Protein AF-A0A813DKL0-F1 (afdb_monomer_lite)

Radius of gyration: 34.04 Å; chains: 1; bounding box: 105×94×103 Å

Secondary structure (DSSP, 8-state):
-------B-GGGHHHHHHTT-SSGGGG-B-TT--HHHHHHHHHHHTT--SSEEETTEEESSS-TTSEETTTTEESS--TTTS--STT-SSPPEEEE-TTS-EEE-S-SBTTTTBPP---TTSEEEEEETTEEEEEEEEE--SSTTTT-SS--PEEPTTSEEEPPPHHHHHHT-TTSSSS--EEEE-SS-EEEE-TT-----TTS-SSS-PPPGGGTTT---EEE-----------PPPPPPPPPP-----------------PPPPPP-PPPP-PPPPPPPEEEEEEEEEEEES-HHHHHH-HHHHHHHHHHHHHHHTS-GGGEEEEEEE-------SSSHHHHTTT--EEEEEEEEEEEPTT-SS-HHHHHHHHHHHHH-HHHHHHHHHHHHHHHHHHHHHTTPPPP-EEEEEEPPPPPPEEE--PPP----------------------------------------------

Structure (mmCIF, N/CA/C/O backbone):
data_AF-A0A813DKL0-F1
#
_entry.id   AF-A0A813DKL0-F1
#
loop_
_atom_site.group_PDB
_atom_site.id
_atom_site.type_symbol
_atom_site.label_atom_id
_atom_site.label_alt_id
_atom_site.label_comp_id
_atom_site.label_asym_id
_atom_site.label_entity_id
_atom_site.label_seq_id
_atom_site.pdbx_PDB_ins_code
_atom_site.Cartn_x
_atom_site.Cartn_y
_atom_site.Cartn_z
_atom_site.occupancy
_atom_site.B_iso_or_equiv
_atom_site.auth_seq_id
_atom_site.auth_comp_id
_atom_site.auth_asym_id
_atom_site.auth_atom_id
_atom_site.pdbx_PDB_model_num
ATOM 1 N N . MET A 1 1 ? -4.202 -4.590 5.186 1.00 38.09 1 MET A N 1
ATOM 2 C CA . MET A 1 1 ? -3.802 -3.559 4.206 1.00 38.09 1 MET A CA 1
ATOM 3 C C . MET A 1 1 ? -2.656 -4.130 3.398 1.00 38.09 1 MET A C 1
ATOM 5 O O . MET A 1 1 ? -1.808 -4.784 3.990 1.00 38.09 1 MET A O 1
ATOM 9 N N . GLY A 1 2 ? -2.649 -3.984 2.074 1.00 36.31 2 GLY A N 1
ATOM 10 C CA . GLY A 1 2 ? -1.476 -4.376 1.297 1.00 36.31 2 GLY A CA 1
ATOM 11 C C . GLY A 1 2 ? -0.382 -3.350 1.550 1.00 36.31 2 GLY A C 1
ATOM 12 O O . GLY A 1 2 ? -0.537 -2.213 1.121 1.00 36.31 2 GLY A O 1
ATOM 13 N N . LEU A 1 3 ? 0.679 -3.725 2.267 1.00 43.81 3 LEU A N 1
ATOM 14 C CA . LEU A 1 3 ? 1.922 -2.956 2.283 1.00 43.81 3 LEU A CA 1
ATOM 15 C C . LEU A 1 3 ? 2.283 -2.654 0.829 1.00 43.81 3 LEU A C 1
ATOM 17 O O . LEU A 1 3 ? 2.377 -3.582 0.018 1.00 43.81 3 LEU A O 1
ATOM 21 N N . SER A 1 4 ? 2.395 -1.368 0.489 1.00 46.81 4 SER A N 1
ATOM 22 C CA . SER A 1 4 ? 2.801 -0.944 -0.845 1.00 46.81 4 SER A CA 1
ATOM 23 C C . SER A 1 4 ? 4.122 -1.632 -1.164 1.00 46.81 4 SER A C 1
ATOM 25 O O . SER A 1 4 ? 5.139 -1.364 -0.530 1.00 46.81 4 SER A O 1
ATOM 27 N N . ARG A 1 5 ? 4.092 -2.580 -2.104 1.00 54.91 5 ARG A N 1
ATOM 28 C CA . ARG A 1 5 ? 5.261 -3.358 -2.516 1.00 54.91 5 ARG A CA 1
ATOM 29 C C . ARG A 1 5 ? 6.119 -2.489 -3.426 1.00 54.91 5 ARG A C 1
ATOM 31 O O . ARG A 1 5 ? 6.184 -2.750 -4.625 1.00 54.91 5 ARG A O 1
ATOM 38 N N . LEU A 1 6 ? 6.720 -1.428 -2.890 1.00 66.31 6 LEU A N 1
ATOM 39 C CA . LEU A 1 6 ? 7.733 -0.705 -3.641 1.00 66.31 6 LEU A CA 1
ATOM 40 C C . LEU A 1 6 ? 8.944 -1.636 -3.748 1.00 66.31 6 LEU A C 1
ATOM 42 O O . LEU A 1 6 ? 9.596 -1.939 -2.755 1.00 66.31 6 LEU A O 1
ATOM 46 N N . VAL A 1 7 ? 9.165 -2.167 -4.948 1.00 83.69 7 VAL A N 1
ATOM 47 C CA . VAL A 1 7 ? 10.303 -3.025 -5.274 1.00 83.69 7 VAL A CA 1
ATOM 48 C C . VAL A 1 7 ? 10.951 -2.451 -6.518 1.00 83.69 7 VAL A C 1
ATOM 50 O O . VAL A 1 7 ? 10.281 -2.272 -7.538 1.00 83.69 7 VAL A O 1
ATOM 53 N N . PHE A 1 8 ? 12.252 -2.205 -6.445 1.00 90.12 8 PHE A N 1
ATOM 54 C CA . PHE A 1 8 ? 13.050 -1.834 -7.601 1.00 90.12 8 PHE A CA 1
ATOM 55 C C . PHE A 1 8 ? 13.880 -3.035 -8.031 1.00 90.12 8 PHE A C 1
ATOM 57 O O . PHE A 1 8 ? 14.792 -3.465 -7.330 1.00 90.12 8 PHE A O 1
ATOM 64 N N . THR A 1 9 ? 13.515 -3.590 -9.182 1.00 91.12 9 THR A N 1
ATOM 65 C CA . THR A 1 9 ? 14.208 -4.691 -9.859 1.00 91.12 9 THR A CA 1
ATOM 66 C C . THR A 1 9 ? 14.658 -4.228 -11.240 1.00 91.12 9 THR A C 1
ATOM 68 O O . THR A 1 9 ? 14.407 -3.086 -11.624 1.00 91.12 9 THR A O 1
ATOM 71 N N . SER A 1 10 ? 15.214 -5.131 -12.050 1.00 92.44 10 SER A N 1
ATOM 72 C CA . SER A 1 10 ? 15.553 -4.836 -13.450 1.00 92.44 10 SER A CA 1
ATOM 73 C C . SER A 1 10 ? 14.370 -4.318 -14.279 1.00 92.44 10 SER A C 1
ATOM 75 O O . SER A 1 10 ? 14.552 -3.593 -15.252 1.00 92.44 10 SER A O 1
ATOM 77 N N . THR A 1 11 ? 13.131 -4.620 -13.871 1.00 90.81 11 THR A N 1
ATOM 78 C CA . THR A 1 11 ? 11.919 -4.077 -14.513 1.00 90.81 11 THR A CA 1
ATOM 79 C C . THR A 1 11 ? 11.851 -2.545 -14.424 1.00 90.81 11 THR A C 1
ATOM 81 O O . THR A 1 11 ? 11.211 -1.906 -15.257 1.00 90.81 11 THR A O 1
ATOM 84 N N . GLN A 1 12 ? 12.506 -1.948 -13.426 1.00 93.50 12 GLN A N 1
ATOM 85 C CA . GLN A 1 12 ? 12.511 -0.513 -13.157 1.00 93.50 12 GLN A CA 1
ATOM 86 C C . GLN A 1 12 ? 13.826 0.177 -13.552 1.00 93.50 12 GLN A C 1
ATOM 88 O O . GLN A 1 12 ? 13.962 1.366 -13.277 1.00 93.50 12 GLN A O 1
ATOM 93 N N . ASP A 1 13 ? 14.759 -0.497 -14.236 1.00 93.25 13 ASP A N 1
ATOM 94 C CA . ASP A 1 13 ? 16.064 0.092 -14.585 1.00 93.25 13 ASP A CA 1
ATOM 95 C C . ASP A 1 13 ? 15.918 1.418 -15.342 1.00 93.25 13 ASP A C 1
ATOM 97 O O . ASP A 1 13 ? 16.519 2.409 -14.946 1.00 93.25 13 ASP A O 1
ATOM 101 N N . ASN A 1 14 ? 15.023 1.489 -16.334 1.00 93.56 14 ASN A N 1
ATOM 102 C CA . ASN A 1 14 ? 14.764 2.731 -17.077 1.00 93.56 14 ASN A CA 1
ATOM 103 C C . ASN A 1 14 ? 14.270 3.882 -16.176 1.00 93.56 14 ASN A C 1
ATOM 105 O O . ASN A 1 14 ? 14.549 5.048 -16.447 1.00 93.56 14 ASN A O 1
ATOM 109 N N . ILE A 1 15 ? 13.514 3.572 -15.117 1.00 91.62 15 ILE A N 1
ATOM 110 C CA . ILE A 1 15 ? 13.008 4.571 -14.163 1.00 91.62 15 ILE A CA 1
ATOM 111 C C . ILE A 1 15 ? 14.154 5.041 -13.264 1.00 91.62 15 ILE A C 1
ATOM 113 O O . ILE A 1 15 ? 14.327 6.240 -13.062 1.00 91.62 15 ILE A O 1
ATOM 117 N N . LEU A 1 16 ? 14.968 4.111 -12.763 1.00 95.56 16 LEU A N 1
ATOM 118 C CA . LEU A 1 16 ? 16.135 4.421 -11.936 1.00 95.56 16 LEU A CA 1
ATOM 119 C C . LEU A 1 16 ? 17.170 5.239 -12.720 1.00 95.56 16 LEU A C 1
ATOM 121 O O . LEU A 1 16 ? 17.726 6.202 -12.193 1.00 95.56 16 LEU A O 1
ATOM 125 N N . GLU A 1 17 ? 17.371 4.923 -13.997 1.00 96.31 17 GLU A N 1
ATOM 126 C CA . GLU A 1 17 ? 18.219 5.695 -14.908 1.00 96.31 17 GLU A CA 1
ATOM 127 C C . GLU A 1 17 ? 17.673 7.099 -15.151 1.00 96.31 17 GLU A C 1
ATOM 129 O O . GLU A 1 17 ? 18.427 8.071 -15.080 1.00 96.31 17 GLU A O 1
ATOM 134 N N . ALA A 1 18 ? 16.356 7.245 -15.325 1.00 92.38 18 ALA A N 1
ATOM 135 C CA . ALA A 1 18 ? 15.717 8.557 -15.429 1.00 92.38 18 ALA A CA 1
ATOM 136 C C . ALA A 1 18 ? 15.884 9.407 -14.152 1.00 92.38 18 ALA A C 1
ATOM 138 O O . ALA A 1 18 ? 15.972 10.633 -14.234 1.00 92.38 18 ALA A O 1
ATOM 139 N N . LEU A 1 19 ? 15.993 8.778 -12.977 1.00 94.06 19 LEU A N 1
ATOM 140 C CA . LEU A 1 19 ? 16.306 9.458 -11.713 1.00 94.06 19 LEU A CA 1
ATOM 141 C C . LEU A 1 19 ? 17.786 9.854 -11.588 1.00 94.06 19 LEU A C 1
ATOM 143 O O . LEU A 1 19 ? 18.129 10.655 -10.710 1.00 94.06 19 LEU A O 1
ATOM 147 N N . GLY A 1 20 ? 18.651 9.360 -12.477 1.00 95.00 20 GLY A N 1
ATOM 148 C CA . GLY A 1 20 ? 20.088 9.636 -12.519 1.00 95.00 20 GLY A CA 1
ATOM 149 C C . GLY A 1 20 ? 20.973 8.483 -12.043 1.00 95.00 20 GLY A C 1
ATOM 150 O O . GLY A 1 20 ? 22.170 8.688 -11.856 1.00 95.00 20 GLY A O 1
ATOM 151 N N . CYS A 1 21 ? 20.418 7.290 -11.829 1.00 96.44 21 CYS A N 1
ATOM 152 C CA . CYS A 1 21 ? 21.198 6.105 -11.493 1.00 96.44 21 CYS A CA 1
ATOM 153 C C . CYS A 1 21 ? 21.918 5.547 -12.730 1.00 96.44 21 CYS A C 1
ATOM 155 O O . CYS A 1 21 ? 21.318 5.448 -13.790 1.00 96.44 21 CYS A O 1
ATOM 157 N N . SER A 1 22 ? 23.193 5.168 -12.632 1.00 96.00 22 SER A N 1
ATOM 158 C CA . SER A 1 22 ? 23.937 4.649 -13.789 1.00 96.00 22 SER A CA 1
ATOM 159 C C . SER A 1 22 ? 24.939 3.561 -13.382 1.00 96.00 22 SER A C 1
ATOM 161 O O . SER A 1 22 ? 25.971 3.897 -12.796 1.00 96.00 22 SER A O 1
ATOM 163 N N . PRO A 1 23 ? 24.708 2.282 -13.740 1.00 96.06 23 PRO A N 1
ATOM 164 C CA . PRO A 1 23 ? 23.497 1.750 -14.384 1.00 96.06 23 PRO A CA 1
ATOM 165 C C . PRO A 1 23 ? 22.281 1.775 -13.443 1.00 96.06 23 PRO A C 1
ATOM 167 O O . PRO A 1 23 ? 22.450 1.828 -12.223 1.00 96.06 23 PRO A O 1
ATOM 170 N N . GLY A 1 24 ? 21.063 1.669 -13.991 1.00 95.31 24 GLY A N 1
ATOM 171 C CA . GLY A 1 24 ? 19.828 1.605 -13.194 1.00 95.31 24 GLY A CA 1
ATOM 172 C C . GLY A 1 24 ? 19.851 0.512 -12.127 1.00 95.31 24 GLY A C 1
ATOM 173 O O . GLY A 1 24 ? 19.371 0.718 -11.015 1.00 95.31 24 GLY A O 1
ATOM 174 N N . SER A 1 25 ? 20.536 -0.595 -12.415 1.00 96.50 25 SER A N 1
ATOM 175 C CA . SER A 1 25 ? 20.668 -1.738 -11.514 1.00 96.50 25 SER A CA 1
ATOM 176 C C . SER A 1 25 ? 21.319 -1.441 -10.161 1.00 96.50 25 SER A C 1
ATOM 178 O O . SER A 1 25 ? 21.223 -2.263 -9.253 1.00 96.50 25 SER A O 1
ATOM 180 N N . LEU A 1 26 ? 22.001 -0.302 -9.998 1.00 97.25 26 LEU A N 1
ATOM 181 C CA . LEU A 1 26 ? 22.527 0.102 -8.691 1.00 97.25 26 LEU A CA 1
ATOM 182 C C . LEU A 1 26 ? 21.401 0.460 -7.712 1.00 97.25 26 LEU A C 1
ATOM 184 O O . LEU A 1 26 ? 21.539 0.193 -6.525 1.00 97.25 26 LEU A O 1
ATOM 188 N N . GLY A 1 27 ? 20.288 1.016 -8.196 1.00 96.25 27 GLY A N 1
ATOM 189 C CA . GLY A 1 27 ? 19.169 1.490 -7.376 1.00 96.25 27 GLY A CA 1
ATOM 190 C C . GLY A 1 27 ? 18.146 0.412 -7.021 1.00 96.25 27 GLY A C 1
ATOM 191 O O . GLY A 1 27 ? 16.981 0.726 -6.787 1.00 96.25 27 GLY A O 1
ATOM 192 N N . HIS A 1 28 ? 18.518 -0.868 -7.065 1.00 95.75 28 HIS A N 1
ATOM 193 C CA . HIS A 1 28 ? 17.597 -1.944 -6.705 1.00 95.75 28 HIS A CA 1
ATOM 194 C C . HIS A 1 28 ? 17.362 -1.968 -5.195 1.00 95.75 28 HIS A C 1
ATOM 196 O O . HIS A 1 28 ? 18.292 -1.945 -4.384 1.00 95.75 28 HIS A O 1
ATOM 202 N N . VAL A 1 29 ? 16.088 -2.059 -4.824 1.00 94.31 29 VAL A N 1
ATOM 203 C CA . VAL A 1 29 ? 15.614 -2.082 -3.440 1.00 94.31 29 VAL A CA 1
ATOM 204 C C . VAL A 1 29 ? 14.590 -3.201 -3.318 1.00 94.31 29 VAL A C 1
ATOM 206 O O . VAL A 1 29 ? 13.672 -3.316 -4.136 1.00 94.31 29 VAL A O 1
ATOM 209 N N . ALA A 1 30 ? 14.772 -4.049 -2.308 1.00 91.31 30 ALA A N 1
ATOM 210 C CA . ALA A 1 30 ? 13.855 -5.140 -2.012 1.00 91.31 30 ALA A CA 1
ATOM 211 C C . ALA A 1 30 ? 12.488 -4.614 -1.545 1.00 91.31 30 ALA A C 1
ATOM 213 O O . ALA A 1 30 ? 12.376 -3.515 -1.006 1.00 91.31 30 ALA A O 1
ATOM 214 N N . GLY A 1 31 ? 11.446 -5.425 -1.732 1.00 90.38 31 GLY A N 1
ATOM 215 C CA . GLY A 1 31 ? 10.129 -5.121 -1.178 1.00 90.38 31 GLY A CA 1
ATOM 216 C C . GLY A 1 31 ? 10.106 -5.177 0.341 1.00 90.38 31 GLY A C 1
ATOM 217 O O . GLY A 1 31 ? 10.978 -5.782 0.954 1.00 90.38 31 GLY A O 1
ATOM 218 N N . GLY A 1 32 ? 9.077 -4.570 0.930 1.00 91.00 32 GLY A N 1
ATOM 219 C CA . GLY A 1 32 ? 8.925 -4.499 2.382 1.00 91.00 32 GLY A CA 1
ATOM 220 C C . GLY A 1 32 ? 9.620 -3.296 3.017 1.00 91.00 32 GLY A C 1
ATOM 221 O O . GLY A 1 32 ? 9.615 -3.210 4.237 1.00 91.00 32 GLY A O 1
ATOM 222 N N . ILE A 1 33 ? 10.171 -2.378 2.214 1.00 93.25 33 ILE A N 1
ATOM 223 C CA . ILE A 1 33 ? 10.737 -1.098 2.660 1.00 93.25 33 ILE A CA 1
ATOM 224 C C . ILE A 1 33 ? 9.760 0.036 2.327 1.00 93.25 33 ILE A C 1
ATOM 226 O O . ILE A 1 33 ? 9.179 0.080 1.240 1.00 93.25 33 ILE A O 1
ATOM 230 N N . ASP A 1 34 ? 9.578 0.954 3.271 1.00 93.75 34 ASP A N 1
ATOM 231 C CA . ASP A 1 34 ? 8.775 2.162 3.108 1.00 93.75 34 ASP A CA 1
ATOM 232 C C . ASP A 1 34 ? 9.359 3.099 2.040 1.00 93.75 34 ASP A C 1
ATOM 234 O O . ASP A 1 34 ? 10.563 3.122 1.783 1.00 93.75 34 ASP A O 1
ATOM 238 N N . THR A 1 35 ? 8.498 3.888 1.405 1.00 93.12 35 THR A N 1
ATOM 239 C CA . THR A 1 35 ? 8.859 4.681 0.224 1.00 93.12 35 THR A CA 1
ATOM 240 C C . THR A 1 35 ? 9.950 5.717 0.492 1.00 93.12 35 THR A C 1
ATOM 242 O O . THR A 1 35 ? 10.817 5.905 -0.363 1.00 93.12 35 THR A O 1
ATOM 245 N N . HIS A 1 36 ? 9.985 6.312 1.686 1.00 93.25 36 HIS A N 1
ATOM 246 C CA . HIS A 1 36 ? 11.015 7.277 2.052 1.00 93.25 36 HIS A CA 1
ATOM 247 C C . HIS A 1 36 ? 12.373 6.600 2.252 1.00 93.25 36 HIS A C 1
ATOM 249 O O . HIS A 1 36 ? 13.370 7.024 1.667 1.00 93.25 36 HIS A O 1
ATOM 255 N N . THR A 1 37 ? 12.427 5.520 3.038 1.00 95.12 37 THR A N 1
ATOM 256 C CA . THR A 1 37 ? 13.669 4.757 3.238 1.00 95.12 37 THR A CA 1
ATOM 257 C C . THR A 1 37 ? 14.176 4.199 1.904 1.00 95.12 37 THR A C 1
ATOM 259 O O . THR A 1 37 ? 15.370 4.299 1.618 1.00 95.12 37 THR A O 1
ATOM 262 N N . ALA A 1 38 ? 13.287 3.684 1.048 1.00 95.38 38 ALA A N 1
ATOM 263 C CA . ALA A 1 38 ? 13.641 3.185 -0.279 1.00 95.38 38 ALA A CA 1
ATOM 264 C C . ALA A 1 38 ? 14.240 4.284 -1.170 1.00 95.38 38 ALA A C 1
ATOM 266 O O . ALA A 1 38 ? 15.281 4.065 -1.787 1.00 95.38 38 ALA A O 1
ATOM 267 N N . GLU A 1 39 ? 13.647 5.481 -1.200 1.00 95.31 39 GLU A N 1
ATOM 268 C CA . GLU A 1 39 ? 14.201 6.627 -1.930 1.00 95.31 39 GLU A CA 1
ATOM 269 C C . GLU A 1 39 ? 15.617 6.974 -1.466 1.00 95.31 39 GLU A C 1
ATOM 271 O O . GLU A 1 39 ? 16.517 7.177 -2.285 1.00 95.31 39 GLU A O 1
ATOM 276 N N . GLN A 1 40 ? 15.833 7.013 -0.152 1.00 96.94 40 GLN A N 1
ATOM 277 C CA . GLN A 1 40 ? 17.142 7.324 0.410 1.00 96.94 40 GLN A CA 1
ATOM 278 C C . GLN A 1 40 ? 18.166 6.223 0.102 1.00 96.94 40 GLN A C 1
ATOM 280 O O . GLN A 1 40 ? 19.321 6.524 -0.208 1.00 96.94 40 GLN A O 1
ATOM 285 N N . MET A 1 41 ? 17.762 4.952 0.105 1.00 97.25 41 MET A N 1
ATOM 286 C CA . MET A 1 41 ? 18.621 3.852 -0.340 1.00 97.25 41 MET A CA 1
ATOM 287 C C . MET A 1 41 ? 19.022 4.006 -1.809 1.00 97.25 41 MET A C 1
ATOM 289 O O . MET A 1 41 ? 20.214 3.939 -2.105 1.00 97.25 41 MET A O 1
ATOM 293 N N . VAL A 1 42 ? 18.076 4.308 -2.707 1.00 97.56 42 VAL A N 1
ATOM 294 C CA . VAL A 1 42 ? 18.372 4.580 -4.126 1.00 97.56 42 VAL A CA 1
ATOM 295 C C . VAL A 1 42 ? 19.351 5.746 -4.253 1.00 97.56 42 VAL A C 1
ATOM 297 O O . VAL A 1 42 ? 20.364 5.632 -4.944 1.00 97.56 42 VAL A O 1
ATOM 300 N N . ALA A 1 43 ? 19.106 6.851 -3.543 1.00 97.75 43 ALA A N 1
ATOM 301 C CA . ALA A 1 43 ? 19.994 8.011 -3.541 1.00 97.75 43 ALA A CA 1
ATOM 302 C C . ALA A 1 43 ? 21.430 7.623 -3.151 1.00 97.75 43 ALA A C 1
ATOM 304 O O . ALA A 1 43 ? 22.393 7.980 -3.836 1.00 97.75 43 ALA A O 1
ATOM 305 N N . LYS A 1 44 ? 21.574 6.820 -2.091 1.00 97.94 44 LYS A N 1
ATOM 306 C CA . LYS A 1 44 ? 22.866 6.320 -1.618 1.00 97.94 44 LYS A CA 1
ATOM 307 C C . LYS A 1 44 ? 23.540 5.397 -2.630 1.00 97.94 44 LYS A C 1
ATOM 309 O O . LYS A 1 44 ? 24.709 5.610 -2.945 1.00 97.94 44 LYS A O 1
ATOM 314 N N . GLN A 1 45 ? 22.835 4.378 -3.112 1.00 97.69 45 GLN A N 1
ATOM 315 C CA . GLN A 1 45 ? 23.382 3.354 -4.005 1.00 97.69 45 GLN A CA 1
ATOM 316 C C . GLN A 1 45 ? 23.825 3.947 -5.346 1.00 97.69 45 GLN A C 1
ATOM 318 O O . GLN A 1 45 ? 24.892 3.618 -5.859 1.00 97.69 45 GLN A O 1
ATOM 323 N N . CYS A 1 46 ? 23.031 4.871 -5.884 1.00 97.69 46 CYS A N 1
ATOM 324 C CA . CYS A 1 46 ? 23.292 5.537 -7.154 1.00 97.69 46 CYS A CA 1
ATOM 325 C C . CYS A 1 46 ? 24.232 6.746 -7.023 1.00 97.69 46 CYS A C 1
ATOM 327 O O . CYS A 1 46 ? 24.586 7.346 -8.033 1.00 97.69 46 CYS A O 1
ATOM 329 N N . SER A 1 47 ? 24.640 7.120 -5.802 1.00 97.38 47 SER A N 1
ATOM 330 C CA . SER A 1 47 ? 25.435 8.329 -5.528 1.00 97.38 47 SER A CA 1
ATOM 331 C C . SER A 1 47 ? 24.800 9.614 -6.085 1.00 97.38 47 SER A C 1
ATOM 333 O O . SER A 1 47 ? 25.477 10.469 -6.657 1.00 97.38 47 SER A O 1
ATOM 335 N N . ILE A 1 48 ? 23.487 9.754 -5.902 1.00 96.44 48 ILE A N 1
ATOM 336 C CA . ILE A 1 48 ? 22.687 10.920 -6.299 1.00 96.44 48 ILE A CA 1
ATOM 337 C C . ILE A 1 48 ? 21.987 11.532 -5.079 1.00 96.44 48 ILE A C 1
ATOM 339 O O . ILE A 1 48 ? 21.992 10.974 -3.985 1.00 96.44 48 ILE A O 1
ATOM 343 N N . THR A 1 49 ? 21.348 12.685 -5.266 1.00 96.62 49 THR A N 1
ATOM 344 C CA . THR A 1 49 ? 20.468 13.289 -4.257 1.00 96.62 49 THR A CA 1
ATOM 345 C C . THR A 1 49 ? 19.011 13.095 -4.659 1.00 96.62 49 THR A C 1
ATOM 347 O O . THR A 1 49 ? 18.637 13.426 -5.789 1.00 96.62 49 THR A O 1
ATOM 350 N N . LEU A 1 50 ? 18.199 12.581 -3.737 1.00 94.88 50 LEU A N 1
ATOM 351 C CA . LEU A 1 50 ? 16.744 12.518 -3.848 1.00 94.88 50 LEU A CA 1
ATOM 352 C C . LEU A 1 50 ? 16.104 12.845 -2.483 1.00 94.88 50 LEU A C 1
ATOM 354 O O . LEU A 1 50 ? 16.666 12.455 -1.454 1.00 94.88 50 LEU A O 1
ATOM 358 N N . PRO A 1 51 ? 14.964 13.556 -2.467 1.00 94.38 51 PRO A N 1
ATOM 359 C CA . PRO A 1 51 ? 14.421 14.309 -3.600 1.00 94.38 51 PRO A CA 1
ATOM 360 C C . PRO A 1 51 ? 15.333 15.507 -3.945 1.00 94.38 51 PRO A C 1
ATOM 362 O O . PRO A 1 51 ? 16.105 15.975 -3.106 1.00 94.38 51 PRO A O 1
ATOM 365 N N . ARG A 1 52 ? 15.283 16.022 -5.180 1.00 95.06 52 ARG A N 1
ATOM 366 C CA . ARG A 1 52 ? 16.059 17.209 -5.599 1.00 95.06 52 ARG A CA 1
ATOM 367 C C . ARG A 1 52 ? 15.320 18.078 -6.613 1.00 95.06 52 ARG A C 1
ATOM 369 O O . ARG A 1 52 ? 14.445 17.602 -7.326 1.00 95.06 52 ARG A O 1
ATOM 376 N N . ILE A 1 53 ? 15.748 19.334 -6.736 1.00 93.12 53 ILE A N 1
ATOM 377 C CA . ILE A 1 53 ? 15.350 20.221 -7.836 1.00 93.12 53 ILE A CA 1
ATOM 378 C C . ILE A 1 53 ? 16.443 20.207 -8.906 1.00 93.12 53 ILE A C 1
ATOM 380 O O . ILE A 1 53 ? 17.594 20.546 -8.631 1.00 93.12 53 ILE A O 1
ATOM 384 N N . ALA A 1 54 ? 16.087 19.818 -10.129 1.00 90.50 54 ALA A N 1
ATOM 385 C CA . ALA A 1 54 ? 16.965 19.842 -11.294 1.00 90.50 54 ALA A CA 1
ATOM 386 C C . ALA A 1 54 ? 16.396 20.814 -12.338 1.00 90.50 54 ALA A C 1
ATOM 388 O O . ALA A 1 54 ? 15.468 20.492 -13.082 1.00 90.50 54 ALA A O 1
ATOM 389 N N . GLY A 1 55 ? 16.930 22.037 -12.373 1.00 90.81 55 GLY A N 1
ATOM 390 C CA . GLY A 1 55 ? 16.329 23.123 -13.148 1.00 90.81 55 GLY A CA 1
ATOM 391 C C . GLY A 1 55 ? 14.961 23.498 -12.573 1.00 90.81 55 GLY A C 1
ATOM 392 O O . GLY A 1 55 ? 14.884 23.915 -11.424 1.00 90.81 55 GLY A O 1
ATOM 393 N N . ASN A 1 56 ? 13.897 23.318 -13.359 1.00 89.12 56 ASN A N 1
ATOM 394 C CA . ASN A 1 56 ? 12.513 23.575 -12.937 1.00 89.12 56 ASN A CA 1
ATOM 395 C C . ASN A 1 56 ? 11.746 22.296 -12.557 1.00 89.12 56 ASN A C 1
ATOM 397 O O . ASN A 1 56 ? 10.534 22.351 -12.377 1.00 89.12 56 ASN A O 1
ATOM 401 N N . TYR A 1 57 ? 12.424 21.148 -12.489 1.00 89.12 57 TYR A N 1
ATOM 402 C CA . TYR A 1 57 ? 11.788 19.860 -12.226 1.00 89.12 57 TYR A CA 1
ATOM 403 C C . TYR A 1 57 ? 12.090 19.379 -10.812 1.00 89.12 57 TYR A C 1
ATOM 405 O O . TYR A 1 57 ? 13.250 19.367 -10.390 1.00 89.12 57 TYR A O 1
ATOM 413 N N . TYR A 1 58 ? 11.050 18.934 -10.112 1.00 91.38 58 TYR A N 1
ATOM 414 C CA . TYR A 1 58 ? 11.182 18.117 -8.915 1.00 91.38 58 TYR A CA 1
ATOM 415 C C . TYR A 1 58 ? 11.456 16.670 -9.327 1.00 91.38 58 TYR A C 1
ATOM 417 O O . TYR A 1 58 ? 10.698 16.070 -10.086 1.00 91.38 58 TYR A O 1
ATOM 425 N N . VAL A 1 59 ? 12.591 16.136 -8.880 1.00 94.19 59 VAL A N 1
ATOM 426 C CA . VAL A 1 59 ? 13.056 14.786 -9.205 1.00 94.19 59 VAL A CA 1
ATOM 427 C C . VAL A 1 59 ? 13.122 13.982 -7.920 1.00 94.19 59 VAL A C 1
ATOM 429 O O . VAL A 1 59 ? 13.892 14.301 -7.012 1.00 94.19 59 VAL A O 1
ATOM 432 N N . SER A 1 60 ? 12.289 12.955 -7.852 1.00 94.50 60 SER A N 1
ATOM 433 C CA . SER A 1 60 ? 11.976 12.199 -6.645 1.00 94.50 60 SER A CA 1
ATOM 434 C C . SER A 1 60 ? 11.263 10.905 -7.050 1.00 94.50 60 SER A C 1
ATOM 436 O O . SER A 1 60 ? 10.777 10.807 -8.182 1.00 94.50 60 SER A O 1
ATOM 438 N N . LEU A 1 61 ? 11.207 9.908 -6.164 1.00 92.38 61 LEU A N 1
ATOM 439 C CA . LEU A 1 61 ? 10.362 8.730 -6.377 1.00 92.38 61 LEU A CA 1
ATOM 440 C C . LEU A 1 61 ? 8.885 9.117 -6.364 1.00 92.38 61 LEU A C 1
ATOM 442 O O . LEU A 1 61 ? 8.125 8.683 -7.224 1.00 92.38 61 LEU A O 1
ATOM 446 N N . LEU A 1 62 ? 8.502 9.945 -5.397 1.00 92.50 62 LEU A N 1
ATOM 447 C CA . LEU A 1 62 ? 7.157 10.492 -5.254 1.00 92.50 62 LEU A CA 1
ATOM 448 C C . LEU A 1 62 ? 7.164 11.963 -5.643 1.00 92.50 62 LEU A C 1
ATOM 450 O O . LEU A 1 62 ? 8.148 12.650 -5.402 1.00 92.50 62 LEU A O 1
ATOM 454 N N . ASP A 1 63 ? 6.080 12.465 -6.208 1.00 91.69 63 ASP A N 1
ATOM 455 C CA . ASP A 1 63 ? 5.915 13.889 -6.465 1.00 91.69 63 ASP A CA 1
ATOM 456 C C . ASP A 1 63 ? 5.723 14.697 -5.165 1.00 91.69 63 ASP A C 1
ATOM 458 O O . ASP A 1 63 ? 5.679 14.170 -4.049 1.00 91.69 63 ASP A O 1
ATOM 462 N N . GLU A 1 64 ? 5.590 16.011 -5.304 1.00 91.12 64 GLU A N 1
ATOM 463 C CA . GLU A 1 64 ? 5.447 16.960 -4.198 1.00 91.12 64 GLU A CA 1
ATOM 464 C C . GLU A 1 64 ? 4.185 16.718 -3.351 1.00 91.12 64 GLU A C 1
ATOM 466 O O . GLU A 1 64 ? 4.098 17.147 -2.195 1.00 91.12 64 GLU A O 1
ATOM 471 N N . CYS A 1 65 ? 3.205 16.018 -3.915 1.00 91.38 65 CYS A N 1
ATOM 472 C CA . CYS A 1 65 ? 1.954 15.663 -3.270 1.00 91.38 65 CYS A CA 1
ATOM 473 C C . CYS A 1 65 ? 2.045 14.338 -2.484 1.00 91.38 65 CYS A C 1
ATOM 475 O O . CYS A 1 65 ? 1.135 14.044 -1.701 1.00 91.38 65 CYS A O 1
ATOM 477 N N . GLY A 1 66 ? 3.139 13.577 -2.626 1.00 91.38 66 GLY A N 1
ATOM 478 C CA . GLY A 1 66 ? 3.366 12.285 -1.966 1.00 91.38 66 GLY A CA 1
ATOM 479 C C . GLY A 1 66 ? 2.826 11.084 -2.749 1.00 91.38 66 GLY A C 1
ATOM 480 O O . GLY A 1 66 ? 2.585 10.021 -2.167 1.00 91.38 66 GLY A O 1
ATOM 481 N N . GLY A 1 67 ? 2.597 11.241 -4.053 1.00 91.50 67 GLY A N 1
ATOM 482 C CA . GLY A 1 67 ? 2.105 10.192 -4.944 1.00 91.50 67 GLY A CA 1
ATOM 483 C C . GLY A 1 67 ? 2.888 10.120 -6.249 1.00 91.50 67 GLY A C 1
ATOM 484 O O . GLY A 1 67 ? 3.830 10.870 -6.468 1.00 91.50 67 GLY A O 1
ATOM 485 N N . HIS A 1 68 ? 2.537 9.189 -7.128 1.00 87.38 68 HIS A N 1
ATOM 486 C CA . HIS A 1 68 ? 3.151 9.108 -8.458 1.00 87.38 68 HIS A CA 1
ATOM 487 C C . HIS A 1 68 ? 2.273 8.331 -9.449 1.00 87.38 68 HIS A C 1
ATOM 489 O O . HIS A 1 68 ? 1.197 7.846 -9.091 1.00 87.38 68 HIS A O 1
ATOM 495 N N . THR A 1 69 ? 2.804 8.124 -10.664 1.00 81.50 69 THR A N 1
ATOM 496 C CA . THR A 1 69 ? 2.241 7.387 -11.820 1.00 81.50 69 THR A CA 1
ATOM 497 C C . THR A 1 69 ? 1.104 8.092 -12.562 1.00 81.50 69 THR A C 1
ATOM 499 O O . THR A 1 69 ? 0.541 9.080 -12.099 1.00 81.50 69 THR A O 1
ATOM 502 N N . LYS A 1 70 ? 0.800 7.594 -13.771 1.00 74.00 70 LYS A N 1
ATOM 503 C CA . LYS A 1 70 ? -0.293 8.096 -14.614 1.00 74.00 70 LYS A CA 1
ATOM 504 C C . LYS A 1 70 ? -1.651 7.821 -13.966 1.00 74.00 70 LYS A C 1
ATOM 506 O O . LYS A 1 70 ? -2.511 8.697 -13.948 1.00 74.00 70 LYS A O 1
ATOM 511 N N . GLU A 1 71 ? -1.823 6.634 -13.394 1.00 82.06 71 GLU A N 1
ATOM 512 C CA . GLU A 1 71 ? -2.917 6.305 -12.483 1.00 82.06 71 GLU A CA 1
ATOM 513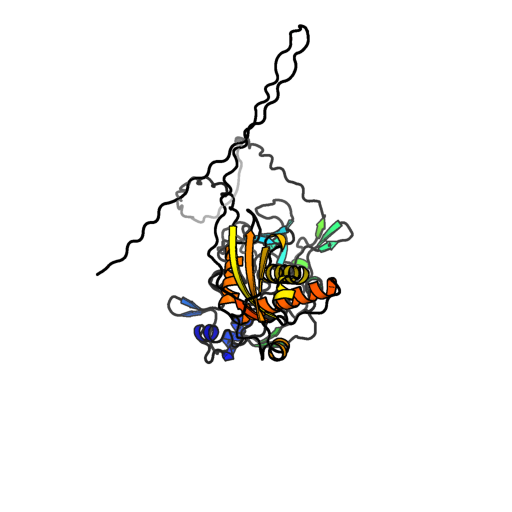 C C . GLU A 1 71 ? -2.556 6.731 -11.074 1.00 82.06 71 GLU A C 1
ATOM 515 O O . GLU A 1 71 ? -2.211 5.930 -10.203 1.00 82.06 71 GLU A O 1
ATOM 520 N N . TYR A 1 72 ? -2.611 8.046 -10.914 1.00 82.69 72 TYR A N 1
ATOM 521 C CA . TYR A 1 72 ? -2.130 8.743 -9.748 1.00 82.69 72 TYR A CA 1
ATOM 522 C C . TYR A 1 72 ? -2.660 8.137 -8.447 1.00 82.69 72 TYR A C 1
ATOM 524 O O . TYR A 1 72 ? -3.871 8.057 -8.224 1.00 82.69 72 TYR A O 1
ATOM 532 N N . HIS A 1 73 ? -1.742 7.730 -7.580 1.00 88.88 73 HIS A N 1
ATOM 533 C CA . HIS A 1 73 ? -2.051 7.256 -6.241 1.00 88.88 73 HIS A CA 1
ATOM 534 C C . HIS A 1 73 ? -1.001 7.747 -5.252 1.00 88.88 73 HIS A C 1
ATOM 536 O O . HIS A 1 73 ? 0.164 7.947 -5.597 1.00 88.88 73 HIS A O 1
ATOM 542 N N . PHE A 1 74 ? -1.448 7.949 -4.016 1.00 91.31 74 PHE A N 1
ATOM 543 C CA . PHE A 1 74 ? -0.613 8.412 -2.918 1.00 91.31 74 PHE A CA 1
ATOM 544 C C . PHE A 1 74 ? 0.056 7.231 -2.216 1.00 91.31 74 PHE A C 1
ATOM 546 O O . PHE A 1 74 ? -0.586 6.210 -1.965 1.00 91.31 74 PHE A O 1
ATOM 553 N N . HIS A 1 75 ? 1.322 7.407 -1.856 1.00 90.12 75 HIS A N 1
ATOM 554 C CA . HIS A 1 75 ? 2.062 6.498 -0.979 1.00 90.12 75 HIS A CA 1
ATOM 555 C C . HIS A 1 75 ? 2.330 7.133 0.386 1.00 90.12 75 HIS A C 1
ATOM 557 O O . HIS A 1 75 ? 2.305 6.447 1.405 1.00 90.12 75 HIS A O 1
ATOM 563 N N . GLU A 1 76 ? 2.541 8.450 0.406 1.00 89.81 76 GLU A N 1
ATOM 564 C CA . GLU A 1 76 ? 2.854 9.233 1.599 1.00 89.81 76 GLU A CA 1
ATOM 565 C C . GLU A 1 76 ? 2.044 10.533 1.636 1.00 89.81 76 GLU A C 1
ATOM 567 O O . GLU A 1 76 ? 1.367 10.846 0.666 1.00 89.81 76 GLU A O 1
ATOM 572 N N . ARG A 1 77 ? 2.208 11.312 2.719 1.00 86.75 77 ARG A N 1
ATOM 573 C CA . ARG A 1 77 ? 1.964 12.759 2.944 1.00 86.75 77 ARG A CA 1
ATOM 574 C C . ARG A 1 77 ? 0.647 13.407 2.517 1.00 86.75 77 ARG A C 1
ATOM 576 O O . ARG A 1 77 ? 0.262 14.355 3.194 1.00 86.75 77 ARG A O 1
ATOM 583 N N . LEU A 1 78 ? -0.010 12.986 1.436 1.00 92.44 78 LEU A N 1
ATOM 584 C CA . LEU A 1 78 ? -1.270 13.502 0.886 1.00 92.44 78 LEU A CA 1
ATOM 585 C C . LEU A 1 78 ? -1.298 15.042 0.842 1.00 92.44 78 LEU A C 1
ATOM 587 O O . LEU A 1 78 ? -2.351 15.654 1.019 1.00 92.44 78 LEU A O 1
ATOM 591 N N . SER A 1 79 ? -0.140 15.682 0.640 1.00 89.12 79 SER A N 1
ATOM 592 C CA . SER A 1 79 ? 0.074 17.111 0.924 1.00 89.12 79 SER A CA 1
ATOM 593 C C . SER A 1 79 ? -0.811 18.029 0.088 1.00 89.12 79 SER A C 1
ATOM 595 O O . SER A 1 79 ? -1.017 19.182 0.444 1.00 89.12 79 SER A O 1
ATOM 597 N N . CYS A 1 80 ? -1.327 17.523 -1.031 1.00 90.38 80 CYS A N 1
ATOM 598 C CA . CYS A 1 80 ? -2.196 18.257 -1.944 1.00 90.38 80 CYS A CA 1
ATOM 599 C C . CYS A 1 80 ? -3.693 18.060 -1.663 1.00 90.38 80 CYS A C 1
ATOM 601 O O . CYS A 1 80 ? -4.521 18.644 -2.359 1.00 90.38 80 CYS A O 1
ATOM 603 N N . LEU A 1 81 ? -4.057 17.257 -0.656 1.00 90.69 81 LEU A N 1
ATOM 604 C CA . LEU A 1 81 ? -5.447 17.031 -0.241 1.00 90.69 81 LEU A CA 1
ATOM 605 C C . LEU A 1 81 ? -5.855 17.853 0.988 1.00 90.69 81 LEU A C 1
ATOM 607 O O . LEU A 1 81 ? -7.039 17.934 1.302 1.00 90.69 81 LEU A O 1
ATOM 611 N N . TYR A 1 82 ? -4.900 18.466 1.685 1.00 87.62 82 TYR A N 1
ATOM 612 C CA . TYR A 1 82 ? -5.158 19.323 2.839 1.00 87.62 82 TYR A CA 1
ATOM 613 C C . TYR A 1 82 ? -4.172 20.487 2.881 1.00 87.62 82 TYR A C 1
ATOM 615 O O . TYR A 1 82 ? -3.102 20.450 2.281 1.00 87.62 82 TYR A O 1
ATOM 623 N N . THR A 1 83 ? -4.525 21.541 3.614 1.00 80.38 83 THR A N 1
ATOM 624 C CA . THR A 1 83 ? -3.614 22.667 3.818 1.00 80.38 83 THR A CA 1
ATOM 625 C C . THR A 1 83 ? -2.445 22.265 4.707 1.00 80.38 83 THR A C 1
ATOM 627 O O . THR A 1 83 ? -2.605 21.909 5.875 1.00 80.38 83 THR A O 1
ATOM 630 N N . THR A 1 84 ? -1.243 22.359 4.152 1.00 71.19 84 THR A N 1
ATOM 631 C CA . THR A 1 84 ? 0.005 22.190 4.898 1.00 71.19 84 THR A CA 1
ATOM 632 C C . THR A 1 84 ? 0.443 23.483 5.587 1.00 71.19 84 THR A C 1
ATOM 634 O O . THR A 1 84 ? 1.271 23.420 6.495 1.00 71.19 84 THR A O 1
ATOM 637 N N . ALA A 1 85 ? -0.131 24.631 5.203 1.00 64.69 85 ALA A N 1
ATOM 638 C CA . ALA A 1 85 ? 0.179 25.940 5.765 1.00 64.69 85 ALA A CA 1
ATOM 639 C C . ALA A 1 85 ? -0.388 26.110 7.184 1.00 64.69 85 ALA A C 1
ATOM 641 O O . ALA A 1 85 ? -1.529 25.728 7.457 1.00 64.69 85 ALA A O 1
ATOM 642 N N . ALA A 1 86 ? 0.408 26.733 8.056 1.00 53.34 86 ALA A N 1
ATOM 643 C CA . ALA A 1 86 ? -0.015 27.170 9.381 1.00 53.34 86 ALA A CA 1
ATOM 644 C C . ALA A 1 86 ? -1.123 28.234 9.260 1.00 53.34 86 ALA A C 1
ATOM 646 O O . ALA A 1 86 ? -0.970 29.197 8.506 1.00 53.34 86 ALA A O 1
ATOM 647 N N . GLY A 1 87 ? -2.239 28.062 9.975 1.00 50.44 87 GLY A N 1
ATOM 648 C CA . GLY A 1 87 ? -3.374 29.002 9.952 1.00 50.44 87 GLY A CA 1
ATOM 649 C C . GLY A 1 87 ? -4.762 28.373 9.769 1.00 50.44 87 GLY A C 1
ATOM 650 O O . GLY A 1 87 ? -5.768 29.054 9.941 1.00 50.44 87 GLY A O 1
ATOM 651 N N . SER A 1 88 ? -4.837 27.084 9.447 1.00 51.81 88 SER A N 1
ATOM 652 C CA . SER A 1 88 ? -6.062 26.281 9.510 1.00 51.81 88 SER A CA 1
ATOM 653 C C . SER A 1 88 ? -6.353 25.829 10.945 1.00 51.81 88 SER A C 1
ATOM 655 O O . SER A 1 88 ? -5.457 25.379 11.662 1.00 51.81 88 SER A O 1
ATOM 657 N N . THR A 1 89 ? -7.619 25.834 11.355 1.00 77.56 89 THR A N 1
ATOM 658 C CA . THR A 1 89 ? -8.077 24.950 12.444 1.00 77.56 89 THR A CA 1
ATOM 659 C C . THR A 1 89 ? -7.795 23.482 12.070 1.00 77.56 89 THR A C 1
ATOM 661 O O . THR A 1 89 ? -7.428 23.236 10.918 1.00 77.56 89 THR A O 1
ATOM 664 N N . HIS A 1 90 ? -7.921 22.530 13.006 1.00 88.31 90 HIS A N 1
ATOM 665 C CA . HIS A 1 90 ? -7.700 21.082 12.802 1.00 88.31 90 HIS A CA 1
ATOM 666 C C . HIS A 1 90 ? -7.910 20.624 11.353 1.00 88.31 90 HIS A C 1
ATOM 668 O O . HIS A 1 90 ? -8.920 20.973 10.732 1.00 88.31 90 HIS A O 1
ATOM 674 N N . SER A 1 91 ? -6.958 19.856 10.810 1.00 90.69 91 SER A N 1
ATOM 675 C CA . SER A 1 91 ? -6.971 19.482 9.391 1.00 90.69 91 SER A CA 1
ATOM 676 C C . SER A 1 91 ? -8.314 18.899 8.982 1.00 90.69 91 SER A C 1
ATOM 678 O O . SER A 1 91 ? -8.926 18.175 9.762 1.00 90.69 91 SER A O 1
ATOM 680 N N . GLY A 1 92 ? -8.753 19.199 7.759 1.00 89.94 92 GLY A N 1
ATOM 681 C CA . GLY A 1 92 ? -9.963 18.614 7.188 1.00 89.94 92 GLY A CA 1
ATOM 682 C C . GLY A 1 92 ? -9.805 17.124 6.879 1.00 89.94 92 GLY A C 1
ATOM 683 O O . GLY A 1 92 ? -8.686 16.606 6.780 1.00 89.94 92 GLY A O 1
ATOM 684 N N . GLN A 1 93 ? -10.939 16.439 6.734 1.00 93.31 93 GLN A N 1
ATOM 685 C CA . GLN A 1 93 ? -10.989 15.037 6.334 1.00 93.31 93 GLN A CA 1
ATOM 686 C C . GLN A 1 93 ? -10.460 14.876 4.900 1.00 93.31 93 GLN A C 1
ATOM 688 O O . GLN A 1 93 ? -10.920 15.548 3.980 1.00 93.31 93 GLN A O 1
ATOM 693 N N . VAL A 1 94 ? -9.537 13.934 4.702 1.00 93.62 94 VAL A N 1
ATOM 694 C CA . VAL A 1 94 ? -8.942 13.593 3.396 1.00 93.62 94 VAL A CA 1
ATOM 695 C C . VAL A 1 94 ? -9.252 12.167 2.946 1.00 93.62 94 VAL A C 1
ATOM 697 O O . VAL A 1 94 ? -9.007 11.814 1.796 1.00 93.62 94 VAL A O 1
ATOM 700 N N . GLY A 1 95 ? -9.816 11.333 3.824 1.00 93.69 95 GLY A N 1
ATOM 701 C CA . GLY A 1 95 ? -10.189 9.967 3.473 1.00 93.69 95 GLY A CA 1
ATOM 702 C C . GLY A 1 95 ? -11.055 9.267 4.515 1.00 93.69 95 GLY A C 1
ATOM 703 O O . GLY A 1 95 ? -11.265 9.760 5.623 1.00 93.69 95 GLY A O 1
ATOM 704 N N . LYS A 1 96 ? -11.556 8.085 4.146 1.00 94.94 96 LYS A N 1
ATOM 705 C CA . LYS A 1 96 ? -12.237 7.142 5.039 1.00 94.94 96 LYS A CA 1
ATOM 706 C C . LYS A 1 96 ? -11.572 5.778 4.917 1.00 94.94 96 LYS A C 1
ATOM 708 O O . LYS A 1 96 ? -11.362 5.292 3.810 1.00 94.94 96 LYS A O 1
ATOM 713 N N . MET A 1 97 ? -11.254 5.188 6.056 1.00 93.44 97 MET A N 1
ATOM 714 C CA . MET A 1 97 ? -10.551 3.922 6.184 1.00 93.44 97 MET A CA 1
ATOM 715 C C . MET A 1 97 ? -11.520 2.735 6.183 1.00 93.44 97 MET A C 1
ATOM 717 O O . MET A 1 97 ? -12.723 2.897 6.404 1.00 93.44 97 MET A O 1
ATOM 721 N N . ASN A 1 98 ? -11.014 1.527 5.901 1.00 91.88 98 ASN A N 1
ATOM 722 C CA . ASN A 1 98 ? -11.866 0.333 5.759 1.00 91.88 98 ASN A CA 1
ATOM 723 C C . ASN A 1 98 ? -12.531 -0.105 7.075 1.00 91.88 98 ASN A C 1
ATOM 725 O O . ASN A 1 98 ? -13.543 -0.799 7.042 1.00 91.88 98 ASN A O 1
ATOM 729 N N . ASP A 1 99 ? -11.998 0.315 8.220 1.00 92.81 99 ASP A N 1
ATOM 730 C CA . ASP A 1 99 ? -12.606 0.172 9.552 1.00 92.81 99 ASP A CA 1
ATOM 731 C C . ASP A 1 99 ? -13.717 1.213 9.831 1.00 92.81 99 ASP A C 1
ATOM 733 O O . ASP A 1 99 ? -14.280 1.294 10.930 1.00 92.81 99 ASP A O 1
ATOM 737 N N . GLY A 1 100 ? -14.022 2.043 8.833 1.00 93.94 100 GLY A N 1
ATOM 738 C CA . GLY A 1 100 ? -15.046 3.072 8.865 1.00 93.94 100 GLY A CA 1
ATOM 739 C C . GLY A 1 100 ? -14.628 4.383 9.528 1.00 93.94 100 GLY A C 1
ATOM 740 O O . GLY A 1 100 ? -15.464 5.287 9.568 1.00 93.94 100 GLY A O 1
ATOM 741 N N . LYS A 1 101 ? -13.395 4.514 10.033 1.00 95.31 101 LYS A N 1
ATOM 742 C CA . LYS A 1 101 ? -12.89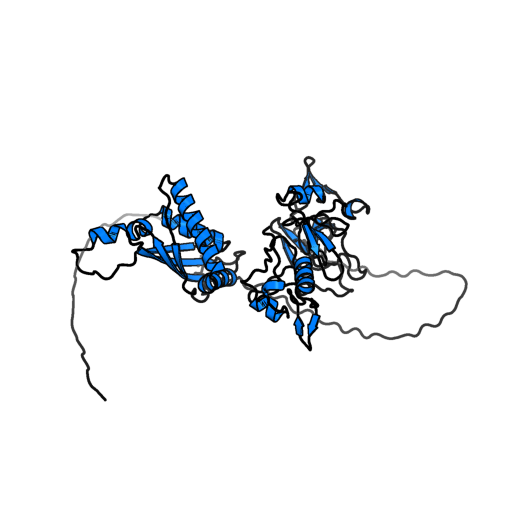7 5.751 10.656 1.00 95.31 101 LYS A CA 1
ATOM 743 C C . LYS A 1 101 ? -12.353 6.715 9.602 1.00 95.31 101 LYS A C 1
ATOM 745 O O . LYS A 1 101 ? -12.037 6.321 8.480 1.00 95.31 101 LYS A O 1
ATOM 750 N N . TYR A 1 102 ? -12.278 7.994 9.943 1.00 96.62 102 TYR A N 1
ATOM 751 C CA . TYR A 1 102 ? -11.826 9.032 9.019 1.00 96.62 102 TYR A CA 1
ATOM 752 C C . TYR A 1 102 ? -10.330 9.310 9.163 1.00 96.62 102 TYR A C 1
ATOM 754 O O . TYR A 1 102 ? -9.765 9.169 10.247 1.00 96.62 102 TYR A O 1
ATOM 762 N N . LEU A 1 103 ? -9.711 9.691 8.047 1.00 97.00 103 LEU A N 1
ATOM 763 C CA . LEU A 1 103 ? -8.338 10.175 7.962 1.00 97.00 103 LEU A CA 1
ATOM 764 C C . LEU A 1 103 ? -8.370 11.675 7.700 1.00 97.00 103 LEU A C 1
ATOM 766 O O . LEU A 1 103 ? -9.011 12.125 6.748 1.00 97.00 103 LEU A O 1
ATOM 770 N N . TYR A 1 104 ? -7.650 12.419 8.524 1.00 95.25 104 TYR A N 1
ATOM 771 C CA . TYR A 1 104 ? -7.492 13.863 8.452 1.00 95.25 104 TYR A CA 1
ATOM 772 C C . TYR A 1 104 ? -6.067 14.221 8.019 1.00 95.25 104 TYR A C 1
ATOM 774 O O . TYR A 1 104 ? -5.153 13.399 8.097 1.00 95.25 104 TYR A O 1
ATOM 782 N N . GLY A 1 105 ? -5.863 15.449 7.538 1.00 94.38 105 GLY A N 1
ATOM 783 C CA . GLY A 1 105 ? -4.513 15.975 7.290 1.00 94.38 105 GLY A CA 1
ATOM 784 C C . GLY A 1 105 ? -3.647 16.035 8.561 1.00 94.38 105 GLY A C 1
ATOM 785 O O . GLY A 1 105 ? -4.104 15.728 9.658 1.00 94.38 105 GLY A O 1
ATOM 786 N N . LYS A 1 106 ? -2.383 16.449 8.440 1.00 92.31 106 LYS A N 1
ATOM 787 C CA . LYS A 1 106 ? -1.386 16.260 9.515 1.00 92.31 106 LYS A CA 1
ATOM 788 C C . LYS A 1 106 ? -1.601 17.054 10.807 1.00 92.31 106 LYS A C 1
ATOM 790 O O . LYS A 1 106 ? -1.041 16.706 11.839 1.00 92.31 106 LYS A O 1
ATOM 795 N N . TRP A 1 107 ? -2.341 18.153 10.745 1.00 92.56 107 TRP A N 1
ATOM 796 C CA . TRP A 1 107 ? -2.459 19.095 11.857 1.00 92.56 107 TRP A CA 1
ATOM 797 C C . TRP A 1 107 ? -3.613 18.759 12.796 1.00 92.56 107 TRP A C 1
ATOM 799 O O . TRP A 1 107 ? -4.752 18.680 12.329 1.00 92.56 107 TRP A O 1
ATOM 809 N N . GLU A 1 108 ? -3.306 18.693 14.093 1.00 91.19 108 GLU A N 1
ATOM 810 C CA . GLU A 1 108 ? -4.276 18.793 15.195 1.00 91.19 108 GLU A CA 1
ATOM 811 C C . GLU A 1 108 ? -4.714 20.256 15.357 1.00 91.19 108 GLU A C 1
ATOM 813 O O . GLU A 1 108 ? -5.898 20.575 15.392 1.00 91.19 108 GLU A O 1
ATOM 818 N N . ASP A 1 109 ? -3.739 21.170 15.350 1.00 88.12 109 ASP A N 1
ATOM 819 C CA . ASP A 1 109 ? -3.955 22.613 15.297 1.00 88.12 109 ASP A CA 1
ATOM 820 C C . ASP A 1 109 ? -2.804 23.265 14.525 1.00 88.12 109 ASP A C 1
ATOM 822 O O . ASP A 1 109 ? -1.686 23.401 15.023 1.00 88.12 109 ASP A O 1
ATOM 826 N N . SER A 1 110 ? -3.059 23.687 13.286 1.00 84.44 110 SER A N 1
ATOM 827 C CA . SER A 1 110 ? -2.002 24.292 12.472 1.00 84.44 110 SER A CA 1
ATOM 828 C C . SER A 1 110 ? -1.696 25.739 12.875 1.00 84.44 110 SER A C 1
ATOM 830 O O . SER A 1 110 ? -0.642 26.254 12.515 1.00 84.44 110 SER A O 1
ATOM 832 N N . THR A 1 111 ? -2.578 26.409 13.626 1.00 84.06 111 THR A N 1
ATOM 833 C CA . THR A 1 111 ? -2.311 27.756 14.158 1.00 84.06 111 THR A CA 1
ATOM 834 C C . THR A 1 111 ? -1.292 27.703 15.294 1.00 84.06 111 THR A C 1
ATOM 836 O O . THR A 1 111 ? -0.425 28.570 15.390 1.00 84.06 111 THR A O 1
ATOM 839 N N . ALA A 1 112 ? -1.341 26.634 16.091 1.00 86.50 112 ALA A N 1
ATOM 840 C CA . ALA A 1 112 ? -0.385 26.338 17.151 1.00 86.50 112 ALA A CA 1
ATOM 841 C C . ALA A 1 112 ? 0.837 25.528 16.672 1.00 86.50 112 ALA A C 1
ATOM 843 O O . ALA A 1 112 ? 1.710 25.212 17.478 1.00 86.50 112 ALA A O 1
ATOM 844 N N . ASN A 1 113 ? 0.919 25.185 15.377 1.00 86.06 113 ASN A N 1
ATOM 845 C CA . ASN A 1 113 ? 1.880 24.214 14.831 1.00 86.06 113 ASN A CA 1
ATOM 846 C C . ASN A 1 113 ? 1.885 22.882 15.605 1.00 86.06 113 ASN A C 1
ATOM 848 O O . ASN A 1 113 ? 2.928 22.257 15.799 1.00 86.06 113 ASN A O 1
ATOM 852 N N . GLN A 1 114 ? 0.714 22.454 16.063 1.00 89.62 114 GLN A N 1
ATOM 853 C CA . GLN A 1 114 ? 0.538 21.259 16.865 1.00 89.62 114 GLN A CA 1
ATOM 854 C C . GLN A 1 114 ? 0.207 20.064 15.969 1.00 89.62 114 GLN A C 1
ATOM 856 O O . GLN A 1 114 ? -0.805 20.034 15.260 1.00 89.62 114 GLN A O 1
ATOM 861 N N . LEU A 1 115 ? 1.075 19.059 16.031 1.00 92.38 115 LEU A N 1
ATOM 862 C CA . LEU A 1 115 ? 0.814 17.727 15.499 1.00 92.38 115 LEU A CA 1
ATOM 863 C C . LEU A 1 115 ? 0.086 16.880 16.556 1.00 92.38 115 LEU A C 1
ATOM 865 O O . LEU A 1 115 ? 0.309 17.081 17.756 1.00 92.38 115 LEU A O 1
ATOM 869 N N . PRO A 1 116 ? -0.762 15.933 16.133 1.00 93.81 116 PRO A N 1
ATOM 870 C CA . PRO A 1 116 ? -1.415 15.006 17.045 1.00 93.81 116 PRO A CA 1
ATOM 871 C C . PRO A 1 116 ? -0.397 14.041 17.663 1.00 93.81 116 PRO A C 1
ATOM 873 O O . PRO A 1 116 ? 0.616 13.687 17.052 1.00 93.81 116 PRO A O 1
ATOM 876 N N . LEU A 1 117 ? -0.691 13.576 18.876 1.00 95.62 117 LEU A N 1
ATOM 877 C CA . LEU A 1 117 ? 0.027 12.457 19.481 1.00 95.62 117 LEU A CA 1
ATOM 878 C C . LEU A 1 117 ? -0.679 11.167 19.078 1.00 95.62 117 LEU A C 1
ATOM 880 O O . LEU A 1 117 ? -1.770 10.880 19.561 1.00 95.62 117 LEU A O 1
ATOM 884 N N . LEU A 1 118 ? -0.057 10.420 18.173 1.00 97.31 118 LEU A N 1
ATOM 885 C CA . LEU A 1 118 ? -0.660 9.253 17.540 1.00 97.31 118 LEU A CA 1
ATOM 886 C C . LEU A 1 118 ? -0.246 7.951 18.228 1.00 97.31 118 LEU A C 1
ATOM 888 O O . LEU A 1 118 ? 0.812 7.864 18.854 1.00 97.31 118 LEU A O 1
ATOM 892 N N . ASP A 1 119 ? -1.104 6.948 18.092 1.00 98.19 119 ASP A N 1
ATOM 893 C CA . ASP A 1 119 ? -0.841 5.552 18.410 1.00 98.19 119 ASP A CA 1
ATOM 894 C C . ASP A 1 119 ? -0.100 4.838 17.265 1.00 98.19 119 ASP A C 1
ATOM 896 O O . ASP A 1 119 ? 0.184 5.430 16.220 1.00 98.19 119 ASP A O 1
ATOM 900 N N . ALA A 1 120 ? 0.216 3.552 17.442 1.00 97.62 120 ALA A N 1
ATOM 901 C CA . ALA A 1 120 ? 1.036 2.807 16.484 1.00 97.62 120 ALA A CA 1
ATOM 902 C C . ALA A 1 120 ? 0.357 2.587 15.120 1.00 97.62 120 ALA A C 1
ATOM 904 O O . ALA A 1 120 ? 1.032 2.284 14.135 1.00 97.62 120 ALA A O 1
ATOM 905 N N . CYS A 1 121 ? -0.965 2.764 15.035 1.00 97.62 121 CYS A N 1
ATOM 906 C CA . CYS A 1 121 ? -1.694 2.715 13.773 1.00 97.62 121 CYS A CA 1
ATOM 907 C C . CYS A 1 121 ? -1.743 4.071 13.057 1.00 97.62 121 CYS A C 1
ATOM 909 O O . CYS A 1 121 ? -2.129 4.099 11.888 1.00 97.62 121 CYS A O 1
ATOM 911 N N . GLY A 1 122 ? -1.344 5.169 13.709 1.00 97.06 122 GLY A N 1
ATOM 912 C CA . GLY A 1 122 ? -1.437 6.529 13.176 1.00 97.06 122 GLY A CA 1
ATOM 913 C C . GLY A 1 122 ? -2.733 7.257 13.546 1.00 97.06 122 GLY A C 1
ATOM 914 O O . GLY A 1 122 ? -3.110 8.212 12.862 1.00 97.06 122 GLY A O 1
ATOM 915 N N . GLY A 1 123 ? -3.448 6.801 14.579 1.00 97.25 123 GLY A N 1
ATOM 916 C CA . GLY A 1 123 ? -4.683 7.426 15.054 1.00 97.25 123 GLY A CA 1
ATOM 917 C C . GLY A 1 123 ? -4.614 7.883 16.505 1.00 97.25 123 GLY A C 1
ATOM 918 O O . GLY A 1 123 ? -3.691 7.550 17.241 1.00 97.25 123 GLY A O 1
ATOM 919 N N . HIS A 1 124 ? -5.593 8.679 16.927 1.00 97.38 124 HIS A N 1
ATOM 920 C CA . HIS A 1 124 ? -5.730 9.117 18.318 1.00 97.38 124 HIS A CA 1
ATOM 921 C C . HIS A 1 124 ? -7.190 9.387 18.684 1.00 97.38 124 HIS A C 1
ATOM 923 O O . HIS A 1 124 ? -8.071 9.396 17.820 1.00 97.38 124 HIS A O 1
ATOM 929 N N . PHE A 1 125 ? -7.448 9.586 19.977 1.00 96.81 125 PHE A N 1
ATOM 930 C CA . PHE A 1 125 ? -8.740 10.050 20.471 1.00 96.81 125 PHE A CA 1
ATOM 931 C C . PHE A 1 125 ? -8.716 11.566 20.649 1.00 96.81 125 PHE A C 1
ATOM 933 O O . PHE A 1 125 ? -8.032 12.085 21.529 1.00 96.81 125 PHE A O 1
ATOM 940 N N . GLY A 1 126 ? -9.549 12.260 19.881 1.00 93.38 126 GLY A N 1
ATOM 941 C CA . GLY A 1 126 ? -9.677 13.710 19.956 1.00 93.38 126 GLY A CA 1
ATOM 942 C C . GLY A 1 126 ? -10.990 14.194 19.359 1.00 93.38 126 GLY A C 1
ATOM 943 O O . GLY A 1 126 ? -11.751 13.423 18.768 1.00 93.38 126 GLY A O 1
ATOM 944 N N . THR A 1 127 ? -11.281 15.475 19.545 1.00 92.31 127 THR A N 1
ATOM 945 C CA . THR A 1 127 ? -12.317 16.158 18.761 1.00 92.31 127 THR A CA 1
ATOM 946 C C . THR A 1 127 ? -11.792 16.448 17.365 1.00 92.31 127 THR A C 1
ATOM 948 O O . THR A 1 127 ? -10.591 16.598 17.189 1.00 92.31 127 THR A O 1
ATOM 951 N N . ASN A 1 128 ? -12.677 16.600 16.388 1.00 90.50 128 ASN A N 1
ATOM 952 C CA . ASN A 1 128 ? -12.290 16.968 15.030 1.00 90.50 128 ASN A CA 1
ATOM 953 C C . ASN A 1 128 ? -13.342 17.911 14.410 1.00 90.50 128 ASN A C 1
ATOM 955 O O . ASN A 1 128 ? -14.384 18.154 15.028 1.00 90.50 128 ASN A O 1
ATOM 959 N N . PRO A 1 129 ? -13.106 18.464 13.206 1.00 89.56 129 PRO A N 1
ATOM 960 C CA . PRO A 1 129 ? -14.032 19.403 12.573 1.00 89.56 129 PRO A CA 1
ATOM 961 C C . PRO A 1 129 ? -15.448 18.852 12.362 1.00 89.56 129 PRO A C 1
ATOM 963 O O . PRO A 1 129 ? -16.404 19.625 12.325 1.00 89.56 129 PRO A O 1
ATOM 966 N N . ASP A 1 130 ? -15.591 17.530 12.256 1.00 88.38 130 ASP A N 1
ATOM 967 C CA . ASP A 1 130 ? -16.864 16.855 11.990 1.00 88.38 130 ASP A CA 1
ATOM 968 C C . ASP A 1 130 ? -17.560 16.365 13.275 1.00 88.38 130 ASP A C 1
ATOM 970 O O . ASP A 1 130 ? -18.719 15.947 13.245 1.00 88.38 130 ASP A O 1
ATOM 974 N N . SER A 1 131 ? -16.870 16.412 14.418 1.00 86.44 131 SER A N 1
ATOM 975 C CA . SER A 1 131 ? -17.350 15.930 15.709 1.00 86.44 131 SER A CA 1
ATOM 976 C C . SER A 1 131 ? -16.765 16.741 16.863 1.00 86.44 131 SER A C 1
ATOM 978 O O . SER A 1 131 ? -15.595 16.610 17.225 1.00 86.44 131 SER A O 1
ATOM 980 N N . ALA A 1 132 ? -17.643 17.472 17.555 1.00 87.44 132 ALA A N 1
ATOM 981 C CA . ALA A 1 132 ? -17.328 18.110 18.834 1.00 87.44 132 ALA A CA 1
ATOM 982 C C . ALA A 1 132 ? -17.151 17.103 19.993 1.00 87.44 132 ALA A C 1
ATOM 984 O O . ALA A 1 132 ? -16.779 17.492 21.098 1.00 87.44 132 ALA A O 1
ATOM 985 N N . THR A 1 133 ? -17.440 15.817 19.767 1.00 90.88 133 THR A N 1
ATOM 986 C CA . THR A 1 133 ? -17.182 14.737 20.730 1.00 90.88 133 THR A CA 1
ATOM 987 C C . THR A 1 133 ? -15.846 14.058 20.454 1.00 90.88 133 THR A C 1
ATOM 989 O O . THR A 1 133 ? -15.420 13.984 19.301 1.00 90.88 133 THR A O 1
ATOM 992 N N . VAL A 1 134 ? -15.211 13.534 21.506 1.00 92.75 134 VAL A N 1
ATOM 993 C CA . VAL A 1 134 ? -13.967 12.763 21.390 1.00 92.75 134 VAL A CA 1
ATOM 994 C C . VAL A 1 134 ? -14.244 11.461 20.646 1.00 92.75 134 VAL A C 1
ATOM 996 O O . VAL A 1 134 ? -15.026 10.627 21.103 1.00 92.75 134 VAL A O 1
ATOM 999 N N . VAL A 1 135 ? -13.587 11.286 19.505 1.00 94.56 135 VAL A N 1
ATOM 1000 C CA . VAL A 1 135 ? -13.701 10.109 18.643 1.00 94.56 135 VAL A CA 1
ATOM 1001 C C . VAL A 1 135 ? -12.321 9.668 18.173 1.00 94.56 135 VAL A C 1
ATOM 1003 O O . VAL A 1 135 ? -11.393 10.471 18.077 1.00 94.56 135 VAL A O 1
ATOM 1006 N N . TYR A 1 136 ? -12.190 8.384 17.849 1.00 96.94 136 TYR A N 1
ATOM 1007 C CA . TYR A 1 136 ? -10.970 7.886 17.224 1.00 96.94 136 TYR A CA 1
ATOM 1008 C C . TYR A 1 136 ? -10.916 8.286 15.751 1.00 96.94 136 TYR A C 1
ATOM 1010 O O . TYR A 1 136 ? -11.872 8.036 15.008 1.00 96.94 136 TYR A O 1
ATOM 1018 N N . HIS A 1 137 ? -9.801 8.862 15.323 1.00 97.44 137 HIS A N 1
ATOM 1019 C CA . HIS A 1 137 ? -9.551 9.203 13.928 1.00 97.44 137 HIS A CA 1
ATOM 1020 C C . HIS A 1 137 ? -8.053 9.181 13.611 1.00 97.44 137 HIS A C 1
ATOM 1022 O O . HIS A 1 137 ? -7.213 9.255 14.508 1.00 97.44 137 HIS A O 1
ATOM 1028 N N . TYR A 1 138 ? -7.729 9.042 12.327 1.00 98.00 138 TYR A N 1
ATOM 1029 C CA . TYR A 1 138 ? -6.356 8.965 11.834 1.00 98.00 138 TYR A CA 1
ATOM 1030 C C . TYR A 1 138 ? -5.861 10.318 11.345 1.00 98.00 138 TYR A C 1
ATOM 1032 O O . TYR A 1 138 ? -6.653 11.133 10.864 1.00 98.00 138 TYR A O 1
ATOM 1040 N N . HIS A 1 139 ? -4.544 10.503 11.365 1.00 96.94 139 HIS A N 1
ATOM 1041 C CA . HIS A 1 139 ? -3.892 11.631 10.712 1.00 96.94 139 HIS A CA 1
ATOM 1042 C C . HIS A 1 139 ? -2.829 11.181 9.722 1.00 96.94 139 HIS A C 1
ATOM 1044 O O . HIS A 1 139 ? -2.111 10.201 9.923 1.00 96.94 139 HIS A O 1
ATOM 1050 N N . VAL A 1 140 ? -2.703 11.962 8.654 1.00 95.94 140 VAL A N 1
ATOM 1051 C CA . VAL A 1 140 ? -1.549 11.897 7.765 1.00 95.94 140 VAL A CA 1
ATOM 1052 C C . VAL A 1 140 ? -0.298 12.364 8.514 1.00 95.94 140 VAL A C 1
ATOM 1054 O O . VAL A 1 140 ? -0.344 13.274 9.334 1.00 95.94 140 VAL A O 1
ATOM 1057 N N . GLN A 1 141 ? 0.835 11.740 8.231 1.00 94.00 141 GLN A N 1
ATOM 1058 C CA . GLN A 1 141 ? 2.101 11.908 8.927 1.00 94.00 141 GLN A CA 1
ATOM 1059 C C . GLN A 1 141 ? 3.210 12.185 7.909 1.00 94.00 141 GLN A C 1
ATOM 1061 O O . GLN A 1 141 ? 3.200 11.680 6.787 1.00 94.00 141 GLN A O 1
ATOM 1066 N N . GLU A 1 142 ? 4.197 12.985 8.304 1.00 90.06 142 GLU A N 1
ATOM 1067 C CA . GLU A 1 142 ? 5.393 13.224 7.480 1.00 90.06 142 GLU A CA 1
ATOM 1068 C C . GLU A 1 142 ? 6.432 12.111 7.619 1.00 90.06 142 GLU A C 1
ATOM 1070 O O . GLU A 1 142 ? 7.314 11.970 6.776 1.00 90.06 142 GLU A O 1
ATOM 1075 N N . LYS A 1 143 ? 6.326 11.328 8.692 1.00 91.56 143 LYS A N 1
ATOM 1076 C CA . LYS A 1 143 ? 7.165 10.167 8.966 1.00 91.56 143 LYS A CA 1
ATOM 1077 C C . LYS A 1 143 ? 6.333 8.904 8.818 1.00 91.56 143 LYS A C 1
ATOM 1079 O O . LYS A 1 143 ? 5.109 8.943 8.963 1.00 91.56 143 LYS A O 1
ATOM 1084 N N . ALA A 1 144 ? 7.008 7.795 8.540 1.00 92.62 144 ALA A N 1
ATOM 1085 C CA . ALA A 1 144 ? 6.371 6.492 8.490 1.00 92.62 144 ALA A CA 1
ATOM 1086 C C . ALA A 1 144 ? 5.588 6.230 9.801 1.00 92.62 144 ALA A C 1
ATOM 1088 O O . ALA A 1 144 ? 6.075 6.601 10.873 1.00 92.62 144 ALA A O 1
ATOM 1089 N N . PRO A 1 145 ? 4.371 5.655 9.721 1.00 93.81 145 PRO A N 1
ATOM 1090 C CA . PRO A 1 145 ? 3.781 4.978 8.559 1.00 93.81 145 PRO A CA 1
ATOM 1091 C C . PRO A 1 145 ? 3.075 5.886 7.525 1.00 93.81 145 PRO A C 1
ATOM 1093 O O . PRO A 1 145 ? 2.389 5.373 6.643 1.00 93.81 145 PRO A O 1
ATOM 1096 N N . PHE A 1 146 ? 3.238 7.215 7.598 1.00 94.81 146 PHE A N 1
ATOM 1097 C CA . PHE A 1 146 ? 2.703 8.258 6.697 1.00 94.81 146 PHE A CA 1
ATOM 1098 C C . PHE A 1 146 ? 1.186 8.416 6.663 1.00 94.81 146 PHE A C 1
ATOM 1100 O O . PHE A 1 146 ? 0.682 9.531 6.622 1.00 94.81 146 PHE A O 1
ATOM 1107 N N . THR A 1 147 ? 0.438 7.326 6.639 1.00 93.12 147 THR A N 1
ATOM 1108 C CA . THR A 1 147 ? -1.021 7.344 6.675 1.00 93.12 147 THR A CA 1
ATOM 1109 C C . THR A 1 147 ? -1.493 6.410 7.770 1.00 93.12 147 THR A C 1
ATOM 1111 O O . THR A 1 147 ? -2.002 6.883 8.780 1.00 93.12 147 THR A O 1
ATOM 1114 N N . LEU A 1 148 ? -1.299 5.101 7.597 1.00 92.44 148 LEU A N 1
ATOM 1115 C CA . LEU A 1 148 ? -1.721 4.096 8.561 1.00 92.44 148 LEU A CA 1
ATOM 1116 C C . LEU A 1 148 ? -0.717 2.953 8.675 1.00 92.44 148 LEU A C 1
ATOM 1118 O O . LEU A 1 148 ? -0.258 2.411 7.671 1.00 92.44 148 LEU A O 1
ATOM 1122 N N . GLY A 1 149 ? -0.453 2.546 9.916 1.00 93.19 149 GLY A N 1
ATOM 1123 C CA . GLY A 1 149 ? 0.285 1.322 10.229 1.00 93.19 149 GLY A CA 1
ATOM 1124 C C . GLY A 1 149 ? -0.629 0.106 10.398 1.00 93.19 149 GLY A C 1
ATOM 1125 O O . GLY A 1 149 ? -0.246 -1.009 10.067 1.00 93.19 149 GLY A O 1
ATOM 1126 N N . CYS A 1 150 ? -1.854 0.306 10.887 1.00 96.69 150 CYS A N 1
ATOM 1127 C CA . CYS A 1 150 ? -2.859 -0.725 11.164 1.00 96.69 150 CYS A CA 1
ATOM 1128 C C . CYS A 1 150 ? -4.245 -0.085 11.346 1.00 96.69 150 CYS A C 1
ATOM 1130 O O . CYS A 1 150 ? -4.404 1.106 11.094 1.00 96.69 150 CYS A O 1
ATOM 1132 N N . PHE A 1 151 ? -5.253 -0.865 11.755 1.00 96.56 151 PHE A N 1
ATOM 1133 C CA . PHE A 1 151 ? -6.546 -0.320 12.170 1.00 96.56 151 PHE A CA 1
ATOM 1134 C C . PHE A 1 151 ? -6.680 -0.325 13.695 1.00 96.56 151 PHE A C 1
ATOM 1136 O O . PHE A 1 151 ? -6.530 -1.372 14.325 1.00 96.56 151 PHE A O 1
ATOM 1143 N N . GLY A 1 152 ? -7.012 0.833 14.258 1.00 94.81 152 GLY A N 1
ATOM 1144 C CA . GLY A 1 152 ? -7.437 1.025 15.637 1.00 94.81 152 GLY A CA 1
ATOM 1145 C C . GLY A 1 152 ? -8.848 1.631 15.730 1.00 94.81 152 GLY A C 1
ATOM 1146 O O . GLY A 1 152 ? -9.517 1.854 14.718 1.00 94.81 152 GLY A O 1
ATOM 1147 N N . PRO A 1 153 ? -9.343 1.906 16.947 1.00 96.50 153 PRO A N 1
ATOM 1148 C CA . PRO A 1 153 ? -8.756 1.537 18.236 1.00 96.50 153 PRO A CA 1
ATOM 1149 C C . PRO A 1 153 ? -8.963 0.042 18.553 1.00 96.50 153 PRO A C 1
ATOM 1151 O O . PRO A 1 153 ? -9.737 -0.645 17.882 1.00 96.50 153 PRO A O 1
ATOM 1154 N N . VAL A 1 154 ? -8.326 -0.469 19.613 1.00 95.19 154 VAL A N 1
ATOM 1155 C CA . VAL A 1 154 ? -8.591 -1.826 20.131 1.00 95.19 154 VAL A CA 1
ATOM 1156 C C . VAL A 1 154 ? -9.862 -1.817 20.978 1.00 95.19 154 VAL A C 1
ATOM 1158 O O . VAL A 1 154 ? -10.029 -0.956 21.841 1.00 95.19 154 VAL A O 1
ATOM 1161 N N . THR A 1 155 ? -10.753 -2.786 20.752 1.00 94.06 155 THR A N 1
ATOM 1162 C CA . THR A 1 155 ? -11.933 -3.005 21.607 1.00 94.06 155 THR A CA 1
ATOM 1163 C C . THR A 1 155 ? -11.557 -3.856 22.813 1.00 94.06 155 THR A C 1
ATOM 1165 O O . THR A 1 155 ? -10.997 -4.939 22.657 1.00 94.06 155 THR A O 1
ATOM 1168 N N . GLN A 1 156 ? -11.902 -3.385 24.004 1.00 92.75 156 GLN A N 1
ATOM 1169 C CA . GLN A 1 156 ? -11.638 -4.048 25.275 1.00 92.75 156 GLN A CA 1
ATOM 1170 C C . GLN A 1 156 ? -12.852 -4.867 25.736 1.00 92.75 156 GLN A C 1
ATOM 1172 O O . GLN A 1 156 ? -13.992 -4.617 25.339 1.00 92.75 156 GLN A O 1
ATOM 1177 N N . SER A 1 157 ? -12.621 -5.850 26.608 1.00 92.88 157 SER A N 1
ATOM 1178 C CA . SER A 1 157 ? -13.671 -6.741 27.128 1.00 92.88 157 SER A CA 1
ATOM 1179 C C . SER A 1 157 ? -14.704 -6.042 28.018 1.00 92.88 157 SER A C 1
ATOM 1181 O O . SER A 1 157 ? -15.820 -6.533 28.160 1.00 92.88 157 SER A O 1
ATOM 1183 N N . ASP A 1 158 ? -14.350 -4.897 28.598 1.00 91.94 158 ASP A N 1
ATOM 1184 C CA . ASP A 1 158 ? -15.223 -4.057 29.422 1.00 91.94 158 ASP A CA 1
ATOM 1185 C C . ASP A 1 158 ? -16.095 -3.092 28.597 1.00 91.94 158 ASP A C 1
ATOM 1187 O O . ASP A 1 158 ? -16.812 -2.267 29.163 1.00 91.94 158 ASP A O 1
ATOM 1191 N N . GLY A 1 159 ? -16.053 -3.191 27.264 1.00 89.38 159 GLY A N 1
ATOM 1192 C CA . GLY A 1 159 ? -16.791 -2.297 26.379 1.00 89.38 159 GLY A CA 1
ATOM 1193 C C . GLY A 1 159 ? -16.174 -0.902 26.291 1.00 89.38 159 GLY A C 1
ATOM 1194 O O . GLY A 1 159 ? -16.891 0.065 26.050 1.00 89.38 159 GLY A O 1
ATOM 1195 N N . THR A 1 160 ? -14.864 -0.767 26.495 1.00 94.25 160 THR A N 1
ATOM 1196 C CA . THR A 1 160 ? -14.107 0.450 26.173 1.00 94.25 160 THR A CA 1
ATOM 1197 C C . THR A 1 160 ? -13.285 0.275 24.894 1.00 94.25 160 THR A C 1
ATOM 1199 O O . THR A 1 160 ? -13.066 -0.836 24.408 1.00 94.25 160 THR A O 1
ATOM 1202 N N . TYR A 1 161 ? -12.840 1.388 24.318 1.00 95.50 161 TYR A N 1
ATOM 1203 C CA . TYR A 1 161 ? -11.826 1.427 23.272 1.00 95.50 161 TYR A CA 1
ATOM 1204 C C . TYR A 1 161 ? -10.518 1.958 23.845 1.00 95.50 161 TYR A C 1
ATOM 1206 O O . TYR A 1 161 ? -10.542 2.884 24.657 1.00 95.50 161 TYR A O 1
ATOM 1214 N N . LYS A 1 162 ? -9.383 1.436 23.375 1.00 97.06 162 LYS A N 1
ATOM 1215 C CA . LYS A 1 162 ? -8.050 1.953 23.706 1.00 97.06 162 LYS A CA 1
ATOM 1216 C C . LYS A 1 162 ? -7.162 2.153 22.482 1.00 97.06 162 LYS A C 1
ATOM 1218 O O . LYS A 1 162 ? -7.373 1.517 21.449 1.00 97.06 162 LYS A O 1
ATOM 1223 N N . LEU A 1 163 ? -6.157 3.012 22.623 1.00 97.88 163 LEU A N 1
ATOM 1224 C CA . LEU A 1 163 ? -5.125 3.217 21.604 1.00 97.88 163 LEU A CA 1
ATOM 1225 C C . LEU A 1 163 ? -4.279 1.956 21.385 1.00 97.88 163 LEU A C 1
ATOM 1227 O O . LEU A 1 163 ? -4.131 1.126 22.290 1.00 97.88 163 LEU A O 1
ATOM 1231 N N . VAL A 1 164 ? -3.728 1.826 20.179 1.00 98.12 164 VAL A N 1
ATOM 1232 C CA . VAL A 1 164 ? -2.915 0.673 19.772 1.00 98.12 164 VAL A CA 1
ATOM 1233 C C . VAL A 1 164 ? -1.445 0.898 20.136 1.00 98.12 164 VAL A C 1
ATOM 1235 O O . VAL A 1 164 ? -0.823 1.853 19.675 1.00 98.12 164 VAL A O 1
ATOM 1238 N N . THR A 1 165 ? -0.882 0.017 20.962 1.00 98.00 165 THR A N 1
ATOM 1239 C CA . THR A 1 165 ? 0.551 0.043 21.325 1.00 98.00 165 THR A CA 1
ATOM 1240 C C . THR A 1 165 ? 1.439 -0.453 20.180 1.00 98.00 165 THR A C 1
ATOM 1242 O O . THR A 1 165 ? 0.966 -1.162 19.285 1.00 98.00 165 THR A O 1
ATOM 1245 N N . VAL A 1 166 ? 2.744 -0.155 20.214 1.00 97.75 166 VAL A N 1
ATOM 1246 C CA . VAL A 1 166 ? 3.705 -0.670 19.211 1.00 97.75 166 VAL A CA 1
ATOM 1247 C C . VAL A 1 166 ? 3.693 -2.200 19.182 1.00 97.75 166 VAL A C 1
ATOM 1249 O O . VAL A 1 166 ? 3.641 -2.803 18.110 1.00 97.75 166 VAL A O 1
ATOM 1252 N N . ALA A 1 167 ? 3.677 -2.838 20.355 1.00 97.69 167 ALA A N 1
ATOM 1253 C CA . ALA A 1 167 ? 3.639 -4.295 20.466 1.00 97.69 167 ALA A CA 1
ATOM 1254 C C . ALA A 1 167 ? 2.359 -4.897 19.859 1.00 97.69 167 ALA A C 1
ATOM 1256 O O . ALA A 1 167 ? 2.424 -5.905 19.157 1.00 97.69 167 ALA A O 1
ATOM 1257 N N . GLU A 1 168 ? 1.202 -4.271 20.085 1.00 97.69 168 GLU A N 1
ATOM 1258 C CA . GLU A 1 168 ? -0.065 -4.730 19.506 1.00 97.69 168 GLU A CA 1
ATOM 1259 C C . GLU A 1 168 ? -0.118 -4.541 17.999 1.00 97.69 168 GLU A C 1
ATOM 1261 O O . GLU A 1 168 ? -0.581 -5.444 17.310 1.00 97.69 168 GLU A O 1
ATOM 1266 N N . CYS A 1 169 ? 0.392 -3.419 17.482 1.00 98.00 169 CYS A N 1
ATOM 1267 C CA . CYS A 1 169 ? 0.526 -3.214 16.042 1.00 98.00 169 CYS A CA 1
ATOM 1268 C C . CYS A 1 169 ? 1.344 -4.348 15.419 1.00 98.00 169 CYS A C 1
ATOM 1270 O O . CYS A 1 169 ? 0.897 -4.978 14.463 1.00 98.00 169 CYS A O 1
ATOM 1272 N N . ARG A 1 170 ? 2.516 -4.656 15.988 1.00 96.88 170 ARG A N 1
ATOM 1273 C CA . ARG A 1 170 ? 3.408 -5.698 15.460 1.00 96.88 170 ARG A CA 1
ATOM 1274 C C . ARG A 1 170 ? 2.792 -7.081 15.489 1.00 96.88 170 ARG A C 1
ATOM 1276 O O . ARG A 1 170 ? 2.940 -7.824 14.530 1.00 96.88 170 ARG A O 1
ATOM 1283 N N . ALA A 1 171 ? 2.028 -7.398 16.531 1.00 96.56 171 ALA A N 1
ATOM 1284 C CA . ALA A 1 171 ? 1.320 -8.670 16.621 1.00 96.56 171 ALA A CA 1
ATOM 1285 C C . ALA A 1 171 ? 0.299 -8.892 15.482 1.00 96.56 171 ALA A C 1
ATOM 1287 O O . ALA A 1 171 ? -0.105 -10.031 15.248 1.00 96.56 171 ALA A O 1
ATOM 1288 N N . LEU A 1 172 ? -0.116 -7.841 14.760 1.00 95.44 172 LEU A N 1
ATOM 1289 C CA . LEU A 1 172 ? -0.997 -7.955 13.590 1.00 95.44 172 LEU A CA 1
ATOM 1290 C C . LEU A 1 172 ? -0.270 -8.431 12.325 1.00 95.44 172 LEU A C 1
ATOM 1292 O O . LEU A 1 172 ? -0.931 -8.853 11.373 1.00 95.44 172 LEU A O 1
ATOM 1296 N N . TYR A 1 173 ? 1.061 -8.348 12.288 1.00 94.62 173 TYR A N 1
ATOM 1297 C CA . TYR A 1 173 ? 1.860 -8.584 11.092 1.00 94.62 173 TYR A CA 1
ATOM 1298 C C . TYR A 1 173 ? 2.877 -9.690 11.338 1.00 94.62 173 TYR A C 1
ATOM 1300 O O . TYR A 1 173 ? 3.787 -9.553 12.144 1.00 94.62 173 TYR A O 1
ATOM 1308 N N . SER A 1 174 ? 2.756 -10.784 10.585 1.00 93.94 174 SER A N 1
ATOM 1309 C CA . SER A 1 174 ? 3.690 -11.910 10.683 1.00 93.94 174 SER A CA 1
ATOM 1310 C C . SER A 1 174 ? 5.115 -11.574 10.248 1.00 93.94 174 SER A C 1
ATOM 1312 O O . SER A 1 174 ? 5.997 -12.363 10.538 1.00 93.94 174 SER A O 1
ATOM 1314 N N . GLY A 1 175 ? 5.306 -10.466 9.523 1.00 92.44 175 GLY A N 1
ATOM 1315 C CA . GLY A 1 175 ? 6.618 -9.946 9.131 1.00 92.44 175 GLY A CA 1
ATOM 1316 C C . GLY A 1 175 ? 7.147 -8.866 10.073 1.00 92.44 175 GLY A C 1
ATOM 1317 O O . GLY A 1 175 ? 7.997 -8.105 9.673 1.00 92.44 175 GLY A O 1
ATOM 1318 N N . CYS A 1 176 ? 6.586 -8.695 11.272 1.00 95.69 176 CYS A N 1
ATOM 1319 C CA . CYS A 1 176 ? 7.226 -7.870 12.295 1.00 95.69 176 CYS A CA 1
ATOM 1320 C C . CYS A 1 176 ? 7.945 -8.786 13.290 1.00 95.69 176 CYS A C 1
ATOM 1322 O O . CYS A 1 176 ? 7.292 -9.602 13.948 1.00 95.69 176 CYS A O 1
ATOM 1324 N N . GLY A 1 177 ? 9.255 -8.611 13.454 1.00 93.25 177 GLY A N 1
ATOM 1325 C CA . GLY A 1 177 ? 10.087 -9.381 14.379 1.00 93.25 177 GLY A CA 1
ATOM 1326 C C . GLY A 1 177 ? 10.187 -10.863 14.015 1.00 93.25 177 GLY A C 1
ATOM 1327 O O . GLY A 1 177 ? 10.239 -11.713 14.908 1.00 93.25 177 GLY A O 1
ATOM 1328 N N . ASP A 1 178 ? 10.163 -11.186 12.721 1.00 93.31 178 ASP A N 1
ATOM 1329 C CA . ASP A 1 178 ? 10.298 -12.557 12.214 1.00 93.31 178 ASP A CA 1
ATOM 1330 C C . ASP A 1 178 ? 11.764 -12.991 12.014 1.00 93.31 178 ASP A C 1
ATOM 1332 O O . ASP A 1 178 ? 12.031 -14.138 11.640 1.00 93.31 178 ASP A O 1
ATOM 1336 N N . GLY A 1 179 ? 12.711 -12.109 12.348 1.00 93.00 179 GLY A N 1
ATOM 1337 C CA . GLY A 1 179 ? 14.144 -12.346 12.231 1.00 93.00 179 GLY A CA 1
ATOM 1338 C C . GLY A 1 179 ? 14.733 -11.941 10.879 1.00 93.00 179 GLY A C 1
ATOM 1339 O O . GLY A 1 179 ? 15.883 -12.300 10.608 1.00 93.00 179 GLY A O 1
ATOM 1340 N N . ASP A 1 180 ? 13.969 -11.264 10.013 1.00 93.5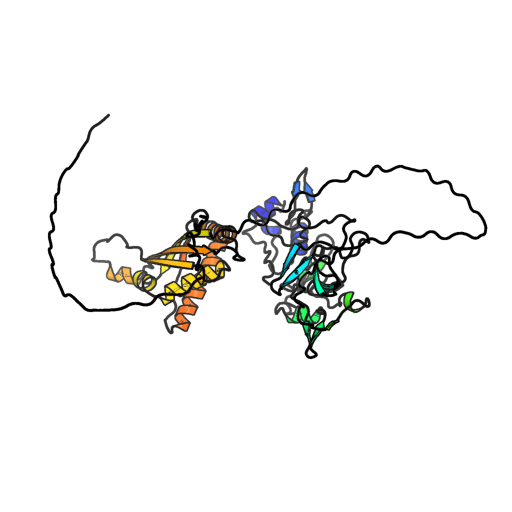0 180 ASP A N 1
ATOM 1341 C CA . ASP A 1 180 ? 14.441 -10.776 8.716 1.00 93.50 180 ASP A CA 1
ATOM 1342 C C . ASP A 1 180 ? 15.113 -9.391 8.765 1.00 93.50 180 ASP A C 1
ATOM 1344 O O . ASP A 1 180 ? 15.483 -8.837 7.719 1.00 93.50 180 ASP A O 1
ATOM 1348 N N . GLU A 1 181 ? 15.357 -8.860 9.971 1.00 95.62 181 GLU A N 1
ATOM 1349 C CA . GLU A 1 181 ? 15.888 -7.518 10.137 1.00 95.62 181 GLU A CA 1
ATOM 1350 C C . GLU A 1 181 ? 17.256 -7.355 9.464 1.00 95.62 181 GLU A C 1
ATOM 1352 O O . GLU A 1 181 ? 18.180 -8.166 9.593 1.00 95.62 181 GLU A O 1
ATOM 1357 N N . THR A 1 182 ? 17.424 -6.230 8.778 1.00 96.00 182 THR A N 1
ATOM 1358 C CA . THR A 1 182 ? 18.640 -5.902 8.039 1.00 96.00 182 THR A CA 1
ATOM 1359 C C . THR A 1 182 ? 19.167 -4.521 8.396 1.00 96.00 182 THR A C 1
ATOM 1361 O O . THR A 1 182 ? 18.490 -3.703 9.013 1.00 96.00 182 THR A O 1
ATOM 1364 N N . THR A 1 183 ? 20.394 -4.226 7.973 1.00 97.56 183 THR A N 1
ATOM 1365 C CA . THR A 1 183 ? 20.909 -2.854 7.992 1.00 97.56 183 THR A CA 1
ATOM 1366 C C . THR A 1 183 ? 20.616 -2.187 6.657 1.00 97.56 183 THR A C 1
ATOM 1368 O O . THR A 1 183 ? 21.197 -2.563 5.637 1.00 97.56 183 THR A O 1
ATOM 1371 N N . VAL A 1 184 ? 19.774 -1.155 6.660 1.00 95.88 184 VAL A N 1
ATOM 1372 C CA . VAL A 1 184 ? 19.607 -0.279 5.495 1.00 95.88 184 VAL A CA 1
ATOM 1373 C C . VAL A 1 184 ? 20.591 0.882 5.578 1.00 95.88 184 VAL A C 1
ATOM 1375 O O . VAL A 1 184 ? 20.780 1.485 6.636 1.00 95.88 184 VAL A O 1
ATOM 1378 N N . VAL A 1 185 ? 21.230 1.194 4.451 1.00 97.12 185 VAL A N 1
ATOM 1379 C CA . VAL A 1 185 ? 22.238 2.255 4.345 1.00 97.12 185 VAL A CA 1
ATOM 1380 C C . VAL A 1 185 ? 21.669 3.393 3.507 1.00 97.12 185 VAL A C 1
ATOM 1382 O O . VAL A 1 185 ? 21.335 3.211 2.339 1.00 97.12 185 VAL A O 1
ATOM 1385 N N . MET A 1 186 ? 21.588 4.575 4.104 1.00 95.94 186 MET A N 1
ATOM 1386 C CA . MET A 1 186 ? 21.085 5.807 3.499 1.00 95.94 186 MET A CA 1
ATOM 1387 C C . MET A 1 186 ? 22.231 6.835 3.378 1.00 95.94 186 MET A C 1
ATOM 1389 O O . MET A 1 186 ? 23.362 6.563 3.801 1.00 95.94 186 MET A O 1
ATOM 1393 N N . PRO A 1 187 ? 22.014 8.016 2.766 1.00 96.31 187 PRO A N 1
ATOM 1394 C CA . PRO A 1 187 ? 23.069 9.012 2.594 1.00 96.31 187 PRO A CA 1
ATOM 1395 C C . PRO A 1 187 ? 23.613 9.544 3.921 1.00 96.31 187 PRO A C 1
ATOM 1397 O O . PRO A 1 187 ? 24.822 9.738 4.045 1.00 96.31 187 PRO A O 1
ATOM 1400 N N . THR A 1 188 ? 22.733 9.754 4.901 1.00 92.88 188 THR A N 1
ATOM 1401 C CA . THR A 1 188 ? 23.049 10.409 6.178 1.00 92.88 188 THR A CA 1
ATOM 1402 C C . THR A 1 188 ? 23.263 9.441 7.334 1.00 92.88 188 THR A C 1
ATOM 1404 O O . THR A 1 188 ? 23.938 9.794 8.296 1.00 92.88 188 THR A O 1
ATOM 1407 N N . GLU A 1 189 ? 22.702 8.236 7.260 1.00 93.75 189 GLU A N 1
ATOM 1408 C CA . GLU A 1 189 ? 22.756 7.265 8.350 1.00 93.75 189 GLU A CA 1
ATOM 1409 C C . GLU A 1 189 ? 22.609 5.825 7.849 1.00 93.75 189 GLU A C 1
ATOM 1411 O O . GLU A 1 189 ? 22.317 5.560 6.682 1.00 93.75 189 GLU A O 1
ATOM 1416 N N . SER A 1 190 ? 22.818 4.874 8.750 1.00 96.31 190 SER A N 1
ATOM 1417 C CA . SER A 1 190 ? 22.406 3.484 8.574 1.00 96.31 190 SER A CA 1
ATOM 1418 C C . SER A 1 190 ? 21.570 3.088 9.778 1.00 96.31 190 SER A C 1
ATOM 1420 O O . SER A 1 190 ? 21.892 3.488 10.897 1.00 96.31 190 SER A O 1
ATOM 1422 N N . LYS A 1 191 ? 20.507 2.319 9.558 1.00 94.75 191 LYS A N 1
ATOM 1423 C CA . LYS A 1 191 ? 19.598 1.886 10.624 1.00 94.75 191 LYS A CA 1
ATOM 1424 C C . LYS A 1 191 ? 19.209 0.425 10.446 1.00 94.75 191 LYS A C 1
ATOM 1426 O O . LYS A 1 191 ? 19.196 -0.082 9.324 1.00 94.75 191 LYS A O 1
ATOM 1431 N N . THR A 1 192 ? 18.895 -0.237 11.555 1.00 97.69 192 THR A N 1
ATOM 1432 C CA . THR A 1 192 ? 18.222 -1.538 11.526 1.00 97.69 192 THR A CA 1
ATOM 1433 C C . THR A 1 192 ? 16.802 -1.348 11.007 1.00 97.69 192 THR A C 1
ATOM 1435 O O . THR A 1 192 ? 16.123 -0.398 11.403 1.00 97.69 192 THR A O 1
ATOM 1438 N N . TYR A 1 193 ? 16.379 -2.231 10.114 1.00 96.94 193 TYR A N 1
ATOM 1439 C CA . TYR A 1 193 ? 15.089 -2.197 9.449 1.00 96.94 193 TYR A CA 1
ATOM 1440 C C . TYR A 1 193 ? 14.483 -3.593 9.438 1.00 96.94 193 TYR A C 1
ATOM 1442 O O . TYR A 1 193 ? 15.167 -4.538 9.058 1.00 96.94 193 TYR A O 1
ATOM 1450 N N . ASP A 1 194 ? 13.219 -3.691 9.822 1.00 96.75 194 ASP A N 1
ATOM 1451 C CA . ASP A 1 194 ? 12.426 -4.925 9.816 1.00 96.75 194 ASP A CA 1
ATOM 1452 C C . ASP A 1 194 ? 11.564 -4.944 8.543 1.00 96.75 194 ASP A C 1
ATOM 1454 O O . ASP A 1 194 ? 10.781 -4.008 8.317 1.00 96.75 194 ASP A O 1
ATOM 1458 N N . TYR A 1 195 ? 11.772 -5.894 7.629 1.00 94.62 195 TYR A N 1
ATOM 1459 C CA . TYR A 1 195 ? 11.047 -5.856 6.358 1.00 94.62 195 TYR A CA 1
ATOM 1460 C C . TYR A 1 195 ? 9.577 -6.177 6.591 1.00 94.62 195 TYR A C 1
ATOM 1462 O O . TYR A 1 195 ? 9.212 -6.942 7.458 1.00 94.62 195 TYR A O 1
ATOM 1470 N N . TRP A 1 196 ? 8.683 -5.595 5.790 1.00 93.31 196 TRP A N 1
ATOM 1471 C CA . TRP A 1 196 ? 7.242 -5.874 5.898 1.00 93.31 196 TRP A CA 1
ATOM 1472 C C . TRP A 1 196 ? 6.614 -5.523 7.257 1.00 93.31 196 TRP A C 1
ATOM 1474 O O . TRP A 1 196 ? 5.457 -5.881 7.493 1.00 93.31 196 TRP A O 1
ATOM 1484 N N . CYS A 1 197 ? 7.307 -4.740 8.090 1.00 96.12 197 CYS A N 1
ATOM 1485 C CA . CYS A 1 197 ? 6.780 -4.237 9.346 1.00 96.12 197 CYS A CA 1
ATOM 1486 C C . CYS A 1 197 ? 6.348 -2.757 9.239 1.00 96.12 197 CYS A C 1
ATOM 1488 O O . CYS A 1 197 ? 7.195 -1.857 9.238 1.00 96.12 197 CYS A O 1
ATOM 1490 N N . PRO A 1 198 ? 5.031 -2.454 9.179 1.00 95.19 198 PRO A N 1
ATOM 1491 C CA . PRO A 1 198 ? 4.518 -1.080 9.105 1.00 95.19 198 PRO A CA 1
ATOM 1492 C C . PRO A 1 198 ? 4.437 -0.372 10.466 1.00 95.19 198 PRO A C 1
ATOM 1494 O O . PRO A 1 198 ? 3.911 0.736 10.542 1.00 95.19 198 PRO A O 1
ATOM 1497 N N . CYS A 1 199 ? 4.894 -1.008 11.546 1.00 96.75 199 CYS A N 1
ATOM 1498 C CA . CYS A 1 199 ? 4.711 -0.534 12.916 1.00 96.75 199 CYS A CA 1
ATOM 1499 C C . CYS A 1 199 ? 5.954 0.201 13.419 1.00 96.75 199 CYS A C 1
ATOM 1501 O O . CYS A 1 199 ? 6.952 -0.428 13.786 1.00 96.75 199 CYS A O 1
ATOM 1503 N N . TRP A 1 200 ? 5.865 1.529 13.461 1.00 97.00 200 TRP A N 1
ATOM 1504 C CA . TRP A 1 200 ? 6.963 2.410 13.851 1.00 97.00 200 TRP A CA 1
ATOM 1505 C C . TRP A 1 200 ? 6.845 2.839 15.307 1.00 97.00 200 TRP A C 1
ATOM 1507 O O . TRP A 1 200 ? 5.761 3.121 15.814 1.00 97.00 200 TRP A O 1
ATOM 1517 N N . ASP A 1 201 ? 7.990 2.875 15.969 1.00 97.00 201 ASP A N 1
ATOM 1518 C CA . ASP A 1 201 ? 8.130 3.237 17.367 1.00 97.00 201 ASP A CA 1
ATOM 1519 C C . ASP A 1 201 ? 8.439 4.746 17.529 1.00 97.00 201 ASP A C 1
ATOM 1521 O O . ASP A 1 201 ? 8.632 5.478 16.553 1.00 97.00 201 ASP A O 1
ATOM 1525 N N . ALA A 1 202 ? 8.511 5.244 18.766 1.00 95.81 202 ALA A N 1
ATOM 1526 C CA . ALA A 1 202 ? 8.758 6.662 19.057 1.00 95.81 202 ALA A CA 1
ATOM 1527 C C . ALA A 1 202 ? 10.128 7.182 18.603 1.00 95.81 202 ALA A C 1
ATOM 1529 O O . ALA A 1 202 ? 10.312 8.393 18.467 1.00 95.81 202 ALA A O 1
ATOM 1530 N N . SER A 1 203 ? 11.091 6.287 18.380 1.00 94.94 203 SER A N 1
ATOM 1531 C CA . SER A 1 203 ? 12.407 6.644 17.850 1.00 94.94 203 SER A CA 1
ATOM 1532 C C . SER A 1 203 ? 12.405 6.776 16.326 1.00 94.94 203 SER A C 1
ATOM 1534 O O . SER A 1 203 ? 13.403 7.199 15.746 1.00 94.94 203 SER A O 1
ATOM 1536 N N . GLY A 1 204 ? 11.284 6.457 15.672 1.00 94.06 204 GLY A N 1
ATOM 1537 C CA . GLY A 1 204 ? 11.217 6.348 14.225 1.00 94.06 204 GLY A CA 1
ATOM 1538 C C . GLY A 1 204 ? 11.921 5.088 13.730 1.00 94.06 204 GLY A C 1
ATOM 1539 O O . GLY A 1 204 ? 12.552 5.129 12.679 1.00 94.06 204 GLY A O 1
ATOM 1540 N N . SER A 1 205 ? 11.823 3.981 14.471 1.00 95.81 205 SER A N 1
ATOM 1541 C CA . SER A 1 205 ? 12.307 2.665 14.058 1.00 95.81 205 SER A CA 1
ATOM 1542 C C . SER A 1 205 ? 11.150 1.678 13.932 1.00 95.81 205 SER A C 1
ATOM 1544 O O . SER A 1 205 ? 10.288 1.610 14.807 1.00 95.81 205 SER A O 1
ATOM 1546 N N . ASN A 1 206 ? 11.142 0.871 12.870 1.00 96.38 206 ASN A N 1
ATOM 1547 C CA . ASN A 1 206 ? 10.213 -0.254 12.756 1.00 96.38 206 ASN A CA 1
ATOM 1548 C C . ASN A 1 206 ? 10.756 -1.561 13.362 1.00 96.38 206 ASN A C 1
ATOM 1550 O O . ASN A 1 206 ? 9.993 -2.508 13.494 1.00 96.38 206 ASN A O 1
ATOM 1554 N N . ALA A 1 207 ? 12.014 -1.568 13.819 1.00 96.25 207 ALA A N 1
ATOM 1555 C CA . ALA A 1 207 ? 12.641 -2.673 14.552 1.00 96.25 207 ALA A CA 1
ATOM 1556 C C . ALA A 1 207 ? 12.814 -2.382 16.063 1.00 96.25 207 ALA A C 1
ATOM 1558 O O . ALA A 1 207 ? 12.901 -3.295 16.880 1.00 96.25 207 ALA A O 1
ATOM 1559 N N . GLY A 1 208 ? 12.861 -1.106 16.468 1.00 94.81 208 GLY A N 1
ATOM 1560 C CA . GLY A 1 208 ? 12.998 -0.678 17.872 1.00 94.81 208 GLY A CA 1
ATOM 1561 C C . GLY A 1 208 ? 11.725 -0.900 18.692 1.00 94.81 208 GLY A C 1
ATOM 1562 O O . GLY A 1 208 ? 10.705 -1.257 18.135 1.00 94.81 208 GLY A O 1
ATOM 1563 N N . THR A 1 209 ? 11.720 -0.727 20.012 1.00 95.31 209 THR A N 1
ATOM 1564 C CA . THR A 1 209 ? 10.531 -1.021 20.851 1.00 95.31 209 THR A CA 1
ATOM 1565 C C . THR A 1 209 ? 10.046 0.174 21.675 1.00 95.31 209 THR A C 1
ATOM 1567 O O . THR A 1 209 ? 9.365 -0.011 22.684 1.00 95.31 209 THR A O 1
ATOM 1570 N N . ALA A 1 210 ? 10.439 1.396 21.315 1.00 97.19 210 ALA A N 1
ATOM 1571 C CA . ALA A 1 210 ? 10.101 2.591 22.082 1.00 97.19 210 ALA A CA 1
ATOM 1572 C C . ALA A 1 210 ? 8.621 2.973 21.906 1.00 97.19 210 ALA A C 1
ATOM 1574 O O . ALA A 1 210 ? 8.186 3.327 20.815 1.00 97.19 210 ALA A O 1
ATOM 1575 N N . GLU A 1 211 ? 7.839 2.941 22.982 1.00 96.69 211 GLU A N 1
ATOM 1576 C CA . GLU A 1 211 ? 6.410 3.260 22.904 1.00 96.69 211 GLU A CA 1
ATOM 1577 C C . GLU A 1 211 ? 6.145 4.751 22.621 1.00 96.69 211 GLU A C 1
ATOM 1579 O O . GLU A 1 211 ? 6.916 5.622 23.033 1.00 96.69 211 GLU A O 1
ATOM 1584 N N . LEU A 1 212 ? 5.047 5.041 21.915 1.00 96.88 212 LEU A N 1
ATOM 1585 C CA . LEU A 1 212 ? 4.720 6.367 21.395 1.00 96.88 212 LEU A CA 1
ATOM 1586 C C . LEU A 1 212 ? 4.389 7.391 22.496 1.00 96.88 212 LEU A C 1
ATOM 1588 O O . LEU A 1 212 ? 3.812 7.044 23.533 1.00 96.88 212 LEU A O 1
ATOM 1592 N N . PRO A 1 213 ? 4.683 8.691 22.274 1.00 96.19 213 PRO A N 1
ATOM 1593 C CA . PRO A 1 213 ? 4.499 9.723 23.296 1.00 96.19 213 PRO A CA 1
ATOM 1594 C C . PRO A 1 213 ? 3.061 9.859 23.813 1.00 96.19 213 PRO A C 1
ATOM 1596 O O . PRO A 1 213 ? 2.869 10.292 24.949 1.00 96.19 213 PRO A O 1
ATOM 1599 N N . VAL A 1 214 ? 2.054 9.455 23.028 1.00 96.06 214 VAL A N 1
ATOM 1600 C CA . VAL A 1 214 ? 0.638 9.475 23.436 1.00 96.06 214 VAL A CA 1
ATOM 1601 C C . VAL A 1 214 ? 0.380 8.694 24.732 1.00 96.06 214 VAL A C 1
ATOM 1603 O O . VAL A 1 214 ? -0.500 9.052 25.510 1.00 96.06 214 VAL A O 1
ATOM 1606 N N . PHE A 1 215 ? 1.197 7.678 25.027 1.00 95.44 215 PHE A N 1
ATOM 1607 C CA . PHE A 1 215 ? 1.068 6.851 26.228 1.00 95.44 215 PHE A CA 1
ATOM 1608 C C . PHE A 1 215 ? 1.731 7.451 27.477 1.00 95.44 215 PHE A C 1
ATOM 1610 O O . PHE A 1 215 ? 1.552 6.926 28.574 1.00 95.44 215 PHE A O 1
ATOM 1617 N N . SER A 1 216 ? 2.478 8.550 27.340 1.00 93.44 216 SER A N 1
ATOM 1618 C CA . SER A 1 216 ? 3.188 9.212 28.448 1.00 93.44 216 SER A CA 1
ATOM 1619 C C . SER A 1 216 ? 2.837 10.694 28.624 1.00 93.44 216 SER A C 1
ATOM 1621 O O . SER A 1 216 ? 3.210 11.297 29.627 1.00 93.44 216 SER A O 1
ATOM 1623 N N . SER A 1 217 ? 2.079 11.280 27.694 1.00 84.69 217 SER A N 1
ATOM 1624 C CA . SER A 1 217 ? 1.746 12.710 27.662 1.00 84.69 217 SER A CA 1
ATOM 1625 C C . SER A 1 217 ? 0.499 13.109 28.460 1.00 84.69 217 SER A C 1
ATOM 1627 O O . SER A 1 217 ? 0.149 14.287 28.493 1.00 84.69 217 SER A O 1
ATOM 1629 N N . GLY A 1 218 ? -0.204 12.149 29.071 1.00 81.50 218 GLY A N 1
ATOM 1630 C CA . GLY A 1 218 ? -1.516 12.389 29.684 1.00 81.50 218 GLY A CA 1
ATOM 1631 C C . GLY A 1 218 ? -2.653 12.575 28.669 1.00 81.50 218 GLY A C 1
ATOM 1632 O O . GLY A 1 218 ? -3.730 13.033 29.046 1.00 81.50 218 GLY A O 1
ATOM 1633 N N . ALA A 1 219 ? -2.426 12.229 27.396 1.00 86.19 219 ALA A N 1
ATOM 1634 C CA . ALA A 1 219 ? -3.465 12.192 26.373 1.00 86.19 219 ALA A CA 1
ATOM 1635 C C . ALA A 1 219 ? -4.567 11.169 26.706 1.00 86.19 219 ALA A C 1
ATOM 1637 O O . ALA A 1 219 ? -4.389 10.256 27.517 1.00 86.19 219 ALA A O 1
ATOM 1638 N N . ILE A 1 220 ? -5.721 11.312 26.051 1.00 87.88 220 ILE A N 1
ATOM 1639 C CA . ILE A 1 220 ? -6.819 10.354 26.178 1.00 87.88 220 ILE A CA 1
ATOM 1640 C C . ILE A 1 220 ? -6.389 9.054 25.498 1.00 87.88 220 ILE A C 1
ATOM 1642 O O . ILE A 1 220 ? -6.272 8.989 24.279 1.00 87.88 220 ILE A O 1
ATOM 1646 N N . THR A 1 221 ? -6.161 8.012 26.292 1.00 91.44 221 THR A N 1
ATOM 1647 C CA . THR A 1 221 ? -5.741 6.690 25.800 1.00 91.44 221 THR A CA 1
ATOM 1648 C C . THR A 1 221 ? -6.877 5.672 25.770 1.00 91.44 221 THR A C 1
ATOM 1650 O O . THR A 1 221 ? -6.722 4.605 25.173 1.00 91.44 221 THR A O 1
ATOM 1653 N N . THR A 1 222 ? -8.017 5.990 26.393 1.00 91.50 222 THR A N 1
ATOM 1654 C CA . THR A 1 222 ? -9.208 5.136 26.449 1.00 91.50 222 THR A CA 1
ATOM 1655 C C . THR A 1 222 ? -10.492 5.963 26.397 1.00 91.50 222 THR A C 1
ATOM 1657 O O . THR A 1 222 ? -10.543 7.066 26.942 1.00 91.50 222 THR A O 1
ATOM 1660 N N . ILE A 1 223 ? -11.538 5.431 25.762 1.00 91.88 223 ILE A N 1
ATOM 1661 C CA . ILE A 1 223 ? -12.893 6.004 25.768 1.00 91.88 223 ILE A CA 1
ATOM 1662 C C . ILE A 1 223 ? -13.943 4.892 25.925 1.00 91.88 223 ILE A C 1
ATOM 1664 O O . ILE A 1 223 ? -13.687 3.756 25.525 1.00 91.88 223 ILE A O 1
ATOM 1668 N N . PRO A 1 224 ? -15.147 5.171 26.453 1.00 88.75 224 PRO A N 1
ATOM 1669 C CA . PRO A 1 224 ? -16.246 4.208 26.422 1.00 88.75 224 PRO A CA 1
ATOM 1670 C C . PRO A 1 224 ? -16.606 3.826 24.979 1.00 88.75 224 PRO A C 1
ATOM 1672 O O . PRO A 1 224 ? -16.681 4.700 24.114 1.00 88.75 224 PRO A O 1
ATOM 1675 N N . ALA A 1 225 ? -16.893 2.549 24.711 1.00 78.75 225 ALA A N 1
ATOM 1676 C CA . ALA A 1 225 ? -17.460 2.125 23.434 1.00 78.75 225 ALA A CA 1
ATOM 1677 C C . ALA A 1 225 ? -18.956 2.453 23.404 1.00 78.75 225 ALA A C 1
ATOM 1679 O O . ALA A 1 225 ? -19.816 1.576 23.409 1.00 78.75 225 ALA A O 1
ATOM 1680 N N . THR A 1 226 ? -19.302 3.738 23.419 1.00 66.19 226 THR A N 1
ATOM 1681 C CA . THR A 1 226 ? -20.678 4.125 23.129 1.00 66.19 226 THR A CA 1
ATOM 1682 C C . THR A 1 226 ? -20.964 3.836 21.657 1.00 66.19 226 THR A C 1
ATOM 1684 O O . THR A 1 226 ? -20.200 4.189 20.757 1.00 66.19 226 THR A O 1
ATOM 1687 N N . THR A 1 227 ? -22.076 3.144 21.406 1.00 46.56 227 THR A N 1
ATOM 1688 C CA . THR A 1 227 ? -22.658 2.967 20.072 1.00 46.56 227 THR A CA 1
ATOM 1689 C C . THR A 1 227 ? -22.745 4.338 19.395 1.00 46.56 227 THR A C 1
ATOM 1691 O O . THR A 1 227 ? -23.186 5.274 20.069 1.00 46.56 227 THR A O 1
ATOM 1694 N N . PRO A 1 228 ? -22.363 4.506 18.112 1.00 45.41 228 PRO A N 1
ATOM 1695 C CA . PRO A 1 228 ? -22.443 5.807 17.462 1.00 45.41 228 PRO A CA 1
ATOM 1696 C C . PRO A 1 228 ? -23.878 6.315 17.563 1.00 45.41 228 PRO A C 1
ATOM 1698 O O . PRO A 1 228 ? -24.793 5.749 16.957 1.00 45.41 228 PRO A O 1
ATOM 1701 N N . ALA A 1 229 ? -24.089 7.361 18.361 1.00 36.22 229 ALA A N 1
ATOM 1702 C CA . ALA A 1 229 ? -25.335 8.091 18.318 1.00 36.22 229 ALA A CA 1
ATOM 1703 C C . ALA A 1 229 ? -25.462 8.595 16.882 1.00 36.22 229 ALA A C 1
ATOM 1705 O O . ALA A 1 229 ? -24.596 9.305 16.373 1.00 36.22 229 ALA A O 1
ATOM 1706 N N . THR A 1 230 ? -26.516 8.161 16.199 1.00 32.72 230 THR A N 1
ATOM 1707 C CA . THR A 1 230 ? -26.922 8.758 14.933 1.00 32.72 230 THR A CA 1
ATOM 1708 C C . THR A 1 230 ? -27.320 10.193 15.260 1.00 32.72 230 THR A C 1
ATOM 1710 O O . THR A 1 230 ? -28.454 10.451 15.663 1.00 32.72 230 THR A O 1
ATOM 1713 N N . THR A 1 231 ? -26.364 11.120 15.198 1.00 34.31 231 THR A N 1
ATOM 1714 C CA . THR A 1 231 ? -26.614 12.534 15.465 1.00 34.31 231 THR A CA 1
ATOM 1715 C C . THR A 1 231 ? -27.465 13.064 14.325 1.00 34.31 231 THR A C 1
ATOM 1717 O O . THR A 1 231 ? -26.981 13.452 13.265 1.00 34.31 231 THR A O 1
ATOM 1720 N N . THR A 1 232 ? -28.774 13.029 14.542 1.00 28.64 232 THR A N 1
ATOM 1721 C CA . THR A 1 232 ? -29.740 13.750 13.726 1.00 28.64 232 THR A CA 1
ATOM 1722 C C . THR A 1 232 ? -29.478 15.228 13.988 1.00 28.64 232 THR A C 1
ATOM 1724 O O . THR A 1 232 ? -29.751 15.722 15.083 1.00 28.64 232 THR A O 1
ATOM 1727 N N . ILE A 1 233 ? -28.877 15.919 13.019 1.00 34.69 233 ILE A N 1
ATOM 1728 C CA . ILE A 1 233 ? -28.633 17.360 13.093 1.00 34.69 233 ILE A CA 1
ATOM 1729 C C . ILE A 1 233 ? -29.996 18.048 13.220 1.00 34.69 233 ILE A C 1
ATOM 1731 O O . ILE A 1 233 ? -30.752 18.129 12.255 1.00 34.69 233 ILE A O 1
ATOM 1735 N N . THR A 1 234 ? -30.324 18.526 14.421 1.00 30.91 234 THR A N 1
ATOM 1736 C CA . THR A 1 234 ? -31.451 19.436 14.634 1.00 30.91 234 THR A CA 1
ATOM 1737 C C . THR A 1 234 ? -30.883 20.845 14.658 1.00 30.91 234 THR A C 1
ATOM 1739 O O . THR A 1 234 ? -30.193 21.235 15.597 1.00 30.91 234 THR A O 1
ATOM 1742 N N . THR A 1 235 ? -31.128 21.595 13.590 1.00 35.56 235 THR A N 1
ATOM 1743 C CA . THR A 1 235 ? -30.750 23.003 13.468 1.00 35.56 235 THR A CA 1
ATOM 1744 C C . THR A 1 235 ? -31.571 23.824 14.466 1.00 35.56 235 THR A C 1
ATOM 1746 O O . THR A 1 235 ? -32.764 24.035 14.262 1.00 35.56 235 THR A O 1
ATOM 1749 N N . ALA A 1 236 ? -30.954 24.273 15.561 1.00 31.69 236 ALA A N 1
ATOM 1750 C CA . ALA A 1 236 ? -31.563 25.220 16.491 1.00 31.69 236 ALA A CA 1
ATOM 1751 C C . ALA A 1 236 ? -31.139 26.649 16.121 1.00 31.69 236 ALA A C 1
ATOM 1753 O O . ALA A 1 236 ? -29.952 26.955 16.027 1.00 31.69 236 ALA A O 1
ATOM 1754 N N . ALA A 1 237 ? -32.134 27.501 15.878 1.00 34.59 237 ALA A N 1
ATOM 1755 C CA . ALA A 1 237 ? -31.970 28.901 15.517 1.00 34.59 237 ALA A CA 1
ATOM 1756 C C . ALA A 1 237 ? -31.413 29.731 16.686 1.00 34.59 237 ALA A C 1
ATOM 1758 O O . ALA A 1 237 ? -31.924 29.682 17.804 1.00 34.59 237 ALA A O 1
ATOM 1759 N N . THR A 1 238 ? -30.385 30.527 16.400 1.00 30.36 238 THR A N 1
ATOM 1760 C CA . THR A 1 238 ? -29.734 31.437 17.345 1.00 30.36 238 THR A CA 1
ATOM 1761 C C . THR A 1 238 ? -30.544 32.728 17.487 1.00 30.36 238 THR A C 1
ATOM 1763 O O . THR A 1 238 ? -30.665 33.493 16.532 1.00 30.36 238 THR A O 1
ATOM 1766 N N . THR A 1 239 ? -31.067 33.011 18.682 1.00 32.12 239 THR A N 1
ATOM 1767 C CA . THR A 1 239 ? -31.548 34.351 19.057 1.00 32.12 239 THR A CA 1
ATOM 1768 C C . THR A 1 239 ? -30.436 35.131 19.752 1.00 32.12 239 THR A C 1
ATOM 1770 O O . THR A 1 239 ? -29.909 34.703 20.778 1.00 32.12 239 THR A O 1
ATOM 1773 N N . THR A 1 240 ? -30.097 36.285 19.187 1.00 36.81 240 THR A N 1
ATOM 1774 C CA . THR A 1 240 ? -29.131 37.276 19.680 1.00 36.81 240 THR A CA 1
ATOM 1775 C C . THR A 1 240 ? -29.611 37.964 20.967 1.00 36.81 240 THR A C 1
ATOM 1777 O O . THR A 1 240 ? -30.734 38.469 20.971 1.00 36.81 240 THR A O 1
ATOM 1780 N N . PRO A 1 241 ? -28.780 38.095 22.022 1.00 39.56 241 PRO A N 1
ATOM 1781 C CA . PRO A 1 241 ? -29.036 39.053 23.089 1.00 39.56 241 PRO A CA 1
ATOM 1782 C C . PRO A 1 241 ? -28.198 40.336 22.949 1.00 39.56 241 PRO A C 1
ATOM 1784 O O . PRO A 1 241 ? -27.012 40.328 22.620 1.00 39.56 241 PRO A O 1
ATOM 1787 N N . THR A 1 242 ? -28.879 41.444 23.222 1.00 34.06 242 THR A N 1
ATOM 1788 C CA . THR A 1 242 ? -28.442 42.846 23.290 1.00 34.06 242 THR A CA 1
ATOM 1789 C C . THR A 1 242 ? -27.462 43.103 24.450 1.00 34.06 242 THR A C 1
ATOM 1791 O O . THR A 1 242 ? -27.672 42.549 25.530 1.00 34.06 242 THR A O 1
ATOM 1794 N N . PRO A 1 243 ? -26.447 43.983 24.314 1.00 44.69 243 PRO A N 1
ATOM 1795 C CA . PRO A 1 243 ? -25.557 44.319 25.424 1.00 44.69 243 PRO A CA 1
ATOM 1796 C C . PRO A 1 243 ? -26.149 45.418 26.324 1.00 44.69 243 PRO A C 1
ATOM 1798 O O . PRO A 1 243 ? -26.585 46.468 25.851 1.00 44.69 243 PRO A O 1
ATOM 1801 N N . THR A 1 244 ? -26.133 45.187 27.639 1.00 37.69 244 THR A N 1
ATOM 1802 C CA . THR A 1 244 ? -26.435 46.187 28.676 1.00 37.69 244 THR A CA 1
ATOM 1803 C C . THR A 1 244 ? -25.137 46.774 29.229 1.00 37.69 244 THR A C 1
ATOM 1805 O O . THR A 1 244 ? -24.213 46.045 29.581 1.00 37.69 244 THR A O 1
ATOM 1808 N N . ALA A 1 245 ? -25.086 48.104 29.292 1.00 43.38 245 ALA A N 1
ATOM 1809 C CA . ALA A 1 245 ? -23.996 48.894 29.850 1.00 43.38 245 ALA A CA 1
ATOM 1810 C C . ALA A 1 245 ? -24.013 48.903 31.389 1.00 43.38 245 ALA A C 1
ATOM 1812 O O . ALA A 1 245 ? -25.083 48.993 31.990 1.00 43.38 245 ALA A O 1
ATOM 1813 N N . ALA A 1 246 ? -22.831 48.912 32.013 1.00 39.03 246 ALA A N 1
ATOM 1814 C CA . ALA A 1 246 ? -22.641 49.390 33.381 1.00 39.03 246 ALA A CA 1
ATOM 1815 C C . ALA A 1 246 ? -21.196 49.866 33.621 1.00 39.03 246 ALA A C 1
ATOM 1817 O O . ALA A 1 246 ? -20.256 49.476 32.934 1.00 39.03 246 ALA A O 1
ATOM 1818 N N . THR A 1 247 ? -21.083 50.760 34.593 1.00 34.34 247 THR A N 1
ATOM 1819 C CA . THR A 1 247 ? -20.170 51.903 34.708 1.00 34.34 247 THR A CA 1
ATOM 1820 C C . THR A 1 247 ? -19.057 51.665 35.751 1.00 34.34 247 THR A C 1
ATOM 1822 O O . THR A 1 247 ? -19.313 50.985 36.735 1.00 34.34 247 THR A O 1
ATOM 1825 N N . THR A 1 248 ? -17.870 52.266 35.528 1.00 39.12 248 THR A N 1
ATOM 1826 C CA . THR A 1 248 ? -16.808 52.791 36.454 1.00 39.12 248 THR A CA 1
ATOM 1827 C C . THR A 1 248 ? -16.560 52.131 37.832 1.00 39.12 248 THR A C 1
ATOM 1829 O O . THR A 1 248 ? -17.487 51.881 38.586 1.00 39.12 248 THR A O 1
ATOM 1832 N N . THR A 1 249 ? -15.313 51.957 38.314 1.00 35.09 249 THR A N 1
ATOM 1833 C CA . THR A 1 249 ? -14.444 53.027 38.884 1.00 35.09 249 THR A CA 1
ATOM 1834 C C . THR A 1 249 ? -12.975 52.556 39.084 1.00 35.09 249 THR A C 1
ATOM 1836 O O . THR A 1 249 ? -12.782 51.424 39.504 1.00 35.09 249 THR A O 1
ATOM 1839 N N . ALA A 1 250 ? -12.001 53.451 38.791 1.00 37.72 250 ALA A N 1
ATOM 1840 C CA . ALA A 1 250 ? -10.657 53.738 39.385 1.00 37.72 250 ALA A CA 1
ATOM 1841 C C . ALA A 1 250 ? -9.813 52.627 40.084 1.00 37.72 250 ALA A C 1
ATOM 1843 O O . ALA A 1 250 ? -10.352 51.822 40.821 1.00 37.72 250 ALA A O 1
ATOM 1844 N N . ALA A 1 251 ? -8.470 52.574 40.075 1.00 35.50 251 ALA A N 1
ATOM 1845 C CA . ALA A 1 251 ? -7.376 53.446 39.622 1.00 35.50 251 ALA A CA 1
ATOM 1846 C C . ALA A 1 251 ? -6.029 52.672 39.657 1.00 35.50 251 ALA A C 1
ATOM 1848 O O . ALA A 1 251 ? -5.876 51.767 40.473 1.00 35.50 251 ALA A O 1
ATOM 1849 N N . ALA A 1 252 ? -5.055 53.126 38.849 1.00 33.75 252 ALA A N 1
ATOM 1850 C CA . ALA A 1 252 ? -3.659 53.455 39.220 1.00 33.75 252 ALA A CA 1
ATOM 1851 C C . ALA A 1 252 ? -2.559 52.973 38.238 1.00 33.75 252 ALA A C 1
ATOM 1853 O O . ALA A 1 252 ? -2.342 51.786 38.039 1.00 33.75 252 ALA A O 1
ATOM 1854 N N . ALA A 1 253 ? -1.816 53.979 37.752 1.00 35.66 253 ALA A N 1
ATOM 1855 C CA . ALA A 1 253 ? -0.379 54.015 37.435 1.00 35.66 253 ALA A CA 1
ATOM 1856 C C . ALA A 1 253 ? 0.194 53.269 36.203 1.00 35.66 253 ALA A C 1
ATOM 1858 O O . ALA A 1 253 ? 0.740 52.179 36.287 1.00 35.66 253 ALA A O 1
ATOM 1859 N N . ALA A 1 254 ? 0.165 53.996 35.080 1.00 34.84 254 ALA A N 1
ATOM 1860 C CA . ALA A 1 254 ? 1.310 54.423 34.257 1.00 34.84 254 ALA A CA 1
ATOM 1861 C C . ALA A 1 254 ? 2.457 53.442 33.912 1.00 34.84 254 ALA A C 1
ATOM 1863 O O . ALA A 1 254 ? 3.361 53.224 34.711 1.00 34.84 254 ALA A O 1
ATOM 1864 N N . ALA A 1 255 ? 2.551 53.094 32.622 1.00 37.03 255 ALA A N 1
ATOM 1865 C CA . ALA A 1 255 ? 3.786 53.208 31.837 1.00 37.03 255 ALA A CA 1
ATOM 1866 C C . ALA A 1 255 ? 3.437 53.304 30.340 1.00 37.03 255 ALA A C 1
ATOM 1868 O O . ALA A 1 255 ? 2.668 52.504 29.813 1.00 37.03 255 ALA A O 1
ATOM 1869 N N . ALA A 1 256 ? 3.963 54.333 29.681 1.00 36.06 256 ALA A N 1
ATOM 1870 C CA . ALA A 1 256 ? 3.693 54.678 28.293 1.00 36.06 256 ALA A CA 1
ATOM 1871 C C . ALA A 1 256 ? 4.562 53.861 27.322 1.00 36.06 256 ALA A C 1
ATOM 1873 O O . ALA A 1 256 ? 5.780 53.824 27.472 1.00 36.06 256 ALA A O 1
ATOM 1874 N N . ALA A 1 257 ? 3.949 53.297 26.280 1.00 37.78 257 ALA A N 1
ATOM 1875 C CA . ALA A 1 257 ? 4.636 52.900 25.055 1.00 37.78 257 ALA A CA 1
ATOM 1876 C C . ALA A 1 257 ? 3.692 53.120 23.864 1.00 37.78 257 ALA A C 1
ATOM 1878 O O . ALA A 1 257 ? 2.572 52.615 23.836 1.00 37.78 257 ALA A O 1
ATOM 1879 N N . ALA A 1 258 ? 4.135 53.950 22.922 1.00 41.78 258 ALA A N 1
ATOM 1880 C CA . ALA A 1 258 ? 3.397 54.335 21.729 1.00 41.78 258 ALA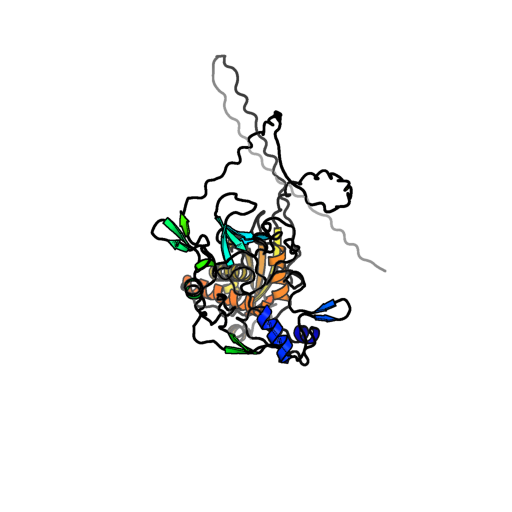 A CA 1
ATOM 1881 C C . ALA A 1 258 ? 3.237 53.144 20.769 1.00 41.78 258 ALA A C 1
ATOM 1883 O O . ALA A 1 258 ? 4.224 52.490 20.436 1.00 41.78 258 ALA A O 1
ATOM 1884 N N . ALA A 1 259 ? 2.014 52.900 20.291 1.00 36.91 259 ALA A N 1
ATOM 1885 C CA . ALA A 1 259 ? 1.736 51.937 19.231 1.00 36.91 259 ALA A CA 1
ATOM 1886 C C . ALA A 1 259 ? 0.882 52.583 18.132 1.00 36.91 259 ALA A C 1
ATOM 1888 O O . ALA A 1 259 ? -0.162 53.182 18.384 1.00 36.91 259 ALA A O 1
ATOM 1889 N N . THR A 1 260 ? 1.400 52.478 16.915 1.00 36.59 260 THR A N 1
ATOM 1890 C CA . THR A 1 260 ? 0.924 53.076 15.670 1.00 36.59 260 THR A CA 1
ATOM 1891 C C . THR A 1 260 ? -0.309 52.343 15.135 1.00 36.59 260 THR A C 1
ATOM 1893 O O . THR A 1 260 ? -0.283 51.131 14.929 1.00 36.59 260 THR A O 1
ATOM 1896 N N . THR A 1 261 ? -1.382 53.085 14.868 1.00 31.48 261 THR A N 1
ATOM 1897 C CA . THR A 1 261 ? -2.633 52.580 14.285 1.00 31.48 261 THR A CA 1
ATOM 1898 C C . THR A 1 261 ? -2.457 52.261 12.798 1.00 31.48 261 THR A C 1
ATOM 1900 O O . THR A 1 261 ? -2.163 53.157 12.011 1.00 31.48 261 THR A O 1
ATOM 1903 N N . THR A 1 262 ? -2.690 51.007 12.399 1.00 37.75 262 THR A N 1
ATOM 1904 C CA . THR A 1 262 ? -2.857 50.609 10.989 1.00 37.75 262 THR A CA 1
ATOM 1905 C C . THR A 1 262 ? -4.282 50.102 10.787 1.00 37.75 262 THR A C 1
ATOM 1907 O O . THR A 1 262 ? -4.711 49.149 11.433 1.00 37.75 262 THR A O 1
ATOM 1910 N N . THR A 1 263 ? -5.033 50.769 9.915 1.00 34.00 263 THR A N 1
ATOM 1911 C CA . THR A 1 263 ? -6.417 50.440 9.557 1.00 34.00 263 THR A CA 1
ATOM 1912 C C . THR A 1 263 ? -6.430 49.309 8.526 1.00 34.00 263 THR A C 1
ATOM 1914 O O . THR A 1 263 ? -5.898 49.485 7.433 1.00 34.00 263 THR A O 1
ATOM 1917 N N . MET A 1 264 ? -7.044 48.163 8.841 1.00 39.00 264 MET A N 1
ATOM 1918 C CA . MET A 1 264 ? -7.315 47.107 7.855 1.00 39.00 264 MET A CA 1
ATOM 1919 C C . MET A 1 264 ? -8.754 47.202 7.341 1.00 39.00 264 MET A C 1
ATOM 1921 O O . MET A 1 264 ? -9.702 47.274 8.120 1.00 39.00 264 MET A O 1
ATOM 1925 N N . ILE A 1 265 ? -8.892 47.195 6.015 1.00 44.00 265 ILE A N 1
ATOM 1926 C CA . ILE A 1 265 ? -10.159 47.125 5.283 1.00 44.00 265 ILE A CA 1
ATOM 1927 C C . ILE A 1 265 ? -10.491 45.643 5.077 1.00 44.00 265 ILE A C 1
ATOM 1929 O O . ILE A 1 265 ? -9.711 44.917 4.465 1.00 44.00 265 ILE A O 1
ATOM 1933 N N . THR A 1 266 ? -11.641 45.195 5.575 1.00 34.91 266 THR A N 1
ATOM 1934 C CA . THR A 1 266 ? -12.167 43.840 5.372 1.00 34.91 266 THR A CA 1
ATOM 1935 C C . THR A 1 266 ? -13.145 43.813 4.197 1.00 34.91 266 THR A C 1
ATOM 1937 O O . THR A 1 266 ? -14.171 44.491 4.203 1.00 34.91 266 THR A O 1
ATOM 1940 N N . THR A 1 267 ? -12.843 43.009 3.176 1.00 39.31 267 THR A N 1
ATOM 1941 C CA . THR A 1 267 ? -13.755 42.680 2.072 1.00 39.31 267 THR A CA 1
ATOM 1942 C C . THR A 1 267 ? -14.419 41.327 2.332 1.00 39.31 267 THR A C 1
ATOM 1944 O O . THR A 1 267 ? -13.763 40.295 2.444 1.00 39.31 267 THR A O 1
ATOM 1947 N N . SER A 1 268 ? -15.748 41.343 2.444 1.00 36.16 268 SER A N 1
ATOM 1948 C CA . SER A 1 268 ? -16.604 40.159 2.580 1.00 36.16 268 SER A CA 1
ATOM 1949 C C . SER A 1 268 ? -16.840 39.526 1.206 1.00 36.16 268 SER A C 1
ATOM 1951 O O . SER A 1 268 ? -17.278 40.215 0.283 1.00 36.16 268 SER A O 1
ATOM 1953 N N . THR A 1 269 ? -16.548 38.231 1.057 1.00 40.59 269 THR A N 1
ATOM 1954 C CA . THR A 1 269 ? -16.875 37.450 -0.145 1.00 40.59 269 THR A CA 1
ATOM 1955 C C . THR A 1 269 ? -17.967 36.433 0.177 1.00 40.59 269 THR A C 1
ATOM 1957 O O . THR A 1 269 ? -17.861 35.637 1.106 1.00 40.59 269 THR A O 1
ATOM 1960 N N . THR A 1 270 ? -19.056 36.501 -0.586 1.00 37.59 270 THR A N 1
ATOM 1961 C CA . THR A 1 270 ? -20.244 35.649 -0.460 1.00 37.59 270 THR A CA 1
ATOM 1962 C C . THR A 1 270 ? -19.948 34.230 -0.980 1.00 37.59 270 THR A C 1
ATOM 1964 O O . THR A 1 270 ? -19.502 34.106 -2.123 1.00 37.59 270 THR A O 1
ATOM 1967 N N . PRO A 1 271 ? -20.198 33.153 -0.208 1.00 46.47 271 PRO A N 1
ATOM 1968 C CA . PRO A 1 271 ? -19.934 31.785 -0.654 1.00 46.47 271 PRO A CA 1
ATOM 1969 C C . PRO A 1 271 ? -20.898 31.345 -1.768 1.00 46.47 271 PRO A C 1
ATOM 1971 O O . PRO A 1 271 ? -22.106 31.577 -1.703 1.00 46.47 271 PRO A O 1
ATOM 1974 N N . SER A 1 272 ? -20.343 30.701 -2.799 1.00 42.47 272 SER A N 1
ATOM 1975 C CA . SER A 1 272 ? -21.091 30.109 -3.917 1.00 42.47 272 SER A CA 1
ATOM 1976 C C . SER A 1 272 ? -21.861 28.848 -3.485 1.00 42.47 272 SER A C 1
ATOM 1978 O O . SER A 1 272 ? -21.391 28.125 -2.606 1.00 42.47 272 SER A O 1
ATOM 1980 N N . PRO A 1 273 ? -23.025 28.549 -4.094 1.00 44.59 273 PRO A N 1
ATOM 1981 C CA . PRO A 1 273 ? -23.829 27.383 -3.740 1.00 44.59 273 PRO A CA 1
ATOM 1982 C C . PRO A 1 273 ? -23.104 26.072 -4.078 1.00 44.59 273 PRO A C 1
ATOM 1984 O O . PRO A 1 273 ? -22.641 25.867 -5.200 1.00 44.59 273 PRO A O 1
ATOM 1987 N N . ILE A 1 274 ? -23.036 25.176 -3.093 1.00 40.09 274 ILE A N 1
ATOM 1988 C CA . ILE A 1 274 ? -22.463 23.832 -3.208 1.00 40.09 274 ILE A CA 1
ATOM 1989 C C . ILE A 1 274 ? -23.404 22.985 -4.079 1.00 40.09 274 ILE A C 1
ATOM 1991 O O . ILE A 1 274 ? -24.540 22.710 -3.690 1.00 40.09 274 ILE A O 1
ATOM 1995 N N . LEU A 1 275 ? -22.950 22.593 -5.273 1.00 29.69 275 LEU A N 1
ATOM 1996 C CA . LEU A 1 275 ? -23.694 21.694 -6.157 1.00 29.69 275 LEU A CA 1
ATOM 1997 C C . LEU A 1 275 ? -23.733 20.285 -5.546 1.00 29.69 275 LEU A C 1
ATOM 1999 O O . LEU A 1 275 ? -22.702 19.723 -5.185 1.00 29.69 275 LEU A O 1
ATOM 2003 N N . SER A 1 276 ? -24.937 19.723 -5.434 1.00 38.34 276 SER A N 1
ATOM 2004 C CA . SER A 1 276 ? -25.162 18.340 -4.998 1.00 38.34 276 SER A CA 1
ATOM 2005 C C . SER A 1 276 ? -24.445 17.368 -5.955 1.00 38.34 276 SER A C 1
ATOM 2007 O O . SER A 1 276 ? -24.514 17.586 -7.169 1.00 38.34 276 SER A O 1
ATOM 2009 N N . PRO A 1 277 ? -23.741 16.327 -5.467 1.00 45.44 277 PRO A N 1
ATOM 2010 C CA . PRO A 1 277 ? -22.949 15.457 -6.328 1.00 45.44 277 PRO A CA 1
ATOM 2011 C C . PRO A 1 277 ? -23.852 14.721 -7.321 1.00 45.44 277 PRO A C 1
ATOM 2013 O O . PRO A 1 277 ? -24.769 13.994 -6.936 1.00 45.44 277 PRO A O 1
ATOM 2016 N N . THR A 1 278 ? -23.581 14.910 -8.612 1.00 51.59 278 THR A N 1
ATOM 2017 C CA . THR A 1 278 ? -24.235 14.177 -9.698 1.00 51.59 278 THR A CA 1
ATOM 2018 C C . THR A 1 278 ? -24.057 12.669 -9.468 1.00 51.59 278 THR A C 1
ATOM 2020 O O . THR A 1 278 ? -22.918 12.222 -9.310 1.00 51.59 278 THR A O 1
ATOM 2023 N N . PRO A 1 279 ? -25.136 11.865 -9.438 1.00 55.19 279 PRO A N 1
ATOM 2024 C CA . PRO A 1 279 ? -25.033 10.428 -9.213 1.00 55.19 279 PRO A CA 1
ATOM 2025 C C . PRO A 1 279 ? -24.157 9.771 -10.290 1.00 55.19 279 PRO A C 1
ATOM 2027 O O . PRO A 1 279 ? -24.388 9.940 -11.487 1.00 55.19 279 PRO A O 1
ATOM 2030 N N . SER A 1 280 ? -23.137 9.031 -9.847 1.00 70.25 280 SER A N 1
ATOM 2031 C CA . SER A 1 280 ? -22.206 8.305 -10.718 1.00 70.25 280 SER A CA 1
ATOM 2032 C C . SER A 1 280 ? -22.952 7.215 -11.493 1.00 70.25 280 SER A C 1
ATOM 2034 O O . SER A 1 280 ? -23.622 6.382 -10.886 1.00 70.25 280 SER A O 1
ATOM 2036 N N . ALA A 1 281 ? -22.879 7.228 -12.826 1.00 81.50 281 ALA A N 1
ATOM 2037 C CA . ALA A 1 281 ? -23.535 6.232 -13.674 1.00 81.50 281 ALA A CA 1
ATOM 2038 C C . ALA A 1 281 ? -22.820 4.869 -13.603 1.00 81.50 281 ALA A C 1
ATOM 2040 O O . ALA A 1 281 ? -21.619 4.797 -13.348 1.00 81.50 281 ALA A O 1
ATOM 2041 N N . ALA A 1 282 ? -23.549 3.780 -13.865 1.00 89.38 282 ALA A N 1
ATOM 2042 C CA . ALA A 1 282 ? -22.941 2.458 -14.016 1.00 89.38 282 ALA A CA 1
ATOM 2043 C C . ALA A 1 282 ? -21.995 2.432 -15.231 1.00 89.38 282 ALA A C 1
ATOM 2045 O O . ALA A 1 282 ? -22.232 3.122 -16.224 1.00 89.38 282 ALA A O 1
ATOM 2046 N N . ALA A 1 283 ? -20.939 1.622 -15.176 1.00 93.62 283 ALA A N 1
ATOM 2047 C CA . ALA A 1 283 ? -19.902 1.573 -16.206 1.00 93.62 283 ALA A CA 1
ATOM 2048 C C . ALA A 1 283 ? -19.615 0.139 -16.662 1.00 93.62 283 ALA A C 1
ATOM 2050 O O . ALA A 1 283 ? -19.675 -0.801 -15.866 1.00 93.62 283 ALA A O 1
ATOM 2051 N N . LYS A 1 284 ? -19.281 -0.024 -17.948 1.00 95.56 284 LYS A N 1
ATOM 2052 C CA . LYS A 1 284 ? -18.971 -1.316 -18.571 1.00 95.56 284 LYS A CA 1
ATOM 2053 C C . LYS A 1 284 ? -17.562 -1.323 -19.172 1.00 95.56 284 LYS A C 1
ATOM 2055 O O . LYS A 1 284 ? -17.202 -0.391 -19.890 1.00 95.56 284 LYS A O 1
ATOM 2060 N N . VAL A 1 285 ? -16.802 -2.388 -18.912 1.00 95.56 285 VAL A N 1
ATOM 2061 C CA . VAL A 1 285 ? -15.475 -2.662 -19.499 1.00 95.56 285 VAL A CA 1
ATOM 2062 C C . VAL A 1 285 ? -15.497 -4.049 -20.141 1.00 95.56 285 VAL A C 1
ATOM 2064 O O . VAL A 1 285 ? -15.950 -5.008 -19.518 1.00 95.56 285 VAL A O 1
ATOM 2067 N N . THR A 1 286 ? -15.032 -4.174 -21.383 1.00 96.94 286 THR A N 1
ATOM 2068 C CA . THR A 1 286 ? -15.005 -5.448 -22.125 1.00 96.94 286 THR A CA 1
ATOM 2069 C C . THR A 1 286 ? -13.620 -5.725 -22.687 1.00 96.94 286 THR A C 1
ATOM 2071 O O . THR A 1 286 ? -12.904 -4.792 -23.043 1.00 96.94 286 THR A O 1
ATOM 2074 N N . GLY A 1 287 ? -13.250 -6.994 -22.822 1.00 96.81 287 GLY A N 1
ATOM 2075 C CA . GLY A 1 287 ? -12.001 -7.382 -23.471 1.00 96.81 287 GLY A CA 1
ATOM 20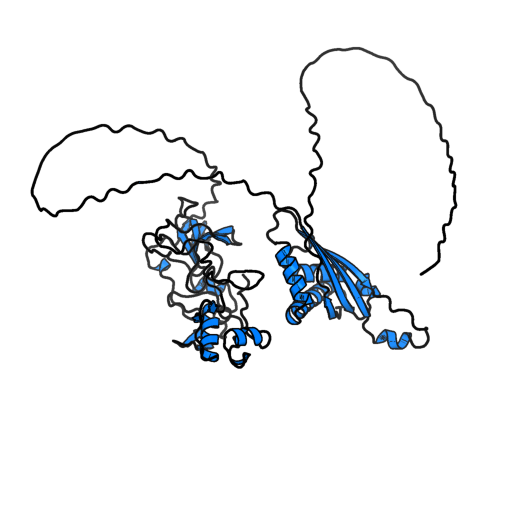76 C C . GLY A 1 287 ? -11.902 -8.886 -23.686 1.00 96.81 287 GLY A C 1
ATOM 2077 O O . GLY A 1 287 ? -12.847 -9.626 -23.413 1.00 96.81 287 GLY A O 1
ATOM 2078 N N . SER A 1 288 ? -10.747 -9.326 -24.181 1.00 97.38 288 SER A N 1
ATOM 2079 C CA . SER A 1 288 ? -10.495 -10.731 -24.503 1.00 97.38 288 SER A CA 1
ATOM 2080 C C . SER A 1 288 ? -9.076 -11.158 -24.127 1.00 97.38 288 SER A C 1
ATOM 2082 O O . SER A 1 288 ? -8.148 -10.351 -24.153 1.00 97.38 288 SER A O 1
ATOM 2084 N N . MET A 1 289 ? -8.875 -12.436 -23.825 1.00 97.25 289 MET A N 1
ATOM 2085 C CA . MET A 1 289 ? -7.554 -13.044 -23.618 1.00 97.25 289 MET A CA 1
ATOM 2086 C C . MET A 1 289 ? -7.501 -14.460 -24.206 1.00 97.25 289 MET A C 1
ATOM 2088 O O . MET A 1 289 ? -8.544 -15.051 -24.486 1.00 97.25 289 MET A O 1
ATOM 2092 N N . ALA A 1 290 ? -6.301 -15.005 -24.408 1.00 96.94 290 ALA A N 1
ATOM 2093 C CA . ALA A 1 290 ? -6.095 -16.364 -24.911 1.00 96.94 290 ALA A CA 1
ATOM 2094 C C . ALA A 1 290 ? -5.358 -17.231 -23.883 1.00 96.94 290 ALA A C 1
ATOM 2096 O O . ALA A 1 290 ? -4.348 -16.814 -23.310 1.00 96.94 290 ALA A O 1
ATOM 2097 N N . LEU A 1 291 ? -5.857 -18.446 -23.667 1.00 97.06 291 LEU A N 1
ATOM 2098 C CA . LEU A 1 291 ? -5.297 -19.444 -22.759 1.00 97.06 291 LEU A CA 1
ATOM 2099 C C . LEU A 1 291 ? -4.869 -20.694 -23.532 1.00 97.06 291 LEU A C 1
ATOM 2101 O O . LEU A 1 291 ? -5.637 -21.197 -24.342 1.00 97.06 291 LEU A O 1
ATOM 2105 N N . SER A 1 292 ? -3.704 -21.252 -23.220 1.00 95.62 292 SER A N 1
ATOM 2106 C CA . SER A 1 292 ? -3.272 -22.578 -23.670 1.00 95.62 292 SER A CA 1
ATOM 2107 C C . SER A 1 292 ? -3.687 -23.636 -22.654 1.00 95.62 292 SER A C 1
ATOM 2109 O O . SER A 1 292 ? -3.356 -23.513 -21.470 1.00 95.62 292 SER A O 1
ATOM 2111 N N . VAL A 1 293 ? -4.391 -24.674 -23.103 1.00 95.50 293 VAL A N 1
ATOM 2112 C CA . VAL A 1 293 ? -4.837 -25.807 -22.276 1.00 95.50 293 VAL A CA 1
ATOM 2113 C C . VAL A 1 293 ? -4.752 -27.125 -23.047 1.00 95.50 293 VAL A C 1
ATOM 2115 O O . VAL A 1 293 ? -4.818 -27.153 -24.275 1.00 95.50 293 VAL A O 1
ATOM 2118 N N . ALA A 1 294 ? -4.647 -28.247 -22.331 1.00 92.94 294 ALA A N 1
ATOM 2119 C CA . ALA A 1 294 ? -4.513 -29.570 -22.952 1.00 92.94 294 ALA A CA 1
ATOM 2120 C C . ALA A 1 294 ? -5.748 -29.994 -23.775 1.00 92.94 294 ALA A C 1
ATOM 2122 O O . ALA A 1 294 ? -5.604 -30.583 -24.842 1.00 92.94 294 ALA A O 1
ATOM 2123 N N . ASN A 1 295 ? -6.965 -29.685 -23.308 1.00 92.88 295 ASN A N 1
ATOM 2124 C CA . ASN A 1 295 ? -8.210 -29.984 -24.023 1.00 92.88 295 ASN A CA 1
ATOM 2125 C C . ASN A 1 295 ? -9.121 -28.742 -24.065 1.00 92.88 295 ASN A C 1
ATOM 2127 O O . ASN A 1 295 ? -9.959 -28.568 -23.177 1.00 92.88 295 ASN A O 1
ATOM 2131 N N . PRO A 1 296 ? -8.977 -27.876 -25.089 1.00 94.12 296 PRO A N 1
ATOM 2132 C CA . PRO A 1 296 ? -9.724 -26.620 -25.195 1.00 94.12 296 PRO A CA 1
ATOM 2133 C C . PRO A 1 296 ? -11.237 -26.789 -25.175 1.00 94.12 296 PRO A C 1
ATOM 2135 O O . PRO A 1 296 ? -11.936 -25.983 -24.569 1.00 94.12 296 PRO A O 1
ATOM 2138 N N . ALA A 1 297 ? -11.752 -27.831 -25.834 1.00 93.94 297 ALA A N 1
ATOM 2139 C CA . ALA A 1 297 ? -13.188 -28.065 -25.936 1.00 93.94 297 ALA A CA 1
ATOM 2140 C C . ALA A 1 297 ? -13.790 -28.468 -24.584 1.00 93.94 297 ALA A C 1
ATOM 2142 O O . ALA A 1 297 ? -14.819 -27.920 -24.196 1.00 93.94 297 ALA A O 1
ATOM 2143 N N . ALA A 1 298 ? -13.130 -29.373 -23.851 1.00 94.62 298 ALA A N 1
ATOM 2144 C CA . ALA A 1 298 ? -13.558 -29.751 -22.506 1.00 94.62 298 ALA A CA 1
ATOM 2145 C C . ALA A 1 298 ? -13.439 -28.570 -21.533 1.00 94.62 298 ALA A C 1
ATOM 2147 O O . ALA A 1 298 ? -14.398 -28.256 -20.836 1.00 94.62 298 ALA A O 1
ATOM 2148 N N . PHE A 1 299 ? -12.311 -27.854 -21.558 1.00 96.62 299 PHE A N 1
ATOM 2149 C CA . PHE A 1 299 ? -12.073 -26.695 -20.695 1.00 96.62 299 PHE A CA 1
ATOM 2150 C C . PHE A 1 299 ? -13.088 -25.565 -20.929 1.00 96.62 299 PHE A C 1
ATOM 2152 O O . PHE A 1 299 ? -13.613 -24.993 -19.980 1.00 96.62 299 PHE A O 1
ATOM 2159 N N . ALA A 1 300 ? -13.422 -25.267 -22.189 1.00 97.06 300 ALA A N 1
ATOM 2160 C CA . ALA A 1 300 ? -14.427 -24.259 -22.530 1.00 97.06 300 ALA A CA 1
ATOM 2161 C C . ALA A 1 300 ? -15.866 -24.683 -22.182 1.00 97.06 300 ALA A C 1
ATOM 2163 O O . ALA A 1 300 ? -16.737 -23.826 -22.012 1.00 97.06 300 ALA A O 1
ATOM 2164 N N . ALA A 1 301 ? -16.138 -25.986 -22.080 1.00 96.44 301 ALA A N 1
ATOM 2165 C CA . ALA A 1 301 ? -17.440 -26.509 -21.676 1.00 96.44 301 ALA A CA 1
ATOM 2166 C C . ALA A 1 301 ? -17.595 -26.606 -20.148 1.00 96.44 301 ALA A C 1
ATOM 2168 O O . ALA A 1 301 ? -18.723 -26.499 -19.663 1.00 96.44 301 ALA A O 1
ATOM 2169 N N . ASP A 1 302 ? -16.498 -26.758 -19.401 1.00 97.62 302 ASP A N 1
ATOM 2170 C CA . ASP A 1 302 ? -16.528 -27.018 -17.962 1.00 97.62 302 ASP A CA 1
ATOM 2171 C C . ASP A 1 302 ? -16.983 -25.784 -17.141 1.00 97.62 302 ASP A C 1
ATOM 2173 O O . ASP A 1 302 ? -16.348 -24.722 -17.197 1.00 97.62 302 ASP A O 1
ATOM 2177 N N . PRO A 1 303 ? -18.081 -25.879 -16.361 1.00 97.38 303 PRO A N 1
ATOM 2178 C CA . PRO A 1 303 ? -18.545 -24.782 -15.511 1.00 97.38 303 PRO A CA 1
ATOM 2179 C C . PRO A 1 303 ? -17.570 -24.422 -14.375 1.00 97.38 303 PRO A C 1
ATOM 2181 O O . PRO A 1 303 ? -17.503 -23.253 -13.993 1.00 97.38 303 PRO A O 1
ATOM 2184 N N . VAL A 1 304 ? -16.793 -25.379 -13.862 1.00 97.44 304 VAL A N 1
ATOM 2185 C CA . VAL A 1 304 ? -15.785 -25.174 -12.811 1.00 97.44 304 VAL A CA 1
ATOM 2186 C C . VAL A 1 304 ? -14.617 -24.350 -13.348 1.00 97.44 304 VAL A C 1
ATOM 2188 O O . VAL A 1 304 ? -14.205 -23.382 -12.709 1.00 97.44 304 VAL A O 1
ATOM 2191 N N . ALA A 1 305 ? -14.151 -24.643 -14.567 1.00 97.38 305 ALA A N 1
ATOM 2192 C CA . ALA A 1 305 ? -13.114 -23.850 -15.230 1.00 97.38 305 ALA A CA 1
ATOM 2193 C C . ALA A 1 305 ? -13.570 -22.399 -15.473 1.00 97.38 305 ALA A C 1
ATOM 2195 O O . ALA A 1 305 ? -12.833 -21.454 -15.178 1.00 97.38 305 ALA A O 1
ATOM 2196 N N . LYS A 1 306 ? -14.814 -22.201 -15.938 1.00 97.81 306 LYS A N 1
ATOM 2197 C CA . LYS A 1 306 ? -15.411 -20.861 -16.114 1.00 97.81 306 LYS A CA 1
ATOM 2198 C C . LYS A 1 306 ? -15.466 -20.085 -14.802 1.00 97.81 306 LYS A C 1
ATOM 2200 O O . LYS A 1 306 ? -15.095 -18.911 -14.767 1.00 97.81 306 LYS A O 1
ATOM 2205 N N . GLN A 1 307 ? -15.908 -20.739 -13.729 1.00 97.12 307 GLN A N 1
ATOM 2206 C CA . GLN A 1 307 ? -15.984 -20.129 -12.407 1.00 97.12 307 GLN A CA 1
ATOM 2207 C C . GLN A 1 307 ? -14.593 -19.771 -11.871 1.00 97.12 307 GLN A C 1
ATOM 2209 O O . GLN A 1 307 ? -14.407 -18.672 -11.352 1.00 97.12 307 GLN A O 1
ATOM 2214 N N . GLY A 1 308 ? -13.605 -20.646 -12.055 1.00 97.19 308 GLY A N 1
ATOM 2215 C CA . GLY A 1 308 ? -12.216 -20.395 -11.680 1.00 97.19 308 GLY A CA 1
ATOM 2216 C C . GLY A 1 308 ? -11.614 -19.181 -12.389 1.00 97.19 308 GLY A C 1
ATOM 2217 O O . GLY A 1 308 ? -11.035 -18.318 -11.737 1.00 97.19 308 GLY A O 1
ATOM 2218 N N . ILE A 1 309 ? -11.822 -19.044 -13.703 1.00 98.25 309 ILE A N 1
ATOM 2219 C CA . ILE A 1 309 ? -11.374 -17.861 -14.464 1.00 98.25 309 ILE A CA 1
ATOM 2220 C C . ILE A 1 309 ? -12.048 -16.594 -13.942 1.00 98.25 309 ILE A C 1
ATOM 2222 O O . ILE A 1 309 ? -11.384 -15.582 -13.721 1.00 98.25 309 ILE A O 1
ATOM 2226 N N . LYS A 1 310 ? -13.362 -16.655 -13.710 1.00 97.81 310 LYS A N 1
ATOM 2227 C CA . LYS A 1 310 ? -14.140 -15.538 -13.173 1.00 97.81 310 LYS A CA 1
ATOM 2228 C C . LYS A 1 310 ? -13.614 -15.085 -11.807 1.00 97.81 310 LYS A C 1
ATOM 2230 O O . LYS A 1 310 ? -13.465 -13.886 -11.594 1.00 97.81 310 LYS A O 1
ATOM 2235 N N . ILE A 1 311 ? -13.300 -16.021 -10.908 1.00 96.12 311 ILE A N 1
ATOM 2236 C CA . ILE A 1 311 ? -12.696 -15.728 -9.599 1.00 96.12 311 ILE A CA 1
ATOM 2237 C C . ILE A 1 311 ? -11.287 -15.156 -9.772 1.00 96.12 311 ILE A C 1
ATOM 2239 O O . ILE A 1 311 ? -10.989 -14.122 -9.189 1.00 96.12 311 ILE A O 1
ATOM 2243 N N . GLY A 1 312 ? -10.446 -15.766 -10.609 1.00 96.44 312 GLY A N 1
ATOM 2244 C CA . GLY A 1 312 ? -9.072 -15.312 -10.835 1.00 96.44 312 GLY A CA 1
ATOM 2245 C C . GLY A 1 312 ? -8.995 -13.875 -11.354 1.00 96.44 312 GLY A C 1
ATOM 2246 O O . GLY A 1 312 ? -8.228 -13.074 -10.820 1.00 96.44 312 GLY A O 1
ATOM 2247 N N . LEU A 1 313 ? -9.839 -13.515 -12.332 1.00 97.12 313 LEU A N 1
ATOM 2248 C CA . LEU A 1 313 ? -9.967 -12.128 -12.796 1.00 97.12 313 LEU A CA 1
ATOM 2249 C C . LEU A 1 313 ? -10.471 -11.209 -11.679 1.00 97.12 313 LEU A C 1
ATOM 2251 O O . LEU A 1 313 ? -9.894 -10.149 -11.462 1.00 97.12 313 LEU A O 1
ATOM 2255 N N . ALA A 1 314 ? -11.534 -11.604 -10.974 1.00 95.50 314 ALA A N 1
ATOM 2256 C CA . ALA A 1 314 ? -12.130 -10.799 -9.910 1.00 95.50 314 ALA A CA 1
ATOM 2257 C C . ALA A 1 314 ? -11.114 -10.474 -8.804 1.00 95.50 314 ALA A C 1
ATOM 2259 O O . ALA A 1 314 ? -10.963 -9.316 -8.418 1.00 95.50 314 ALA A O 1
ATOM 2260 N N . THR A 1 315 ? -10.363 -11.482 -8.355 1.00 91.69 315 THR A N 1
ATOM 2261 C CA . THR A 1 315 ? -9.308 -11.351 -7.347 1.00 91.69 315 THR A CA 1
ATOM 2262 C C . THR A 1 315 ? -8.171 -10.463 -7.834 1.00 91.69 315 THR A C 1
ATOM 2264 O O . THR A 1 315 ? -7.752 -9.577 -7.096 1.00 91.69 315 THR A O 1
ATOM 2267 N N . HIS A 1 316 ? -7.692 -10.656 -9.068 1.00 91.44 316 HIS A N 1
ATOM 2268 C CA . HIS A 1 316 ? -6.622 -9.826 -9.624 1.00 91.44 316 HIS A CA 1
ATOM 2269 C C . HIS A 1 316 ? -7.028 -8.348 -9.727 1.00 91.44 316 HIS A C 1
ATOM 2271 O O . HIS A 1 316 ? -6.216 -7.465 -9.473 1.00 91.44 316 HIS A O 1
ATOM 2277 N N . LEU A 1 317 ? -8.289 -8.085 -10.073 1.00 93.19 317 LEU A N 1
ATOM 2278 C CA . LEU A 1 317 ? -8.825 -6.736 -10.264 1.00 93.19 317 LEU A CA 1
ATOM 2279 C C . LEU A 1 317 ? -9.365 -6.099 -8.974 1.00 93.19 317 LEU A C 1
ATOM 2281 O O . LEU A 1 317 ? -9.770 -4.940 -9.003 1.00 93.19 317 LEU A O 1
ATOM 2285 N N . GLY A 1 318 ? -9.414 -6.836 -7.860 1.00 91.81 318 GLY A N 1
ATOM 2286 C CA . GLY A 1 318 ? -9.978 -6.346 -6.600 1.00 91.81 318 GLY A CA 1
ATOM 2287 C C . GLY A 1 318 ? -11.480 -6.043 -6.667 1.00 91.81 318 GLY A C 1
ATOM 2288 O O . GLY A 1 318 ? -11.956 -5.161 -5.954 1.00 91.81 318 GLY A O 1
ATOM 2289 N N . ILE A 1 319 ? -12.235 -6.744 -7.520 1.00 95.19 319 ILE A N 1
ATOM 2290 C CA . ILE A 1 319 ? -13.683 -6.543 -7.697 1.00 95.19 319 ILE A CA 1
ATOM 2291 C C . ILE A 1 319 ? -14.485 -7.779 -7.264 1.00 95.19 319 ILE A C 1
ATOM 2293 O O . ILE A 1 319 ? -13.973 -8.897 -7.325 1.00 95.19 319 ILE A O 1
ATOM 2297 N N . PRO A 1 320 ? -15.763 -7.632 -6.867 1.00 94.62 320 PRO A N 1
ATOM 2298 C CA . PRO A 1 320 ? -16.642 -8.776 -6.656 1.00 94.62 320 PRO A CA 1
ATOM 2299 C C . PRO A 1 320 ? -16.812 -9.596 -7.939 1.00 94.62 320 PRO A C 1
ATOM 2301 O O . PRO A 1 320 ? -17.043 -9.044 -9.016 1.00 94.62 320 PRO A O 1
ATOM 2304 N N . SER A 1 321 ? -16.795 -10.928 -7.831 1.00 94.62 321 SER A N 1
ATOM 2305 C CA . SER A 1 321 ? -17.039 -11.801 -8.988 1.00 94.62 321 SER A CA 1
ATOM 2306 C C . SER A 1 321 ? -18.434 -11.592 -9.590 1.00 94.62 321 SER A C 1
ATOM 2308 O O . SER A 1 321 ? -18.626 -11.828 -10.775 1.00 94.62 321 SER A O 1
ATOM 2310 N N . SER A 1 322 ? -19.407 -11.074 -8.835 1.00 96.25 322 SER A N 1
ATOM 2311 C CA . SER A 1 322 ? -20.728 -10.704 -9.359 1.00 96.25 322 SER A CA 1
ATOM 2312 C C . SER A 1 322 ? -20.691 -9.625 -10.450 1.00 96.25 322 SER A C 1
ATOM 2314 O O . SER A 1 322 ? -21.644 -9.538 -11.217 1.00 96.25 322 SER A O 1
ATOM 2316 N N . TYR A 1 323 ? -19.610 -8.844 -10.567 1.00 96.56 323 TYR A N 1
ATOM 2317 C CA . TYR A 1 323 ? -19.462 -7.818 -11.609 1.00 96.56 323 TYR A CA 1
ATOM 2318 C C . TYR A 1 323 ? -18.981 -8.393 -12.945 1.00 96.56 323 TYR A C 1
ATOM 2320 O O . TYR A 1 323 ? -18.972 -7.678 -13.943 1.00 96.56 323 TYR A O 1
ATOM 2328 N N . LEU A 1 324 ? -18.561 -9.661 -12.973 1.00 97.75 324 LEU A N 1
ATOM 2329 C CA . LEU A 1 324 ? -17.901 -10.296 -14.110 1.00 97.75 324 LEU A CA 1
ATOM 2330 C C . LEU A 1 324 ? -18.793 -11.326 -14.806 1.00 97.75 324 LEU A C 1
ATOM 2332 O O . LEU A 1 324 ? -19.332 -12.247 -14.186 1.00 97.75 324 LEU A O 1
ATOM 2336 N N . GLU A 1 325 ? -18.839 -11.244 -16.125 1.00 97.62 325 GLU A N 1
ATOM 2337 C CA . GLU A 1 325 ? -19.329 -12.293 -17.014 1.00 97.62 325 GLU A CA 1
ATOM 2338 C C . GLU A 1 325 ? -18.189 -12.742 -17.927 1.00 97.62 325 GLU A C 1
ATOM 2340 O O . GLU A 1 325 ? -17.435 -11.912 -18.434 1.00 97.62 325 GLU A O 1
ATOM 2345 N N . VAL A 1 326 ? -18.050 -14.056 -18.124 1.00 97.88 326 VAL A N 1
ATOM 2346 C CA . VAL A 1 326 ? -17.000 -14.649 -18.964 1.00 97.88 326 VAL A CA 1
ATOM 2347 C C . VAL A 1 326 ? -17.604 -15.643 -19.949 1.00 97.88 326 VAL A C 1
ATOM 2349 O O . VAL A 1 326 ? -18.475 -16.438 -19.590 1.00 97.88 326 VAL A O 1
ATOM 2352 N N . THR A 1 327 ? -17.124 -15.615 -21.189 1.00 98.00 327 THR A N 1
ATOM 2353 C CA . THR A 1 327 ? -17.480 -16.559 -22.252 1.00 98.00 327 THR A CA 1
ATOM 2354 C C . THR A 1 327 ? -16.209 -17.209 -22.777 1.00 98.00 327 THR A C 1
ATOM 2356 O O . THR A 1 327 ? -15.271 -16.524 -23.167 1.00 98.00 327 THR A O 1
ATOM 2359 N N . LEU A 1 328 ? -16.167 -18.543 -22.764 1.00 97.69 328 LEU A N 1
ATOM 2360 C CA . LEU A 1 328 ? -15.028 -19.319 -23.252 1.00 97.69 328 LEU A CA 1
ATOM 2361 C C . LEU A 1 328 ? -15.363 -19.932 -24.608 1.00 97.69 328 LEU A C 1
ATOM 2363 O O . LEU A 1 328 ? -16.366 -20.637 -24.739 1.00 97.69 328 LEU A O 1
ATOM 2367 N N . THR A 1 329 ? -14.474 -19.740 -25.578 1.00 97.25 329 THR A N 1
ATOM 2368 C CA . THR A 1 329 ? -14.588 -20.306 -26.922 1.00 97.25 329 THR A CA 1
ATOM 2369 C C . THR A 1 329 ? -13.316 -21.075 -27.268 1.00 97.25 329 THR A C 1
ATOM 2371 O O . THR A 1 329 ? -12.230 -20.505 -27.350 1.00 97.25 329 THR A O 1
ATOM 2374 N N . ALA A 1 330 ? -13.432 -22.384 -27.501 1.00 94.19 330 ALA A N 1
ATOM 2375 C CA . ALA A 1 330 ? -12.313 -23.187 -27.992 1.00 94.19 330 ALA A CA 1
ATOM 2376 C C . ALA A 1 330 ? -11.950 -22.767 -29.427 1.00 94.19 330 ALA A C 1
ATOM 2378 O O . ALA A 1 330 ? -12.807 -22.792 -30.318 1.00 94.19 330 ALA A O 1
ATOM 2379 N N . ALA A 1 331 ? -10.688 -22.406 -29.674 1.00 86.44 331 ALA A N 1
ATOM 2380 C CA . ALA A 1 331 ? -10.245 -22.035 -31.012 1.00 86.44 331 ALA A CA 1
ATOM 2381 C C . ALA A 1 331 ? -10.302 -23.264 -31.937 1.00 86.44 331 ALA A C 1
ATOM 2383 O O . ALA A 1 331 ? -9.620 -24.267 -31.718 1.00 86.44 331 ALA A O 1
ATOM 2384 N N . ARG A 1 332 ? -11.122 -23.206 -32.995 1.00 77.88 332 ARG A N 1
ATOM 2385 C CA . ARG A 1 332 ? -11.154 -24.264 -34.013 1.00 77.88 332 ARG A CA 1
ATOM 2386 C C . ARG A 1 332 ? -9.924 -24.124 -34.903 1.00 77.88 332 ARG A C 1
ATOM 2388 O O . ARG A 1 332 ? -9.841 -23.196 -35.705 1.00 77.88 332 ARG A O 1
ATOM 2395 N N . ARG A 1 333 ? -8.975 -25.055 -34.790 1.00 65.81 333 ARG A N 1
ATOM 2396 C CA . ARG A 1 333 ? -7.880 -25.167 -35.763 1.00 65.81 333 ARG A CA 1
ATOM 2397 C C . ARG A 1 333 ? -8.493 -25.483 -37.131 1.00 65.81 333 ARG A C 1
ATOM 2399 O O . ARG A 1 333 ? -9.312 -26.394 -37.244 1.00 65.81 333 ARG A O 1
ATOM 2406 N N . ARG A 1 334 ? -8.139 -24.706 -38.161 1.00 56.12 334 ARG A N 1
ATOM 2407 C CA . ARG A 1 334 ? -8.565 -24.956 -39.546 1.00 56.12 334 ARG A CA 1
ATOM 2408 C C . ARG A 1 334 ? -8.099 -26.368 -39.926 1.00 56.12 334 ARG A C 1
ATOM 2410 O O . ARG A 1 334 ? -6.902 -26.629 -39.882 1.00 56.12 334 ARG A O 1
ATOM 2417 N N . LEU A 1 335 ? -9.056 -27.256 -40.202 1.00 50.69 335 LEU A N 1
ATOM 2418 C CA . LEU A 1 335 ? -8.857 -28.679 -40.501 1.00 50.69 335 LEU A CA 1
ATOM 2419 C C . LEU A 1 335 ? -7.702 -28.886 -41.491 1.00 50.69 335 LEU A C 1
ATOM 2421 O O . LEU A 1 335 ? -7.775 -28.426 -42.629 1.00 50.69 335 LEU A O 1
ATOM 2425 N N . VAL A 1 336 ? -6.663 -29.595 -41.054 1.00 55.72 336 VAL A N 1
ATOM 2426 C CA . VAL A 1 336 ? -5.665 -30.218 -41.932 1.00 55.72 336 VAL A CA 1
ATOM 2427 C C . VAL A 1 336 ? -6.006 -31.711 -41.958 1.00 55.72 336 VAL A C 1
ATOM 2429 O O . VAL A 1 336 ? -6.377 -32.273 -40.932 1.00 55.72 336 VAL A O 1
ATOM 2432 N N . SER A 1 337 ? -5.992 -32.336 -43.133 1.00 54.41 337 SER A N 1
ATOM 2433 C CA . SER A 1 337 ? -6.606 -33.643 -43.411 1.00 54.41 337 SER A CA 1
ATOM 2434 C C . SER A 1 337 ? -6.023 -34.834 -42.618 1.00 54.41 337 SER A C 1
ATOM 2436 O O . SER A 1 337 ? -4.980 -35.376 -42.964 1.00 54.41 337 SER A O 1
ATOM 2438 N N . SER A 1 338 ? -6.724 -35.227 -41.553 1.00 65.12 338 SER A N 1
ATOM 2439 C CA . SER A 1 338 ? -7.183 -36.562 -41.101 1.00 65.12 338 SER A CA 1
ATOM 2440 C C . SER A 1 338 ? -6.366 -37.868 -41.245 1.00 65.12 338 SER A C 1
ATOM 2442 O O . SER A 1 338 ? -6.983 -38.924 -41.122 1.00 65.12 338 SER A O 1
ATOM 2444 N N . ALA A 1 339 ? -5.046 -37.883 -41.442 1.00 55.56 339 ALA A N 1
ATOM 2445 C CA . ALA A 1 339 ? -4.281 -39.148 -41.325 1.00 55.56 339 ALA A CA 1
ATOM 2446 C C . ALA A 1 339 ? -3.161 -39.135 -40.268 1.00 55.56 339 ALA A C 1
ATOM 2448 O O . ALA A 1 339 ? -2.859 -40.179 -39.704 1.00 55.56 339 ALA A O 1
ATOM 2449 N N . GLU A 1 340 ? -2.617 -37.967 -39.913 1.00 56.50 340 GLU A N 1
ATOM 2450 C CA . GLU A 1 340 ? -1.580 -37.823 -38.866 1.00 56.50 340 GLU A CA 1
ATOM 2451 C C . GLU A 1 340 ? -2.123 -37.198 -37.560 1.00 56.50 340 GLU A C 1
ATOM 2453 O O . GLU A 1 340 ? -1.382 -36.863 -36.636 1.00 56.50 340 GLU A O 1
ATOM 2458 N N . GLU A 1 341 ? -3.441 -36.995 -37.475 1.00 58.19 341 GLU A N 1
ATOM 2459 C CA . GLU A 1 341 ? -4.057 -36.111 -36.481 1.00 58.19 341 GLU A CA 1
ATOM 2460 C C . GLU A 1 341 ? -4.203 -36.743 -35.087 1.00 58.19 341 GLU A C 1
ATOM 2462 O O . GLU A 1 341 ? -4.226 -36.025 -34.091 1.00 58.19 341 GLU A O 1
ATOM 2467 N N . GLU A 1 342 ? -4.285 -38.068 -34.971 1.00 58.75 342 GLU A N 1
ATOM 2468 C CA . GLU A 1 342 ? -4.583 -38.714 -33.685 1.00 58.75 342 GLU A CA 1
ATOM 2469 C C . GLU A 1 342 ? -3.358 -38.797 -32.757 1.00 58.75 342 GLU A C 1
ATOM 2471 O O . GLU A 1 342 ? -3.486 -38.640 -31.540 1.00 58.75 342 GLU A O 1
ATOM 2476 N N . GLU A 1 343 ? -2.153 -38.911 -33.321 1.00 57.00 343 GLU A N 1
ATOM 2477 C CA . GLU A 1 343 ? -0.909 -38.968 -32.544 1.00 57.00 343 GLU A CA 1
ATOM 2478 C C . GLU A 1 343 ? -0.374 -37.563 -32.190 1.00 57.00 343 GLU A C 1
ATOM 2480 O O . GLU A 1 343 ? 0.138 -37.346 -31.089 1.00 57.00 343 GLU A O 1
ATOM 2485 N N . LEU A 1 344 ? -0.620 -36.556 -33.045 1.00 54.59 344 LEU A N 1
ATOM 2486 C CA . LEU A 1 344 ? -0.346 -35.135 -32.762 1.00 54.59 344 LEU A CA 1
ATOM 2487 C C . LEU A 1 344 ? -1.362 -34.499 -31.792 1.00 54.59 344 LEU A C 1
ATOM 2489 O O . LEU A 1 344 ? -0.996 -33.605 -31.022 1.00 54.59 344 LEU A O 1
ATOM 2493 N N . ARG A 1 345 ? -2.616 -34.981 -31.752 1.00 55.91 345 ARG A N 1
ATOM 2494 C CA . ARG A 1 345 ? -3.650 -34.527 -30.795 1.00 55.91 345 ARG A CA 1
ATOM 2495 C C . ARG A 1 345 ? -3.317 -34.833 -29.336 1.00 55.91 345 ARG A C 1
ATOM 2497 O O . ARG A 1 345 ? -3.829 -34.154 -28.454 1.00 55.91 345 ARG A O 1
ATOM 2504 N N . ARG A 1 346 ? -2.448 -35.808 -29.056 1.00 55.59 346 ARG A N 1
ATOM 2505 C CA . ARG A 1 346 ? -2.060 -36.154 -27.678 1.00 55.59 346 ARG A CA 1
ATOM 2506 C C . ARG A 1 346 ? -0.993 -35.238 -27.072 1.00 55.59 346 ARG A C 1
ATOM 2508 O O . ARG A 1 346 ? -0.729 -35.356 -25.880 1.00 55.59 346 ARG A O 1
ATOM 2515 N N . ARG A 1 347 ? -0.361 -34.356 -27.860 1.00 55.81 347 ARG A N 1
ATOM 2516 C CA . ARG A 1 347 ? 0.812 -33.577 -27.413 1.00 55.81 347 ARG A CA 1
ATOM 2517 C C . ARG A 1 347 ? 0.730 -32.066 -27.605 1.00 55.81 347 ARG A C 1
ATOM 2519 O O . ARG A 1 347 ? 1.596 -31.365 -27.094 1.00 55.81 347 ARG A O 1
ATOM 2526 N N . LEU A 1 348 ? -0.271 -31.547 -28.308 1.00 63.53 348 LEU A N 1
ATOM 2527 C CA . LEU A 1 348 ? -0.351 -30.116 -28.591 1.00 63.53 348 LEU A CA 1
ATOM 2528 C C . LEU A 1 348 ? -1.422 -29.462 -27.722 1.00 63.53 348 LEU A C 1
ATOM 2530 O O . LEU A 1 348 ? -2.613 -29.684 -27.928 1.00 63.53 348 LEU A O 1
ATOM 2534 N N . ALA A 1 349 ? -0.978 -28.642 -26.764 1.00 77.62 349 ALA A N 1
ATOM 2535 C CA . ALA A 1 349 ? -1.841 -27.675 -26.098 1.00 77.62 349 ALA A CA 1
ATOM 2536 C C . ALA A 1 349 ? -2.599 -26.859 -27.158 1.00 77.62 349 ALA A C 1
ATOM 2538 O O . ALA A 1 349 ? -2.039 -26.482 -28.192 1.00 77.62 349 ALA A O 1
ATOM 2539 N N . GLY A 1 350 ? -3.889 -26.639 -26.929 1.00 87.81 350 GLY A N 1
ATOM 2540 C CA . GLY A 1 350 ? -4.726 -25.831 -27.801 1.00 87.81 350 GLY A CA 1
ATOM 2541 C C . GLY A 1 350 ? -5.174 -24.549 -27.112 1.00 87.81 350 GLY A C 1
ATOM 2542 O O . GLY A 1 350 ? -5.177 -24.455 -25.886 1.00 87.81 350 GLY A O 1
ATOM 2543 N N . SER A 1 351 ? -5.569 -23.564 -27.917 1.00 91.94 351 SER A N 1
ATOM 2544 C CA . SER A 1 351 ? -5.925 -22.234 -27.424 1.00 91.94 351 SER A CA 1
ATOM 2545 C C . SER A 1 351 ? -7.433 -22.112 -27.139 1.00 91.94 351 SER A C 1
ATOM 2547 O O . SER A 1 351 ? -8.276 -22.608 -27.897 1.00 91.94 351 SER A O 1
ATOM 2549 N N . VAL A 1 352 ? -7.780 -21.448 -26.041 1.00 97.00 352 VAL A N 1
ATOM 2550 C CA . VAL A 1 352 ? -9.133 -21.057 -25.627 1.00 97.00 352 VAL A CA 1
ATOM 2551 C C . VAL A 1 352 ? -9.176 -19.539 -25.563 1.00 97.00 352 VAL A C 1
ATOM 2553 O O . VAL A 1 352 ? -8.399 -18.923 -24.838 1.00 97.00 352 VAL A O 1
ATOM 2556 N N . SER A 1 353 ? -10.103 -18.937 -26.299 1.00 96.62 353 SER A N 1
ATOM 2557 C CA . SER A 1 353 ? -10.403 -17.514 -26.192 1.00 96.62 353 SER A CA 1
ATOM 2558 C C . SER A 1 353 ? -11.362 -17.283 -25.027 1.00 96.62 353 SER A C 1
ATOM 2560 O O . SER A 1 353 ? -12.335 -18.020 -24.860 1.00 96.62 353 SER A O 1
ATOM 2562 N N . VAL A 1 354 ? -11.058 -16.287 -24.204 1.00 98.06 354 VAL A N 1
ATOM 2563 C CA . VAL A 1 354 ? -11.853 -15.866 -23.053 1.00 98.06 354 VAL A CA 1
ATOM 2564 C C . VAL A 1 354 ? -12.289 -14.431 -23.296 1.00 98.06 354 VAL A C 1
ATOM 2566 O O . VAL A 1 354 ? -11.477 -13.514 -23.181 1.00 98.06 354 VAL A O 1
ATOM 2569 N N . ASP A 1 355 ? -13.565 -14.241 -23.599 1.00 97.94 355 ASP A N 1
ATOM 2570 C CA . ASP A 1 355 ? -14.200 -12.929 -23.665 1.00 97.94 355 ASP A CA 1
ATOM 2571 C C . ASP A 1 355 ? -14.779 -12.588 -22.293 1.00 97.94 355 ASP A C 1
ATOM 2573 O O . ASP A 1 355 ? -15.428 -13.426 -21.661 1.00 97.94 355 ASP A O 1
ATOM 2577 N N . TYR A 1 356 ? -14.566 -11.363 -21.819 1.00 97.75 356 TYR A N 1
ATOM 2578 C CA . TYR A 1 356 ? -15.074 -10.920 -20.524 1.00 97.75 356 TYR A CA 1
ATOM 2579 C C . TYR A 1 356 ? -15.818 -9.589 -20.615 1.00 97.75 356 TYR A C 1
ATOM 2581 O O . TYR A 1 356 ? -15.509 -8.706 -21.418 1.00 97.75 356 TYR A O 1
ATOM 2589 N N . THR A 1 357 ? -16.816 -9.449 -19.750 1.00 97.81 357 THR A N 1
ATOM 2590 C CA . THR A 1 357 ? -17.591 -8.230 -19.539 1.00 97.81 357 THR A CA 1
ATOM 2591 C C . THR A 1 357 ? -17.627 -7.918 -18.050 1.00 97.81 357 THR A C 1
ATOM 2593 O O . THR A 1 357 ? -18.065 -8.741 -17.251 1.00 97.81 357 THR A O 1
ATOM 2596 N N . ILE A 1 358 ? -17.187 -6.717 -17.683 1.00 97.31 358 ILE A N 1
ATOM 2597 C CA . ILE A 1 358 ? -17.213 -6.198 -16.317 1.00 97.31 358 ILE A CA 1
ATOM 2598 C C . ILE A 1 358 ? -18.260 -5.092 -16.248 1.00 97.31 358 ILE A C 1
ATOM 2600 O O . ILE A 1 358 ? -18.157 -4.105 -16.977 1.00 97.31 358 ILE A O 1
ATOM 2604 N N . THR A 1 359 ? -19.246 -5.245 -15.368 1.00 96.94 359 THR A N 1
ATOM 2605 C CA . THR A 1 359 ? -20.291 -4.246 -15.113 1.00 96.94 359 THR A CA 1
ATOM 2606 C C . THR A 1 359 ? -20.160 -3.729 -13.688 1.00 96.94 359 THR A C 1
ATOM 2608 O O . THR A 1 359 ? -20.421 -4.455 -12.732 1.00 96.94 359 THR A O 1
ATOM 2611 N N . ILE A 1 360 ? -19.762 -2.467 -13.548 1.00 93.44 360 ILE A N 1
ATOM 2612 C CA . ILE A 1 360 ? -19.571 -1.809 -12.255 1.00 93.44 360 ILE A CA 1
ATOM 2613 C C . ILE A 1 360 ? -20.817 -0.965 -11.968 1.00 93.44 360 ILE A C 1
ATOM 2615 O O . ILE A 1 360 ? -21.119 -0.048 -12.740 1.00 93.44 360 ILE A O 1
ATOM 2619 N N . PRO A 1 361 ? -21.574 -1.271 -10.899 1.00 94.06 361 PRO A N 1
ATOM 2620 C CA . PRO A 1 361 ? -22.775 -0.529 -10.562 1.00 94.06 361 PRO A CA 1
ATOM 2621 C C . PRO A 1 361 ? -22.436 0.889 -10.093 1.00 94.06 361 PRO A C 1
ATOM 2623 O O . PRO A 1 361 ? -21.357 1.160 -9.564 1.00 94.06 361 PRO A O 1
ATOM 2626 N N . ALA A 1 362 ? -23.406 1.786 -10.260 1.00 88.19 362 ALA A N 1
ATOM 2627 C CA . ALA A 1 362 ? -23.363 3.132 -9.706 1.00 88.19 362 ALA A CA 1
ATOM 2628 C C . ALA A 1 362 ? -23.042 3.098 -8.200 1.00 88.19 362 ALA A C 1
ATOM 2630 O O . ALA A 1 362 ? -23.686 2.371 -7.443 1.00 88.19 362 ALA A O 1
ATOM 2631 N N . GLY A 1 363 ? -22.053 3.884 -7.767 1.00 85.25 363 GLY A N 1
ATOM 2632 C CA . GLY A 1 363 ? -21.658 3.981 -6.356 1.00 85.25 363 GLY A CA 1
ATOM 2633 C C . GLY A 1 363 ? -20.764 2.849 -5.834 1.00 85.25 363 GLY A C 1
ATOM 2634 O O . GLY A 1 363 ? -20.506 2.801 -4.633 1.00 85.25 363 GLY A O 1
ATOM 2635 N N . ALA A 1 364 ? -20.273 1.950 -6.695 1.00 88.12 364 ALA A N 1
ATOM 2636 C CA . ALA A 1 364 ? -19.237 0.999 -6.299 1.00 88.12 364 ALA A CA 1
ATOM 2637 C C . ALA A 1 364 ? -17.962 1.725 -5.824 1.00 88.12 364 ALA A C 1
ATOM 2639 O O . ALA A 1 364 ? -17.593 2.766 -6.365 1.00 88.12 364 ALA A O 1
ATOM 2640 N N . SER A 1 365 ? -17.259 1.145 -4.845 1.00 82.94 365 SER A N 1
ATOM 2641 C CA . SER A 1 365 ? -15.986 1.676 -4.325 1.00 82.94 365 SER A CA 1
ATOM 2642 C C . SER A 1 365 ? -14.817 1.560 -5.309 1.00 82.94 365 SER A C 1
ATOM 2644 O O . SER A 1 365 ? -13.788 2.201 -5.121 1.00 82.94 365 SER A O 1
ATOM 2646 N N . VAL A 1 366 ? -14.969 0.744 -6.353 1.00 82.00 366 VAL A N 1
ATOM 2647 C CA . VAL A 1 366 ? -13.976 0.527 -7.409 1.00 82.00 366 VAL A CA 1
ATOM 2648 C C . VAL A 1 366 ? -14.327 1.368 -8.633 1.00 82.00 366 VAL A C 1
ATOM 2650 O O . VAL A 1 366 ? -15.467 1.347 -9.098 1.00 82.00 366 VAL A O 1
ATOM 2653 N N . SER A 1 367 ? -13.356 2.109 -9.173 1.00 90.38 367 SER A N 1
ATOM 2654 C CA . SER A 1 367 ? -13.565 2.887 -10.396 1.00 90.38 367 SER A CA 1
ATOM 2655 C C . SER A 1 367 ? -13.398 2.005 -11.636 1.00 90.38 367 SER A C 1
ATOM 2657 O O . SER A 1 367 ? -12.510 1.153 -11.709 1.00 90.38 367 SER A O 1
ATOM 2659 N N . SER A 1 368 ? -14.241 2.219 -12.646 1.00 89.81 368 SER A N 1
ATOM 2660 C CA . SER A 1 368 ? -14.137 1.521 -13.934 1.00 89.81 368 SER A CA 1
ATOM 2661 C C . SER A 1 368 ? -12.829 1.797 -14.662 1.00 89.81 368 SER A C 1
ATOM 2663 O O . SER A 1 368 ? -12.322 0.914 -15.351 1.00 89.81 368 SER A O 1
ATOM 2665 N N . GLU A 1 369 ? -12.254 2.981 -14.457 1.00 83.06 369 GLU A N 1
ATOM 2666 C CA . GLU A 1 369 ? -10.965 3.334 -15.039 1.00 83.06 369 GLU A CA 1
ATOM 2667 C C . GLU A 1 369 ? -9.809 2.575 -14.380 1.00 83.06 369 GLU A C 1
ATOM 2669 O O . GLU A 1 369 ? -8.967 2.042 -15.093 1.00 83.06 369 GLU A O 1
ATOM 2674 N N . SER A 1 370 ? -9.807 2.409 -13.050 1.00 81.44 370 SER A N 1
ATOM 2675 C CA . SER A 1 370 ? -8.791 1.595 -12.363 1.00 81.44 370 SER A CA 1
ATOM 2676 C C . SER A 1 370 ? -8.822 0.138 -12.835 1.00 81.44 370 SER A C 1
ATOM 2678 O O . SER A 1 370 ? -7.780 -0.456 -13.118 1.00 81.44 370 SER A O 1
ATOM 2680 N N . VAL A 1 371 ? -10.024 -0.422 -13.009 1.00 94.44 371 VAL A N 1
ATOM 2681 C CA . VAL A 1 371 ? -10.199 -1.773 -13.558 1.00 94.44 371 VAL A CA 1
ATOM 2682 C C . VAL A 1 371 ? -9.659 -1.865 -14.988 1.00 94.44 371 VAL A C 1
ATOM 2684 O O . VAL A 1 371 ? -8.941 -2.814 -15.314 1.00 94.44 371 VAL A O 1
ATOM 2687 N N . ARG A 1 372 ? -9.962 -0.877 -15.841 1.00 92.81 372 ARG A N 1
ATOM 2688 C CA . ARG A 1 372 ? -9.453 -0.823 -17.217 1.00 92.81 372 ARG A CA 1
ATOM 2689 C C . ARG A 1 372 ? -7.930 -0.717 -17.244 1.00 92.81 372 ARG A C 1
ATOM 2691 O O . ARG A 1 372 ? -7.304 -1.478 -17.975 1.00 92.81 372 ARG A O 1
ATOM 2698 N N . THR A 1 373 ? -7.330 0.157 -16.439 1.00 84.69 373 THR A N 1
ATOM 2699 C CA . THR A 1 373 ? -5.870 0.292 -16.337 1.00 84.69 373 THR A CA 1
ATOM 2700 C C . THR A 1 373 ? -5.208 -1.026 -15.972 1.00 84.69 373 THR A C 1
ATOM 2702 O O . THR A 1 373 ? -4.227 -1.403 -16.610 1.00 84.69 373 THR A O 1
ATOM 2705 N N . SER A 1 374 ? -5.716 -1.746 -14.970 1.00 86.81 374 SER A N 1
ATOM 2706 C CA . SER A 1 374 ? -5.125 -3.025 -14.558 1.00 86.81 374 SER A CA 1
ATOM 2707 C C . SER A 1 374 ? -5.102 -4.032 -15.715 1.00 86.81 374 SER A C 1
ATOM 2709 O O . SER A 1 374 ? -4.114 -4.740 -15.916 1.00 86.81 374 SER A O 1
ATOM 2711 N N . LEU A 1 375 ? -6.146 -4.035 -16.548 1.00 93.62 375 LEU A N 1
ATOM 2712 C CA . LEU A 1 375 ? -6.229 -4.867 -17.750 1.00 93.62 375 LEU A CA 1
ATOM 2713 C C . LEU A 1 375 ? -5.305 -4.385 -18.882 1.00 93.62 375 LEU A C 1
ATOM 2715 O O . LEU A 1 375 ? -4.658 -5.208 -19.528 1.00 93.62 375 LEU A O 1
ATOM 2719 N N . VAL A 1 376 ? -5.184 -3.071 -19.100 1.00 90.50 376 VAL A N 1
ATOM 2720 C CA . VAL A 1 376 ? -4.212 -2.492 -20.050 1.00 90.50 376 VAL A CA 1
ATOM 2721 C C . VAL A 1 376 ? -2.783 -2.848 -19.629 1.00 90.50 376 VAL A C 1
ATOM 2723 O O . VAL A 1 376 ? -1.980 -3.285 -20.459 1.00 90.50 376 VAL A O 1
ATOM 2726 N N . SER A 1 377 ? -2.470 -2.757 -18.338 1.00 80.25 377 SER A N 1
ATOM 2727 C CA . SER A 1 377 ? -1.187 -3.184 -17.776 1.00 80.25 377 SER A CA 1
ATOM 2728 C C . SER A 1 377 ? -0.940 -4.668 -18.033 1.00 80.25 377 SER A C 1
ATOM 2730 O O . SER A 1 377 ? 0.130 -5.030 -18.513 1.00 80.25 377 SER A O 1
ATOM 2732 N N . ALA A 1 378 ? -1.933 -5.537 -17.825 1.00 90.69 378 ALA A N 1
ATOM 2733 C CA . ALA A 1 378 ? -1.807 -6.962 -18.140 1.00 90.69 378 ALA A CA 1
ATOM 2734 C C . ALA A 1 378 ? -1.617 -7.250 -19.645 1.00 90.69 378 ALA A C 1
ATOM 2736 O O . ALA A 1 378 ? -1.027 -8.272 -19.996 1.00 90.69 378 ALA A O 1
ATOM 2737 N N . SER A 1 379 ? -2.082 -6.365 -20.535 1.00 93.25 379 SER A N 1
ATOM 2738 C CA . SER A 1 379 ? -1.863 -6.479 -21.988 1.00 93.25 379 SER A CA 1
ATOM 2739 C C . SER A 1 379 ? -0.475 -6.024 -22.449 1.00 93.25 379 SER A C 1
ATOM 2741 O O . SER A 1 379 ? 0.043 -6.545 -23.435 1.00 93.25 379 SE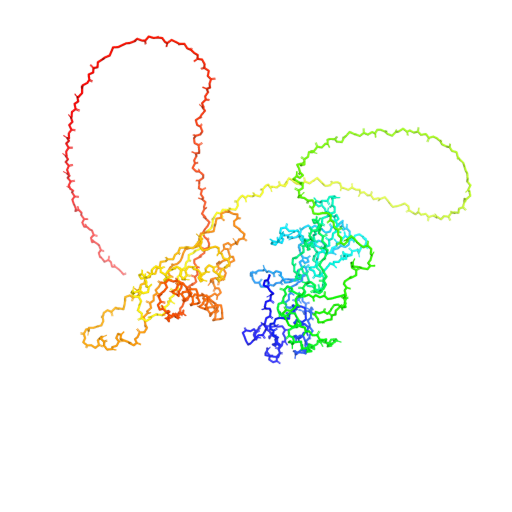R A O 1
ATOM 2743 N N . SER A 1 380 ? 0.149 -5.092 -21.725 1.00 88.75 380 SER A N 1
ATOM 2744 C CA . SER A 1 380 ? 1.387 -4.416 -22.146 1.00 88.75 380 SER A CA 1
ATOM 2745 C C . SER A 1 380 ? 2.621 -4.780 -21.314 1.00 88.75 380 SER A C 1
ATOM 2747 O O . SER A 1 380 ? 3.744 -4.624 -21.789 1.00 88.75 380 SER A O 1
ATOM 2749 N N . SER A 1 381 ? 2.441 -5.311 -20.101 1.00 89.75 381 SER A N 1
ATOM 2750 C CA . SER A 1 381 ? 3.517 -5.680 -19.177 1.00 89.75 381 SER A CA 1
ATOM 2751 C C . SER A 1 381 ? 3.560 -7.188 -18.923 1.00 89.75 381 SER A C 1
ATOM 2753 O O . SER A 1 381 ? 2.573 -7.806 -18.519 1.00 89.75 381 SER A O 1
ATOM 2755 N N . SER A 1 382 ? 4.738 -7.792 -19.104 1.00 84.88 382 SER A N 1
ATOM 2756 C CA . SER A 1 382 ? 4.970 -9.222 -18.861 1.00 84.88 382 SER A CA 1
ATOM 2757 C C . SER A 1 382 ? 4.769 -9.618 -17.394 1.00 84.88 382 SER A C 1
ATOM 2759 O O . SER A 1 382 ? 4.267 -10.710 -17.129 1.00 84.88 382 SER A O 1
ATOM 2761 N N . SER A 1 383 ? 5.093 -8.739 -16.441 1.00 77.38 383 SER A N 1
ATOM 2762 C CA . SER A 1 383 ? 4.921 -8.987 -15.003 1.00 77.38 383 SER A CA 1
ATOM 2763 C C . SER A 1 383 ? 3.462 -8.855 -14.561 1.00 77.38 383 SER A C 1
ATOM 2765 O O . SER A 1 383 ? 2.972 -9.683 -13.787 1.00 77.38 383 SER A O 1
ATOM 2767 N N . ALA A 1 384 ? 2.733 -7.875 -15.102 1.00 80.19 384 ALA A N 1
ATOM 2768 C CA . ALA A 1 384 ? 1.295 -7.743 -14.878 1.00 80.19 384 ALA A CA 1
ATOM 2769 C C . ALA A 1 384 ? 0.543 -8.936 -15.486 1.00 80.19 384 ALA A C 1
ATOM 2771 O O . ALA A 1 384 ? -0.289 -9.554 -14.820 1.00 80.19 384 ALA A O 1
ATOM 2772 N N . LYS A 1 385 ? 0.921 -9.348 -16.704 1.00 94.75 385 LYS A N 1
ATOM 2773 C CA . LYS A 1 385 ? 0.421 -10.569 -17.342 1.00 94.75 385 LYS A CA 1
ATOM 2774 C C . LYS A 1 385 ? 0.723 -11.815 -16.510 1.00 94.75 385 LYS A C 1
ATOM 2776 O O . LYS A 1 385 ? -0.161 -12.646 -16.345 1.00 94.75 385 LYS A O 1
ATOM 2781 N N . ALA A 1 386 ? 1.933 -11.953 -15.967 1.00 89.56 386 ALA A N 1
ATOM 2782 C CA . ALA A 1 386 ? 2.297 -13.082 -15.107 1.00 89.56 386 ALA A CA 1
ATOM 2783 C C . ALA A 1 386 ? 1.488 -13.100 -13.800 1.00 89.56 386 ALA A C 1
ATOM 2785 O O . ALA A 1 386 ? 1.051 -14.162 -13.359 1.00 89.56 386 ALA A O 1
ATOM 2786 N N . SER A 1 387 ? 1.228 -11.930 -13.214 1.00 88.38 387 SER A N 1
ATOM 2787 C CA . SER A 1 387 ? 0.400 -11.794 -12.010 1.00 88.38 387 SER A CA 1
ATOM 2788 C C . SER A 1 387 ? -1.055 -12.186 -12.278 1.00 88.38 387 SER A C 1
ATOM 2790 O O . SER A 1 387 ? -1.638 -12.950 -11.508 1.00 88.38 387 SER A O 1
ATOM 2792 N N . LEU A 1 388 ? -1.621 -11.736 -13.404 1.00 96.44 388 LEU A N 1
ATOM 2793 C CA . LEU A 1 388 ? -2.947 -12.156 -13.860 1.00 96.44 388 LEU A CA 1
ATOM 2794 C C . LEU A 1 388 ? -2.984 -13.663 -14.158 1.00 96.44 388 LEU A C 1
ATOM 2796 O O . LEU A 1 388 ? -3.908 -14.352 -13.730 1.00 96.44 388 LEU A O 1
ATOM 2800 N N . ALA A 1 389 ? -1.965 -14.195 -14.839 1.00 96.88 389 ALA A N 1
ATOM 2801 C CA . ALA A 1 389 ? -1.851 -15.620 -15.139 1.00 96.88 389 ALA A CA 1
ATOM 2802 C C . ALA A 1 389 ? -1.835 -16.462 -13.858 1.00 96.88 389 ALA A C 1
ATOM 2804 O O . ALA A 1 389 ? -2.580 -17.432 -13.758 1.00 96.88 389 ALA A O 1
ATOM 2805 N N . SER A 1 390 ? -1.036 -16.066 -12.865 1.00 93.88 390 SER A N 1
ATOM 2806 C CA . SER A 1 390 ? -0.948 -16.740 -11.567 1.00 93.88 390 SER A CA 1
ATOM 2807 C C . SER A 1 390 ? -2.291 -16.735 -10.831 1.00 93.88 390 SER A C 1
ATOM 2809 O O . SER A 1 390 ? -2.739 -17.780 -10.359 1.00 93.88 390 SER A O 1
ATOM 2811 N N . ALA A 1 391 ? -2.988 -15.592 -10.813 1.00 92.81 391 ALA A N 1
ATOM 2812 C CA . ALA A 1 391 ? -4.314 -15.483 -10.210 1.00 92.81 391 ALA A CA 1
ATOM 2813 C C . ALA A 1 391 ? -5.342 -16.404 -10.892 1.00 92.81 391 ALA A C 1
ATOM 2815 O O . ALA A 1 391 ? -6.095 -17.096 -10.207 1.00 92.81 391 ALA A O 1
ATOM 2816 N N . ILE A 1 392 ? -5.342 -16.467 -12.230 1.00 97.88 392 ILE A N 1
ATOM 2817 C CA . ILE A 1 392 ? -6.222 -17.357 -13.004 1.00 97.88 392 ILE A CA 1
ATOM 2818 C C . ILE A 1 392 ? -5.893 -18.827 -12.733 1.00 97.88 392 ILE A C 1
ATOM 2820 O O . ILE A 1 392 ? -6.794 -19.599 -12.418 1.00 97.88 392 ILE A O 1
ATOM 2824 N N . VAL A 1 393 ? -4.622 -19.225 -12.832 1.00 97.50 393 VAL A N 1
ATOM 2825 C CA . VAL A 1 393 ? -4.190 -20.619 -12.634 1.00 97.50 393 VAL A CA 1
ATOM 2826 C C . VAL A 1 393 ? -4.522 -21.095 -11.222 1.00 97.50 393 VAL A C 1
ATOM 2828 O O . VAL A 1 393 ? -5.068 -22.186 -11.057 1.00 97.50 393 VAL A O 1
ATOM 2831 N N . SER A 1 394 ? -4.235 -20.268 -10.215 1.00 94.75 394 SER A N 1
ATOM 2832 C CA . SER A 1 394 ? -4.554 -20.561 -8.818 1.00 94.75 394 SER A CA 1
ATOM 2833 C C . SER A 1 394 ? -6.061 -20.750 -8.628 1.00 94.75 394 SER A C 1
ATOM 2835 O O . SER A 1 394 ? -6.496 -21.809 -8.184 1.00 94.75 394 SER A O 1
ATOM 2837 N N . ALA A 1 395 ? -6.878 -19.788 -9.069 1.00 96.69 395 ALA A N 1
ATOM 2838 C CA . ALA A 1 395 ? -8.329 -19.850 -8.898 1.00 96.69 395 ALA A CA 1
ATOM 2839 C C . ALA A 1 395 ? -8.986 -21.017 -9.657 1.00 96.69 395 ALA A C 1
ATOM 2841 O O . ALA A 1 395 ? -9.906 -21.646 -9.137 1.00 96.69 395 ALA A O 1
ATOM 2842 N N . VAL A 1 396 ? -8.507 -21.342 -10.863 1.00 98.12 396 VAL A N 1
ATOM 2843 C CA . VAL A 1 396 ? -8.983 -22.496 -11.644 1.00 98.12 396 VAL A CA 1
ATOM 2844 C C . VAL A 1 396 ? -8.661 -23.816 -10.948 1.00 98.12 396 VAL A C 1
ATOM 2846 O O . VAL A 1 396 ? -9.528 -24.684 -10.868 1.00 98.12 396 VAL A O 1
ATOM 2849 N N . ASN A 1 397 ? -7.453 -23.970 -10.407 1.00 97.62 397 ASN A N 1
ATOM 2850 C CA . ASN A 1 397 ? -7.052 -25.206 -9.737 1.00 97.62 397 ASN A CA 1
ATOM 2851 C C . ASN A 1 397 ? -7.695 -25.375 -8.359 1.00 97.62 397 ASN A C 1
ATOM 2853 O O . ASN A 1 397 ? -8.043 -26.499 -7.994 1.00 97.62 397 ASN A O 1
ATOM 2857 N N . THR A 1 398 ? -7.924 -24.282 -7.632 1.00 94.56 398 THR A N 1
ATOM 2858 C CA . THR A 1 398 ? -8.722 -24.302 -6.400 1.00 94.56 398 THR A CA 1
ATOM 2859 C C . THR A 1 398 ? -10.156 -24.724 -6.701 1.00 94.56 398 THR A C 1
ATOM 2861 O O . THR A 1 398 ? -10.630 -25.692 -6.118 1.00 94.56 398 THR A O 1
ATOM 2864 N N . ALA A 1 399 ? -10.811 -24.103 -7.691 1.00 95.19 399 ALA A N 1
ATOM 2865 C CA . ALA A 1 399 ? -12.175 -24.468 -8.076 1.00 95.19 399 ALA A CA 1
ATOM 2866 C C . ALA A 1 399 ? -12.285 -25.939 -8.521 1.00 95.19 399 ALA A C 1
ATOM 2868 O O . ALA A 1 399 ? -13.242 -26.622 -8.158 1.00 95.19 399 ALA A O 1
ATOM 2869 N N . ALA A 1 400 ? -11.298 -26.441 -9.274 1.00 96.69 400 ALA A N 1
ATOM 2870 C CA . ALA A 1 400 ? -11.220 -27.848 -9.667 1.00 96.69 400 ALA A CA 1
ATOM 2871 C C . ALA A 1 400 ? -11.138 -28.774 -8.447 1.00 96.69 400 ALA A C 1
ATOM 2873 O O . ALA A 1 400 ? -11.903 -29.730 -8.344 1.00 96.69 400 ALA A O 1
ATOM 2874 N N . THR A 1 401 ? -10.248 -28.455 -7.505 1.00 96.69 401 THR A N 1
ATOM 2875 C CA . THR A 1 401 ? -10.032 -29.242 -6.285 1.00 96.69 401 THR A CA 1
ATOM 2876 C C . THR A 1 401 ? -11.282 -29.263 -5.407 1.00 96.69 401 THR A C 1
ATOM 2878 O O . THR A 1 401 ? -11.712 -30.337 -4.989 1.00 96.69 401 THR A O 1
ATOM 2881 N N . ASP A 1 402 ? -11.917 -28.107 -5.201 1.00 93.44 402 ASP A N 1
ATOM 2882 C CA . ASP A 1 402 ? -13.152 -27.974 -4.418 1.00 93.44 402 ASP A CA 1
ATOM 2883 C C . ASP A 1 402 ? -14.312 -28.781 -5.027 1.00 93.44 402 ASP A C 1
ATOM 2885 O O . ASP A 1 402 ? -15.177 -29.288 -4.312 1.00 93.44 402 ASP A O 1
ATOM 2889 N N . ALA A 1 403 ? -14.317 -28.941 -6.353 1.00 96.19 403 ALA A N 1
ATOM 2890 C CA . ALA A 1 403 ? -15.288 -29.749 -7.087 1.00 96.19 403 ALA A CA 1
ATOM 2891 C C . ALA A 1 403 ? -14.902 -31.239 -7.210 1.00 96.19 403 ALA A C 1
ATOM 2893 O O . ALA A 1 403 ? -15.622 -32.001 -7.858 1.00 96.19 403 ALA A O 1
ATOM 2894 N N . GLY A 1 404 ? -13.772 -31.671 -6.635 1.00 97.19 404 GLY A N 1
ATOM 2895 C CA . GLY A 1 404 ? -13.263 -33.042 -6.753 1.00 97.19 404 GLY A CA 1
ATOM 2896 C C . GLY A 1 404 ? -12.760 -33.413 -8.155 1.00 97.19 404 GLY A C 1
ATOM 2897 O O . GLY A 1 404 ? -12.709 -34.594 -8.500 1.00 97.19 404 GLY A O 1
ATOM 2898 N N . GLN A 1 405 ? -12.415 -32.424 -8.982 1.00 96.19 405 GLN A N 1
ATOM 2899 C CA . GLN A 1 405 ? -11.836 -32.605 -10.314 1.00 96.19 405 GLN A CA 1
ATOM 2900 C C . GLN A 1 405 ? -10.298 -32.614 -10.269 1.00 96.19 405 GLN A C 1
ATOM 2902 O O . GLN A 1 405 ? -9.670 -32.148 -9.320 1.00 96.19 405 GLN A O 1
ATOM 2907 N N . SER A 1 406 ? -9.666 -33.132 -11.327 1.00 95.00 406 SER A N 1
ATOM 2908 C CA . SER A 1 406 ? -8.218 -32.982 -11.524 1.00 95.00 406 SER A CA 1
ATOM 2909 C C . SER A 1 406 ? -7.849 -31.533 -11.855 1.00 95.00 406 SER A C 1
ATOM 2911 O O . SER A 1 406 ? -8.638 -30.811 -12.462 1.00 95.00 406 SER A O 1
ATOM 2913 N N . THR A 1 407 ? -6.636 -31.120 -11.491 1.00 96.19 407 THR A N 1
ATOM 2914 C CA . THR A 1 407 ? -6.133 -29.777 -11.796 1.00 96.19 407 THR A CA 1
ATOM 2915 C C . THR A 1 407 ? -5.914 -29.572 -13.295 1.00 96.19 407 THR A C 1
ATOM 2917 O O . THR A 1 407 ? -5.686 -30.508 -14.066 1.00 96.19 407 THR A O 1
ATOM 2920 N N . TYR A 1 408 ? -5.964 -28.310 -13.708 1.00 95.56 408 TYR A N 1
ATOM 2921 C CA . TYR A 1 408 ? -5.741 -27.874 -15.074 1.00 95.56 408 TYR A CA 1
ATOM 2922 C C . TYR A 1 408 ? -4.323 -27.324 -15.243 1.00 95.56 408 TYR A C 1
ATOM 2924 O O . TYR A 1 408 ? -3.821 -26.544 -14.432 1.00 95.56 408 TYR A O 1
ATOM 2932 N N . THR A 1 409 ? -3.688 -27.662 -16.364 1.00 95.12 409 THR A N 1
ATOM 2933 C CA . THR A 1 409 ? -2.502 -26.945 -16.845 1.00 95.12 409 THR A CA 1
ATOM 2934 C C . THR A 1 409 ? -2.964 -25.829 -17.774 1.00 95.12 409 THR A C 1
ATOM 2936 O O . THR A 1 409 ? -3.329 -26.087 -18.921 1.00 95.12 409 THR A O 1
ATOM 2939 N N . VAL A 1 410 ? -2.983 -24.599 -17.260 1.00 96.56 410 VAL A N 1
ATOM 2940 C CA . VAL A 1 410 ? -3.416 -23.398 -17.988 1.00 96.56 410 VAL A CA 1
ATOM 2941 C C . VAL A 1 410 ? -2.226 -22.460 -18.148 1.00 96.56 410 VAL A C 1
ATOM 2943 O O . VAL A 1 410 ? -1.503 -22.204 -17.190 1.00 96.56 410 VAL A O 1
ATOM 2946 N N . THR A 1 411 ? -2.016 -21.932 -19.350 1.00 96.19 411 THR A N 1
ATOM 2947 C CA . THR A 1 411 ? -1.007 -20.894 -19.616 1.00 96.19 411 THR A CA 1
ATOM 2948 C C . THR A 1 411 ? -1.669 -19.686 -20.263 1.00 96.19 411 THR A C 1
ATOM 2950 O O . THR A 1 411 ? -2.368 -19.838 -21.257 1.00 96.19 411 THR A O 1
ATOM 2953 N N . LEU A 1 412 ? -1.456 -18.481 -19.729 1.00 96.44 412 LEU A N 1
ATOM 2954 C CA . LEU A 1 412 ? -1.978 -17.247 -20.327 1.00 96.44 412 LEU A CA 1
ATOM 2955 C C . LEU A 1 412 ? -1.092 -16.811 -21.504 1.00 96.44 412 LEU A C 1
ATOM 2957 O O . LEU A 1 412 ? 0.016 -16.306 -21.309 1.00 96.44 412 LEU A O 1
ATOM 2961 N N . GLU A 1 413 ? -1.576 -17.004 -22.731 1.00 96.00 413 GLU A N 1
ATOM 2962 C CA . GLU A 1 413 ? -0.822 -16.743 -23.962 1.00 96.00 413 GLU A CA 1
ATOM 2963 C C . GLU A 1 413 ? -0.812 -15.262 -24.314 1.00 96.00 413 GLU A C 1
ATOM 2965 O O . GLU A 1 413 ? 0.252 -14.700 -24.561 1.00 96.00 413 GLU A O 1
ATOM 2970 N N . THR A 1 414 ? -1.968 -14.603 -24.310 1.00 94.50 414 THR A N 1
ATOM 2971 C CA . THR A 1 414 ? -2.099 -13.180 -24.650 1.00 94.50 414 THR A CA 1
ATOM 2972 C C . THR A 1 414 ? -3.252 -12.548 -23.885 1.00 94.50 414 THR A C 1
ATOM 2974 O O . THR A 1 414 ? -4.212 -13.220 -23.513 1.00 94.50 414 THR A O 1
ATOM 2977 N N . VAL A 1 415 ? -3.157 -11.241 -23.659 1.00 95.31 415 VAL A N 1
ATOM 2978 C CA . VAL A 1 415 ? -4.242 -10.406 -23.137 1.00 95.31 415 VAL A CA 1
ATOM 2979 C C . VAL A 1 415 ? -4.411 -9.280 -24.146 1.00 95.31 415 VAL A C 1
ATOM 2981 O O . VAL A 1 415 ? -3.445 -8.571 -24.421 1.00 95.31 415 VAL A O 1
ATOM 2984 N N . ALA A 1 416 ? -5.590 -9.158 -24.749 1.00 95.44 416 ALA A N 1
ATOM 2985 C CA . ALA A 1 416 ? -5.879 -8.045 -25.643 1.00 95.44 416 ALA A CA 1
ATOM 2986 C C . ALA A 1 416 ? -6.168 -6.783 -24.822 1.00 95.44 416 ALA A C 1
ATOM 2988 O O . ALA A 1 416 ? -6.699 -6.869 -23.710 1.00 95.44 416 ALA A O 1
ATOM 2989 N N . GLU A 1 417 ? -5.842 -5.619 -25.378 1.00 91.38 417 GLU A N 1
ATOM 2990 C CA . GLU A 1 417 ? -6.188 -4.340 -24.762 1.00 91.38 417 GLU A CA 1
ATOM 2991 C C . GLU A 1 417 ? -7.723 -4.229 -24.604 1.00 91.38 417 GLU A C 1
ATOM 2993 O O . GLU A 1 417 ? -8.458 -4.496 -25.562 1.00 91.38 417 GLU A O 1
ATOM 2998 N N . PRO A 1 418 ? -8.240 -3.887 -23.407 1.00 94.38 418 PRO A N 1
ATOM 2999 C CA . PRO A 1 418 ? -9.675 -3.763 -23.180 1.00 94.38 418 PRO A CA 1
ATOM 3000 C C . PRO A 1 418 ? -10.262 -2.563 -23.932 1.00 94.38 418 PRO A C 1
ATOM 3002 O O . PRO A 1 418 ? -9.615 -1.535 -24.128 1.00 94.38 418 PRO A O 1
ATOM 3005 N N . SER A 1 419 ? -11.539 -2.663 -24.293 1.00 91.56 419 SER A N 1
ATOM 3006 C CA . SER A 1 419 ? -12.283 -1.549 -24.883 1.00 91.56 419 SER A CA 1
ATOM 3007 C C . SER A 1 419 ? -12.392 -0.362 -23.907 1.00 91.56 419 SER A C 1
ATOM 3009 O O . SER A 1 419 ? -12.393 -0.569 -22.687 1.00 91.56 419 SER A O 1
ATOM 3011 N N . PRO A 1 420 ? -12.524 0.881 -24.414 1.00 89.62 420 PRO A N 1
ATOM 3012 C CA . PRO A 1 420 ? -12.786 2.054 -23.583 1.00 89.62 420 PRO A CA 1
ATOM 3013 C C . PRO A 1 420 ? -14.011 1.867 -22.679 1.00 89.62 420 PRO A C 1
ATOM 3015 O O . PRO A 1 420 ? -14.954 1.159 -23.040 1.00 89.62 420 PRO A O 1
ATOM 3018 N N . VAL A 1 421 ? -14.012 2.528 -21.518 1.00 86.12 421 VAL A N 1
ATOM 3019 C CA . VAL A 1 421 ? -15.144 2.485 -20.581 1.00 86.12 421 VAL A CA 1
ATOM 3020 C C . VAL A 1 421 ? -16.391 3.072 -21.243 1.00 86.12 421 VAL A C 1
ATOM 3022 O O . VAL A 1 421 ? -16.371 4.206 -21.721 1.00 86.12 421 VAL A O 1
ATOM 3025 N N . ILE A 1 422 ? -17.495 2.324 -21.228 1.00 87.00 422 ILE A N 1
ATOM 3026 C CA . ILE A 1 422 ? -18.797 2.804 -21.703 1.00 87.00 422 ILE A CA 1
ATOM 3027 C C . ILE A 1 422 ? -19.686 3.074 -20.488 1.00 87.00 422 ILE A C 1
ATOM 3029 O O . ILE A 1 422 ? -19.993 2.157 -19.721 1.00 87.00 422 ILE A O 1
ATOM 3033 N N . SER A 1 423 ? -20.114 4.325 -20.316 1.00 85.19 423 SER A N 1
ATOM 3034 C CA . SER A 1 423 ? -21.112 4.695 -19.308 1.00 85.19 423 SER A CA 1
ATOM 3035 C C . SER A 1 423 ? -22.487 4.177 -19.723 1.00 85.19 423 SER A C 1
ATOM 3037 O O . SER A 1 423 ? -22.977 4.476 -20.811 1.00 85.19 423 SER A O 1
ATOM 3039 N N . VAL A 1 424 ? -23.129 3.409 -18.849 1.00 82.19 424 VAL A N 1
ATOM 3040 C CA . VAL A 1 424 ? -24.479 2.891 -19.055 1.00 82.19 424 VAL A CA 1
ATOM 3041 C C . VAL A 1 424 ? -25.450 3.864 -18.400 1.00 82.19 424 VAL A C 1
ATOM 3043 O O . VAL A 1 424 ? -25.724 3.795 -17.202 1.00 82.19 424 VAL A O 1
ATOM 3046 N N . THR A 1 425 ? -25.968 4.807 -19.183 1.00 72.69 425 THR A N 1
ATOM 3047 C CA . THR A 1 425 ? -27.067 5.660 -18.729 1.00 72.69 425 THR A CA 1
ATOM 3048 C C . THR A 1 425 ? -28.340 4.825 -18.718 1.00 72.69 425 THR A C 1
ATOM 3050 O O . THR A 1 425 ? -28.954 4.589 -19.757 1.00 72.69 425 THR A O 1
ATOM 3053 N N . THR A 1 426 ? -28.753 4.356 -17.544 1.00 58.25 426 THR A N 1
ATOM 3054 C CA . THR A 1 426 ? -30.100 3.820 -17.381 1.00 58.25 426 THR A CA 1
ATOM 3055 C C . THR A 1 426 ? -31.064 4.995 -17.460 1.00 58.25 426 THR A C 1
ATOM 3057 O O . THR A 1 426 ? -31.182 5.791 -16.532 1.00 58.25 426 THR A O 1
ATOM 3060 N N . THR A 1 427 ? -31.739 5.158 -18.600 1.00 55.84 427 THR A N 1
ATOM 3061 C CA . THR A 1 427 ? -32.889 6.060 -18.667 1.00 55.84 427 THR A CA 1
ATOM 3062 C C . THR A 1 427 ? -33.880 5.577 -17.608 1.00 55.84 427 THR A C 1
ATOM 3064 O O . THR A 1 427 ? -34.327 4.428 -17.706 1.00 55.84 427 THR A O 1
ATOM 3067 N N . PRO A 1 428 ? -34.196 6.376 -16.569 1.00 48.75 428 PRO A N 1
ATOM 3068 C CA . PRO A 1 428 ? -35.171 5.958 -15.580 1.00 48.75 428 PRO A CA 1
ATOM 3069 C C . PRO A 1 428 ? -36.471 5.683 -16.329 1.00 48.75 428 PRO A C 1
ATOM 3071 O O . PRO A 1 428 ? -37.005 6.556 -17.013 1.00 48.75 428 PRO A O 1
ATOM 3074 N N . THR A 1 429 ? -36.941 4.437 -16.258 1.00 46.34 429 THR A N 1
ATOM 3075 C CA . THR A 1 429 ? -38.264 4.095 -16.778 1.00 46.34 429 THR A CA 1
ATOM 3076 C C . THR A 1 429 ? -39.252 4.997 -16.042 1.00 46.34 429 THR A C 1
ATOM 3078 O O . THR A 1 429 ? -39.216 5.007 -14.810 1.00 46.34 429 THR A O 1
ATOM 3081 N N . PRO A 1 430 ? -40.075 5.802 -16.737 1.00 44.56 430 PRO A N 1
ATOM 3082 C CA . PRO A 1 430 ? -40.979 6.723 -16.071 1.00 44.56 430 PRO A CA 1
ATOM 3083 C C . PRO A 1 430 ? -41.922 5.922 -15.176 1.00 44.56 430 PRO A C 1
ATOM 3085 O O . PRO A 1 430 ? -42.780 5.179 -15.653 1.00 44.56 430 PRO A O 1
ATOM 3088 N N . THR A 1 431 ? -41.747 6.060 -13.864 1.00 41.72 431 THR A N 1
ATOM 3089 C CA . THR A 1 431 ? -42.670 5.509 -12.880 1.00 41.72 431 THR A CA 1
ATOM 3090 C C . THR A 1 431 ? -43.987 6.261 -13.029 1.00 41.72 431 THR A C 1
ATOM 3092 O O . THR A 1 431 ? -44.136 7.381 -12.544 1.00 41.72 431 THR A O 1
ATOM 3095 N N . THR A 1 432 ? -44.961 5.674 -13.727 1.00 41.06 432 THR A N 1
ATOM 3096 C CA . THR A 1 432 ? -46.343 6.161 -13.707 1.00 41.06 432 THR A CA 1
ATOM 3097 C C . THR A 1 432 ? -46.930 5.904 -12.324 1.00 41.06 432 THR A C 1
ATOM 3099 O O . THR A 1 432 ? -47.520 4.853 -12.068 1.00 41.06 432 THR A O 1
ATOM 3102 N N . THR A 1 433 ? -46.765 6.865 -11.421 1.00 38.31 433 THR A N 1
ATOM 3103 C CA . THR A 1 433 ? -47.481 6.902 -10.147 1.00 38.31 433 THR A CA 1
ATOM 3104 C C . THR A 1 433 ? -48.956 7.170 -10.442 1.00 38.31 433 THR A C 1
ATOM 3106 O O . THR A 1 433 ? -49.349 8.300 -10.727 1.00 38.31 433 THR A O 1
ATOM 3109 N N . LYS A 1 434 ? -49.795 6.127 -10.408 1.00 38.50 434 LYS A N 1
ATOM 3110 C CA . LYS A 1 434 ? -51.251 6.311 -10.354 1.00 38.50 434 LYS A CA 1
ATOM 3111 C C . LYS A 1 434 ? -51.594 7.002 -9.033 1.00 38.50 434 LYS A C 1
ATOM 3113 O O . LYS A 1 434 ? -51.389 6.430 -7.965 1.00 38.50 434 LYS A O 1
ATOM 3118 N N . LEU A 1 435 ? -52.107 8.231 -9.116 1.00 40.72 435 LEU A N 1
ATOM 3119 C CA . LEU A 1 435 ? -52.779 8.889 -7.999 1.00 40.72 435 LEU A CA 1
ATOM 3120 C C . LEU A 1 435 ? -54.060 8.117 -7.675 1.00 40.72 435 LEU A C 1
ATOM 3122 O O . LEU A 1 435 ? -55.036 8.176 -8.424 1.00 40.72 435 LEU A O 1
ATOM 3126 N N . ASN A 1 436 ? -54.070 7.425 -6.541 1.00 42.44 436 ASN A N 1
ATOM 3127 C CA . ASN A 1 436 ? -55.288 6.850 -5.988 1.00 42.44 436 ASN A CA 1
ATOM 3128 C C . ASN A 1 436 ? -55.886 7.879 -5.029 1.00 42.44 436 ASN A C 1
ATOM 3130 O O . ASN A 1 436 ? -55.504 7.965 -3.865 1.00 42.44 436 ASN A O 1
ATOM 3134 N N . ASN A 1 437 ? -56.795 8.691 -5.562 1.00 43.19 437 ASN A N 1
ATOM 3135 C CA . ASN A 1 437 ? -57.580 9.645 -4.797 1.00 43.19 437 ASN A CA 1
ATOM 3136 C C . ASN A 1 437 ? -58.694 8.887 -4.057 1.00 43.19 437 ASN A C 1
ATOM 3138 O O . ASN A 1 437 ? -59.516 8.220 -4.686 1.00 43.19 437 ASN A O 1
ATOM 3142 N N . ALA A 1 438 ? -58.724 8.986 -2.731 1.00 45.47 438 ALA A N 1
ATOM 3143 C CA . ALA A 1 438 ? -59.844 8.528 -1.923 1.00 45.47 438 ALA A CA 1
ATOM 3144 C C . ALA A 1 438 ? -60.863 9.667 -1.790 1.00 45.47 438 ALA A C 1
ATOM 3146 O O . ALA A 1 438 ? -60.570 10.674 -1.155 1.00 45.47 438 ALA A O 1
ATOM 3147 N N . SER A 1 439 ? -62.058 9.506 -2.364 1.00 42.00 439 SER A N 1
ATOM 3148 C CA . SER A 1 439 ? -63.287 10.118 -1.845 1.00 42.00 439 SER A CA 1
ATOM 3149 C C . SER A 1 439 ? -64.532 9.585 -2.555 1.00 42.00 439 SER A C 1
ATOM 3151 O O . SER A 1 439 ? -64.588 9.499 -3.780 1.00 42.00 439 SER A O 1
ATOM 3153 N N . SER A 1 440 ? -65.556 9.390 -1.730 1.00 36.81 440 SER A N 1
ATOM 3154 C CA . SER A 1 440 ? -66.990 9.415 -2.010 1.00 36.81 440 SER A CA 1
ATOM 3155 C C . SER A 1 440 ? -67.703 8.103 -2.339 1.00 36.81 440 SER A C 1
ATOM 3157 O O . SER A 1 440 ? -67.384 7.334 -3.241 1.00 36.81 440 SER A O 1
ATOM 3159 N N . ALA A 1 441 ? -68.701 7.893 -1.490 1.00 42.28 441 ALA A N 1
ATOM 3160 C CA . ALA A 1 441 ? -69.638 6.807 -1.421 1.00 42.28 441 ALA A CA 1
ATOM 3161 C C . ALA A 1 441 ? -70.808 6.969 -2.407 1.00 42.28 441 ALA A C 1
ATOM 3163 O O . ALA A 1 441 ? -71.063 8.050 -2.933 1.00 42.28 441 ALA A O 1
ATOM 3164 N N . ALA A 1 442 ? -71.596 5.890 -2.447 1.00 39.19 442 ALA A N 1
ATOM 3165 C CA . ALA A 1 442 ? -73.027 5.810 -2.742 1.00 39.19 442 ALA A CA 1
ATOM 3166 C C . ALA A 1 442 ? -73.473 5.409 -4.164 1.00 39.19 442 ALA A C 1
ATOM 3168 O O . ALA A 1 442 ? -73.223 6.099 -5.146 1.00 39.19 442 ALA A O 1
ATOM 3169 N N . ARG A 1 443 ? -74.333 4.371 -4.137 1.00 39.34 443 ARG A N 1
ATOM 3170 C CA . ARG A 1 443 ? -75.382 3.910 -5.079 1.00 39.34 443 ARG A CA 1
ATOM 3171 C C . ARG A 1 443 ? -75.023 2.597 -5.781 1.00 39.34 443 ARG A C 1
ATOM 3173 O O . ARG A 1 443 ? -74.153 2.570 -6.633 1.00 39.34 443 ARG A O 1
ATOM 3180 N N . THR A 1 444 ? -75.492 1.436 -5.308 1.00 37.03 444 THR A N 1
ATOM 3181 C CA . THR A 1 444 ? -76.877 0.896 -5.255 1.00 37.03 444 THR A CA 1
ATOM 3182 C C . THR A 1 444 ? -77.477 0.651 -6.646 1.00 37.03 444 THR A C 1
ATOM 3184 O O . THR A 1 444 ? -77.735 1.603 -7.374 1.00 37.03 444 THR A O 1
ATOM 3187 N N . GLY A 1 445 ? -77.782 -0.622 -6.939 1.00 34.28 445 GLY A N 1
ATOM 3188 C CA . GLY A 1 445 ? -78.646 -1.087 -8.038 1.00 34.28 445 GLY A CA 1
ATOM 3189 C C . GLY A 1 445 ? -77.967 -2.158 -8.901 1.00 34.28 445 GLY A C 1
ATOM 3190 O O . GLY A 1 445 ? -77.024 -1.845 -9.610 1.00 34.28 445 GLY A O 1
ATOM 3191 N N . CYS A 1 446 ? -78.270 -3.449 -8.697 1.00 32.50 446 CYS A N 1
ATOM 3192 C CA . CYS A 1 446 ? -79.254 -4.240 -9.472 1.00 32.50 446 CYS A CA 1
ATOM 3193 C C . CYS A 1 446 ? -78.900 -4.362 -10.967 1.00 32.50 446 CYS A C 1
ATOM 3195 O O . CYS A 1 446 ? -78.676 -3.348 -11.604 1.00 32.50 446 CYS A O 1
ATOM 3197 N N . THR A 1 447 ? -78.938 -5.484 -11.688 1.00 36.97 447 THR A N 1
ATOM 3198 C CA . THR A 1 447 ? -79.235 -6.921 -11.512 1.00 36.97 447 THR A CA 1
ATOM 3199 C C . THR A 1 447 ? -79.151 -7.516 -12.949 1.00 36.97 447 THR A C 1
ATOM 3201 O O . THR A 1 447 ? -79.278 -6.771 -13.915 1.00 36.97 447 THR A O 1
ATOM 3204 N N . ILE A 1 448 ? -79.092 -8.852 -13.074 1.00 37.38 448 ILE A N 1
ATOM 3205 C CA . ILE A 1 448 ? -79.518 -9.685 -14.238 1.00 37.38 448 ILE A CA 1
ATOM 3206 C C . ILE A 1 448 ? -78.525 -9.920 -15.417 1.00 37.38 448 ILE A C 1
ATOM 3208 O O . ILE A 1 448 ? -78.528 -9.182 -16.389 1.00 37.38 448 ILE A O 1
ATOM 3212 N N . PHE A 1 449 ? -77.777 -11.042 -15.338 1.00 36.59 449 PHE A N 1
ATOM 3213 C CA . PHE A 1 449 ? -77.760 -12.227 -16.253 1.00 36.59 449 PHE A CA 1
ATOM 3214 C C . PHE A 1 449 ? -77.483 -12.099 -17.798 1.00 36.59 449 PHE A C 1
ATOM 3216 O O . PHE A 1 449 ? -77.338 -10.997 -18.305 1.00 36.59 449 PHE A O 1
ATOM 3223 N N . PRO A 1 450 ? -77.240 -13.210 -18.556 1.00 65.31 450 PRO A N 1
ATOM 3224 C CA . PRO A 1 450 ? -75.977 -13.462 -19.280 1.00 65.31 450 PRO A CA 1
ATOM 3225 C C . PRO A 1 450 ? -76.121 -13.592 -20.821 1.00 65.31 450 PRO A C 1
ATOM 3227 O O . PRO A 1 450 ? -77.226 -13.733 -21.328 1.00 65.31 450 PRO A O 1
ATOM 3230 N N . CYS A 1 451 ? -75.008 -13.678 -21.569 1.00 31.20 451 CYS A N 1
ATOM 3231 C CA . CYS A 1 451 ? -74.951 -14.352 -22.889 1.00 31.20 451 CYS A CA 1
ATOM 3232 C C . CYS A 1 451 ? -73.478 -14.542 -23.324 1.00 31.20 451 CYS A C 1
ATOM 3234 O O . CYS A 1 451 ? -72.756 -13.571 -23.508 1.00 31.20 451 CYS A O 1
ATOM 3236 N N . SER A 1 452 ? -72.904 -15.744 -23.224 1.00 36.44 452 SER A N 1
ATOM 3237 C CA . SER A 1 452 ? -72.767 -16.765 -24.284 1.00 36.44 452 SER A CA 1
ATOM 3238 C C . SER A 1 452 ? -71.973 -16.360 -25.540 1.00 36.44 452 SER A C 1
ATOM 3240 O O . SER A 1 452 ? -72.469 -15.653 -26.405 1.00 36.44 452 SER A O 1
ATOM 3242 N N . ALA A 1 453 ? -70.772 -16.949 -25.627 1.00 40.66 453 ALA A N 1
ATOM 3243 C CA . ALA A 1 453 ? -70.131 -17.605 -26.777 1.00 40.66 453 ALA A CA 1
ATOM 3244 C C . ALA A 1 453 ? -70.097 -16.934 -28.168 1.00 40.66 453 ALA A C 1
ATOM 3246 O O . ALA A 1 453 ? -71.117 -16.814 -28.830 1.00 40.66 453 ALA A O 1
ATOM 3247 N N . ALA A 1 454 ? -68.884 -16.796 -28.726 1.00 39.19 454 ALA A N 1
ATOM 3248 C CA . ALA A 1 454 ? -68.602 -17.237 -30.099 1.00 39.19 454 ALA A CA 1
ATOM 3249 C C . ALA A 1 454 ? -67.095 -17.408 -30.364 1.00 39.19 454 ALA A C 1
ATOM 3251 O O . ALA A 1 454 ? -66.276 -16.532 -30.108 1.00 39.19 454 ALA A O 1
ATOM 3252 N N . ARG A 1 455 ? -66.761 -18.573 -30.923 1.00 44.91 455 ARG A N 1
ATOM 3253 C CA . ARG A 1 455 ? -65.477 -18.943 -31.532 1.00 44.91 455 ARG A CA 1
ATOM 3254 C C . ARG A 1 455 ? -65.234 -18.140 -32.817 1.00 44.91 455 ARG A C 1
ATOM 3256 O O . ARG A 1 455 ? -66.188 -17.937 -33.561 1.00 44.91 455 ARG A O 1
ATOM 3263 N N . ARG A 1 456 ? -63.965 -17.941 -33.202 1.00 40.28 456 ARG A N 1
ATOM 3264 C CA . ARG A 1 456 ? -63.437 -18.404 -34.509 1.00 40.28 456 ARG A CA 1
ATOM 3265 C C . ARG A 1 456 ? -61.917 -18.236 -34.617 1.00 40.28 456 ARG A C 1
ATOM 3267 O O . ARG A 1 456 ? -61.376 -17.160 -34.412 1.00 40.28 456 ARG A O 1
ATOM 3274 N N . ARG A 1 457 ? -61.267 -19.345 -34.984 1.00 46.72 457 ARG A N 1
ATOM 3275 C CA . ARG A 1 457 ? -59.953 -19.407 -35.638 1.00 46.72 457 ARG A CA 1
ATOM 3276 C C . ARG A 1 457 ? -60.087 -18.858 -37.060 1.00 46.72 457 ARG A C 1
ATOM 3278 O O . ARG A 1 457 ? -61.082 -19.187 -37.700 1.00 46.72 457 ARG A O 1
ATOM 3285 N N . LEU A 1 458 ? -59.056 -18.201 -37.589 1.00 38.72 458 LEU A N 1
ATOM 3286 C CA . LEU A 1 458 ? -58.636 -18.419 -38.976 1.00 38.72 458 LEU A CA 1
ATOM 3287 C C . LEU A 1 458 ? -57.168 -18.015 -39.180 1.00 38.72 458 LEU A C 1
ATOM 3289 O O . LEU A 1 458 ? -56.737 -16.915 -38.859 1.00 38.72 458 LEU A O 1
ATOM 3293 N N . THR A 1 459 ? -56.434 -18.995 -39.685 1.00 45.22 459 THR A N 1
ATOM 3294 C CA . THR A 1 459 ? -55.110 -18.990 -40.308 1.00 45.22 459 THR A CA 1
ATOM 3295 C C . THR A 1 459 ? -55.085 -18.194 -41.613 1.00 45.22 459 THR A C 1
ATOM 3297 O O . THR A 1 459 ? -56.060 -18.278 -42.353 1.00 45.22 459 THR A O 1
ATOM 3300 N N . ALA A 1 460 ? -53.943 -17.598 -41.975 1.00 36.88 460 ALA A N 1
ATOM 3301 C CA . ALA A 1 460 ? -53.372 -17.702 -43.327 1.00 36.88 460 ALA A CA 1
ATOM 3302 C C . ALA A 1 460 ? -51.961 -17.094 -43.388 1.00 36.88 460 ALA A C 1
ATOM 3304 O O . ALA A 1 460 ? -51.732 -15.964 -42.969 1.00 36.88 460 ALA A O 1
ATOM 3305 N N . ALA A 1 461 ? -51.044 -17.883 -43.940 1.00 40.44 461 ALA A N 1
ATOM 3306 C CA . ALA A 1 461 ? -49.736 -17.483 -44.428 1.00 40.44 461 ALA A CA 1
ATOM 3307 C C . ALA A 1 461 ? -49.853 -16.854 -45.828 1.00 40.44 461 ALA A C 1
ATOM 3309 O O . ALA A 1 461 ? -50.749 -17.228 -46.582 1.00 40.44 461 ALA A O 1
ATOM 3310 N N . ALA A 1 462 ? -48.896 -16.008 -46.211 1.00 38.81 462 ALA A N 1
ATOM 3311 C CA . ALA A 1 462 ? -48.475 -15.861 -47.603 1.00 38.81 462 ALA A CA 1
ATOM 3312 C C . ALA A 1 462 ? -47.065 -15.260 -47.667 1.00 38.81 462 ALA A C 1
ATOM 3314 O O . ALA A 1 462 ? -46.794 -14.196 -47.117 1.00 38.81 462 ALA A O 1
ATOM 3315 N N . ALA A 1 463 ? -46.181 -15.992 -48.338 1.00 41.03 463 ALA A N 1
ATOM 3316 C CA . ALA A 1 463 ? -44.858 -15.572 -48.759 1.00 41.03 463 ALA A CA 1
ATOM 3317 C C . ALA A 1 463 ? -44.941 -14.620 -49.964 1.00 41.03 463 ALA A C 1
ATOM 3319 O O . ALA A 1 463 ? -45.843 -14.761 -50.790 1.00 41.03 463 ALA A O 1
ATOM 3320 N N . LEU A 1 464 ? -43.943 -13.750 -50.136 1.00 36.97 464 LEU A N 1
ATOM 3321 C CA . LEU A 1 464 ? -43.520 -13.318 -51.467 1.00 36.97 464 LEU A CA 1
ATOM 3322 C C . LEU A 1 464 ? -42.028 -12.976 -51.465 1.00 36.97 464 LEU A C 1
ATOM 3324 O O . LEU A 1 464 ? -41.506 -12.377 -50.529 1.00 36.97 464 LEU A O 1
ATOM 3328 N N . ALA A 1 465 ? -41.360 -13.432 -52.515 1.00 39.88 465 ALA A N 1
ATOM 3329 C CA . ALA A 1 465 ? -39.925 -13.423 -52.714 1.00 39.88 465 ALA A CA 1
ATOM 3330 C C . ALA A 1 465 ? -39.521 -12.457 -53.847 1.00 39.88 465 ALA A C 1
ATOM 3332 O O . ALA A 1 465 ? -40.368 -12.006 -54.613 1.00 39.88 465 ALA A O 1
ATOM 3333 N N . ILE A 1 466 ? -38.197 -12.306 -53.997 1.00 35.84 466 ILE A N 1
ATOM 3334 C CA . ILE A 1 466 ? -37.441 -11.889 -55.197 1.00 35.84 466 ILE A CA 1
ATOM 3335 C C . ILE A 1 466 ? -37.337 -10.376 -55.444 1.00 35.84 466 ILE A C 1
ATOM 3337 O O . ILE A 1 466 ? -38.269 -9.754 -55.937 1.00 35.84 466 ILE A O 1
ATOM 3341 N N . THR A 1 467 ? -36.124 -9.822 -55.303 1.00 37.66 467 THR A N 1
ATOM 3342 C CA . THR A 1 467 ? -35.350 -9.349 -56.475 1.00 37.66 467 THR A CA 1
ATOM 3343 C C . THR A 1 467 ? -33.866 -9.150 -56.158 1.00 37.66 467 THR A C 1
ATOM 3345 O O . THR A 1 467 ? -33.489 -8.633 -55.112 1.00 37.66 467 THR A O 1
ATOM 3348 N N . ALA A 1 468 ? -33.036 -9.615 -57.092 1.00 42.19 468 ALA A N 1
ATOM 3349 C CA . ALA A 1 468 ? -31.589 -9.473 -57.141 1.00 42.19 468 ALA A CA 1
ATOM 3350 C C . ALA A 1 468 ? -31.178 -8.111 -57.729 1.00 42.19 468 ALA A C 1
ATOM 3352 O O . ALA A 1 468 ? -31.913 -7.536 -58.528 1.00 42.19 468 ALA A O 1
ATOM 3353 N N . GLY A 1 469 ? -29.969 -7.654 -57.401 1.00 39.25 469 GLY A N 1
ATOM 3354 C CA . GLY A 1 469 ? -29.326 -6.498 -58.024 1.00 39.25 469 GLY A CA 1
ATOM 3355 C C . GLY A 1 469 ? -27.807 -6.628 -57.970 1.00 39.25 469 GLY A C 1
ATOM 3356 O O . GLY A 1 469 ? -27.185 -6.282 -56.973 1.00 39.25 469 GLY A O 1
ATOM 3357 N N . ILE A 1 470 ? -27.239 -7.170 -59.046 1.00 43.94 470 ILE A N 1
ATOM 3358 C CA . ILE A 1 470 ? -25.812 -7.172 -59.386 1.00 43.94 470 ILE A CA 1
ATOM 3359 C C . ILE A 1 470 ? -25.469 -5.802 -59.989 1.00 43.94 470 ILE A C 1
ATOM 3361 O O . ILE A 1 470 ? -26.181 -5.356 -60.884 1.00 43.94 470 ILE A O 1
ATOM 3365 N N . PHE A 1 471 ? -24.354 -5.188 -59.582 1.00 42.72 471 PHE A N 1
ATOM 3366 C CA . PHE A 1 471 ? -23.629 -4.218 -60.412 1.00 42.72 471 PHE A CA 1
ATOM 3367 C C . PHE A 1 471 ? -22.116 -4.429 -60.253 1.00 42.72 471 PHE A C 1
ATOM 3369 O O . PHE A 1 471 ? -21.578 -4.382 -59.149 1.00 42.72 471 PHE A O 1
ATOM 3376 N N . ILE A 1 472 ? -21.464 -4.701 -61.383 1.00 51.41 472 ILE A N 1
ATOM 3377 C CA . ILE A 1 472 ? -20.014 -4.734 -61.610 1.00 51.41 472 ILE A CA 1
ATOM 3378 C C . ILE A 1 472 ? -19.700 -3.612 -62.616 1.00 51.41 472 ILE A C 1
ATOM 3380 O O . ILE A 1 472 ? -20.555 -3.289 -63.442 1.00 51.41 472 ILE A O 1
ATOM 3384 N N . LEU A 1 473 ? -18.441 -3.155 -62.574 1.00 47.84 473 LEU A N 1
ATOM 3385 C CA . LEU A 1 473 ? -17.671 -2.280 -63.477 1.00 47.84 473 LEU A CA 1
ATOM 3386 C C . LEU A 1 473 ? -17.653 -0.797 -63.090 1.00 47.84 473 LEU A C 1
ATOM 3388 O O . LEU A 1 473 ? -18.673 -0.246 -62.708 1.00 47.84 473 LEU A O 1
ATOM 3392 N N . ALA A 1 474 ? -16.578 -0.036 -63.286 1.00 51.97 474 ALA A N 1
ATOM 3393 C CA . ALA A 1 474 ? -15.130 -0.240 -63.443 1.00 51.97 474 ALA A CA 1
ATOM 3394 C C . ALA A 1 474 ? -14.573 1.170 -63.723 1.00 51.97 474 ALA A C 1
ATOM 3396 O O . ALA A 1 474 ? -15.158 1.877 -64.546 1.00 51.97 474 ALA A O 1
ATOM 3397 N N . ALA A 1 475 ? -13.465 1.547 -63.087 1.00 50.62 475 ALA A N 1
ATOM 3398 C CA . ALA A 1 475 ? -12.433 2.456 -63.599 1.00 50.62 475 ALA A CA 1
ATOM 3399 C C . ALA A 1 475 ? -11.197 2.316 -62.709 1.00 50.62 475 ALA A C 1
ATOM 3401 O O . ALA A 1 475 ? -11.381 2.367 -61.470 1.00 50.62 475 ALA A O 1
#

Organism: Polarella glacialis (NCBI:txid89957)

Sequence (475 aa):
MGLSRLVFTSTQDNILEALGCSPGSLGHVAGGIDTHTAEQMVAKQCSITLPRIAGNYYVSLLDECGGHTKEYHFHERLSCLYTTAAGSTHSGQVGKMNDGKYLYGKWEDSTANQLPLLDACGGHFGTNPDSATVVYHYHVQEKAPFTLGCFGPVTQSDGTYKLVTVAECRALYSGCGDGDETTVVMPTESKTYDYWCPCWDASGSNAGTAELPVFSSGAITTIPATTPATTTITTAATTTPTPTAATTTAAAAAAAAAATTTTMITTSTTPSPILSPTPSAAAKVTGSMALSVANPAAFAADPVAKQGIKIGLATHLGIPSSYLEVTLTAARRRLVSSAEEEELRRRLAGSVSVDYTITIPAGASVSSESVRTSLVSASSSSSAKASLASAIVSAVNTAATDAGQSTYTVTLETVAEPSPVISVTTTPTPTTTKLNNASSAARTGCTIFPCSAARRRLTAAAALAITAGIFILAA

Foldseek 3Di:
DPQPFPFDDPVCQVVLVVLPAVRSRQLTDGGQDAQVLSFQLSCVSRVHDPQDDDPNDGRHPADPCQWDDPPTDHRAQNPVQWPPAQDDAFFDFRAADPVRATEGEQDNHSVVPDGDQAFQFQWAFDAGPVGPHTDIHHYADPAAVRTTLDDDFDQDPVQKTFGHKLVNSQVVWCQQPVPPWDWRDGPPDIDIARGNRRGAACVSHSNDRHITCCVVVPHPGMDGNDDPDPPPDDDDDDDDDDDDDDDDDDDDDDDDDDDDDDDDDDDDDDDDDDDDDDFFFKKKKKWKFKKWFLDLVCLQPDPLLQQLLLQLLCVLLVHPSVQKDKHKDFDDDDDDDDDCCPVVSNPGTGMIMIIMMGIGHTPDPDDPVSSLVLLQCLQPPPVSVVSSQVSSQVSSQVSCVVVVHHGIDMDTDHTDRMDDMDGDPPPPPPPPPPDPDDDDDDDDDDDDDDDDDDDDDDDDDDDDDDDDDDDDDDD

pLDDT: mean 79.35, std 23.12, range [28.64, 98.25]